Protein AF-0000000080069233 (afdb_homodimer)

Organism: NCBI:txid656916

Radius of gyration: 23.23 Å; Cα contacts (8 Å, |Δi|>4): 1061; chains: 2; bounding box: 55×71×50 Å

Secondary structure (DSSP, 8-state):
--S---EEEEES-SSHHHHHHHHHHHHTT-EEEEEES-HHHHHHHHHHH-TTTEEEEE--TT-GGGHHHHHHHHHHH-TT--EEEE---------TT-TTT--HHHHHHHHIIIIIHHHHHHHHHHHHHHT-SS-EEEEEE--GGGTS--TT-HHHHHHHHHHHHHHHHHHHHTTTTTEEEEEEE--SBSSGGGGGG-HHHHTTSSB-HHHHHHHHHHHHHTT-SEEE-S-SS-HHHHHHHHHHHHHHHHHHHHHH---/--S---EEEEES-SSHHHHHHHHHHHHTT-EEEEEES-HHHHHHHHHHH-TTTEEEEE--TT-GGGHHHHHHHHHHH-TT--EEEE---------TT-TTT--HHHHHHHHIIIIIHHHHHHHHHHHHHHT-SS-EEEEEE--GGGTS--TT-HHHHHHHHHHHHHHHHHHHHTTTSSEEEEEEE--SBSSGGGGGG-HHHHTTSSB-HHHHHHHHHHHHHTT-SEEE-S-SS-HHHHHHHHHHHHHHHHHHHHHH---

Sequence (518 aa):
MSFPYKHFLLIGATSGIGKAMADRLIESGAKVTAVGRRQDRLDEFVRQHGKDKASAVNFDISKTEQAPQFAKDVFTKYPDIDCVFLNAGVQRQHNLTSQETFKLDEFLHEVHVNFTSLVTLAHACLPYLRAKTEPVSFIFTGANLAIVPACPMPAYSAAKAALNAFILCFREQLKSMNVKVIELSPPAVQSELHDYMTPEVGRKIGIPLDQFIDEAFAGLQAGKDQVVVDSITDEKTFYEVLNKRRAMFETLSKVLGSVMSFPYKHFLLIGATSGIGKAMADRLIESGAKVTAVGRRQDRLDEFVRQHGKDKASAVNFDISKTEQAPQFAKDVFTKYPDIDCVFLNAGVQRQHNLTSQETFKLDEFLHEVHVNFTSLVTLAHACLPYLRAKTEPVSFIFTGANLAIVPACPMPAYSAAKAALNAFILCFREQLKSMNVKVIELSPPAVQSELHDYMTPEVGRKIGIPLDQFIDEAFAGLQAGKDQVVVDSITDEKTFYEVLNKRRAMFETLSKVLGSV

Foldseek 3Di:
DLQPFAEEAQEAQQWFLNVVLQVVSVVVRHAYEYEEADVVSLVVSCVVSDVVRYHYDYDDLLPLVCLLVVLVVVCVVPVSGQEYEAEDAAFDFADPPDPVGHDVVVLVSRLSGLAVSSVSNCVNNVVSNQPDDAAGEYEYEAALLLQPPDPRGNSNSVSSVNRVVVLLLVQVQCVPGSYHAAYEYEYQEQICNQCNVPNVPNNPPDDYSVVSSVQQVVCSVVNDRYRYDDHPDDRVVSVVSVVVVSVVSVVVCVVVDRD/DLQPFAEEAQEAQQWFLNVVLQVVSVVVHHAYEYEEADVVSLVVSCVVSDVVRYHYDYDDLLPLVCLLVVLVVVCVVPVSGQEYEAEDAAFDFADPVDPVGHDVVVLVSRLSGLAVSSVSNCVNNVVSNQPDDAAGEYEYEAALLLQPPDPRGVSNSVSSVNRVVVLLLVQVQCVPGSYHAAYEYEYQEQICNQCNVPNVPNNPPDDYSVVSSVQQVVCSVVNDRYRYDDHPDDRVVSVVSVVVVSVVSVVVCVVVDHD

InterPro domains:
  IPR002347 Short-chain dehydrogenase/reductase SDR [PF00106] (6-196)
  IPR002347 Short-chain dehydrogenase/reductase SDR [PR00081] (7-24)
  IPR002347 Short-chain dehydrogenase/reductase SDR [PR00081] (79-90)
  IPR002347 Short-chain dehydrogenase/reductase SDR [PR00081] (156-175)
  IPR002347 Short-chain dehydrogenase/reductase SDR [PR00081] (177-194)
  IPR020904 Short-chain dehydrogenase/reductase, conserved site [PS00061] (143-171)
  IPR036291 NAD(P)-binding domain superfamily [SSF51735] (1-235)

Solvent-accessible surface area (backbone atoms only — not comparable to full-atom values): 25898 Å² total; per-residue (Å²): 115,64,57,74,61,50,22,32,39,30,34,31,27,65,48,46,69,30,29,54,49,51,53,50,42,41,73,72,70,22,30,35,36,34,22,30,74,55,60,71,49,40,52,49,50,26,66,73,62,32,74,91,36,22,43,62,48,80,49,59,61,75,49,54,91,48,32,54,59,49,35,51,51,49,45,68,76,42,68,73,54,29,27,45,32,46,44,48,69,60,55,57,76,47,38,86,80,35,82,85,72,37,52,62,68,61,40,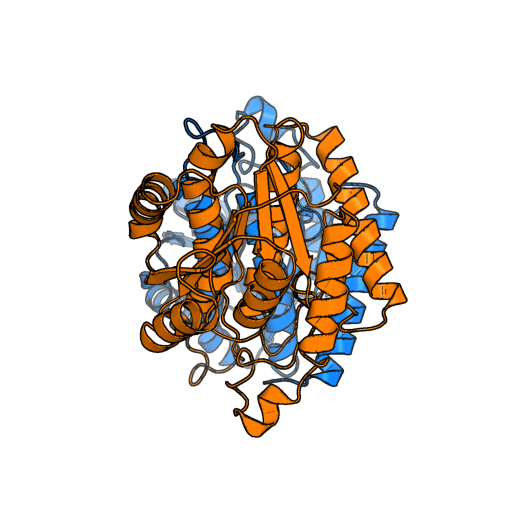51,47,36,25,35,40,40,21,54,24,51,54,49,43,50,61,42,41,43,67,66,48,65,71,47,88,60,75,24,34,39,37,36,54,56,30,44,36,31,73,40,42,45,42,30,25,28,39,40,16,12,16,26,16,17,38,52,32,34,48,54,21,50,31,61,70,30,61,89,50,65,47,45,53,28,39,37,21,45,46,60,50,30,24,66,62,36,31,82,70,37,60,82,54,15,47,64,38,56,46,56,47,68,58,50,47,53,53,50,50,51,30,42,52,70,44,47,51,66,33,71,44,84,58,85,59,61,52,69,60,50,51,50,39,54,51,52,41,51,50,51,26,55,54,46,32,68,73,72,36,81,102,116,64,54,73,61,51,21,32,39,29,34,31,30,67,47,46,70,29,27,54,48,50,52,51,41,41,74,72,71,22,32,36,38,33,24,30,75,55,60,70,48,40,52,48,51,24,65,72,62,31,75,90,35,22,43,63,46,81,49,60,62,76,49,55,91,47,31,55,59,51,34,51,52,50,45,67,74,43,68,70,52,28,28,42,32,46,45,49,69,61,56,57,76,48,38,86,83,34,84,86,71,35,51,63,68,59,40,52,46,36,24,36,41,39,22,54,23,52,55,48,43,50,62,43,41,44,65,66,48,66,71,47,89,59,74,22,33,40,36,36,54,56,32,44,36,32,74,41,43,44,43,30,26,27,37,40,16,11,15,27,15,16,39,51,30,34,47,55,20,50,32,61,71,30,62,90,51,65,48,45,52,29,38,37,21,44,44,60,51,29,23,66,61,37,30,83,70,37,59,82,53,14,47,64,38,59,45,57,47,68,59,51,49,52,54,48,50,51,30,41,52,70,44,48,49,66,34,70,44,84,58,88,58,62,52,70,62,50,51,51,38,54,52,51,43,50,50,50,26,55,53,44,30,66,73,72,36,80,101

Nearest PDB structures (foldseek):
  4k26-assembly1_A  TM=8.566E-01  e=9.568E-15  Mus musculus
  5h5x-assembly2_E  TM=8.492E-01  e=4.384E-14  Streptomyces coelicolor A3(2)
  4egf-assembly2_G  TM=8.411E-01  e=2.135E-13  Mycolicibacterium smegmatis MC2 155
  4egf-assembly1_C  TM=8.556E-01  e=4.172E-13  Mycolicibacterium smegmatis MC2 155
  5h5x-assembly3_L  TM=8.243E-01  e=6.012E-13  Streptomyces coelicolor A3(2)

Structure (mmCIF, N/CA/C/O backbone):
data_AF-0000000080069233-model_v1
#
loop_
_entity.id
_entity.type
_entity.pdbx_description
1 polymer Oxidoreductase
#
loop_
_atom_site.group_PDB
_atom_site.id
_atom_site.type_symbol
_atom_site.label_atom_id
_atom_site.label_alt_id
_atom_site.label_comp_id
_atom_site.label_asym_id
_atom_site.label_entity_id
_atom_site.label_seq_id
_atom_site.pdbx_PDB_ins_code
_atom_site.Cartn_x
_atom_site.Cartn_y
_atom_site.Cartn_z
_atom_site.occupancy
_atom_site.B_iso_or_equiv
_atom_site.auth_seq_id
_atom_site.auth_comp_id
_atom_site.auth_asym_id
_atom_site.auth_atom_id
_atom_si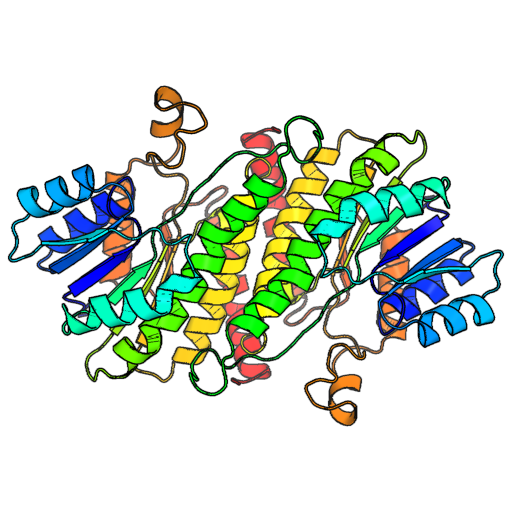te.pdbx_PDB_model_num
ATOM 1 N N . MET A 1 1 ? 6.246 -23.469 -24.359 1 59.41 1 MET A N 1
ATOM 2 C CA . MET A 1 1 ? 4.918 -22.875 -24.219 1 59.41 1 MET A CA 1
ATOM 3 C C . MET A 1 1 ? 4.949 -21.672 -23.281 1 59.41 1 MET A C 1
ATOM 5 O O . MET A 1 1 ? 5.777 -21.625 -22.375 1 59.41 1 MET A O 1
ATOM 9 N N . SER A 1 2 ? 4.125 -20.438 -23.594 1 75.12 2 SER A N 1
ATOM 10 C CA . SER A 1 2 ? 4.215 -19.172 -22.875 1 75.12 2 SER A CA 1
ATOM 11 C C . SER A 1 2 ? 3.742 -19.328 -21.422 1 75.12 2 SER A C 1
ATOM 13 O O . SER A 1 2 ? 4.07 -18.5 -20.562 1 75.12 2 SER A O 1
ATOM 15 N N . PHE A 1 3 ? 3.215 -20.375 -21.094 1 86.31 3 PHE A N 1
ATOM 16 C CA . PHE A 1 3 ? 2.697 -20.734 -19.766 1 86.31 3 PHE A CA 1
ATOM 17 C C . PHE A 1 3 ? 2.99 -22.188 -19.453 1 86.31 3 PHE A C 1
ATOM 19 O O . PHE A 1 3 ? 2.074 -23.016 -19.391 1 86.31 3 PHE A O 1
ATOM 26 N N . PRO A 1 4 ? 4.215 -22.547 -19.156 1 91.25 4 PRO A N 1
ATOM 27 C CA . PRO A 1 4 ? 4.738 -23.922 -19.156 1 91.25 4 PRO A CA 1
ATOM 28 C C . PRO A 1 4 ? 4.574 -24.625 -17.812 1 91.25 4 PRO A C 1
ATOM 30 O O . PRO A 1 4 ? 4.996 -25.781 -17.672 1 91.25 4 PRO A O 1
ATOM 33 N N . TYR A 1 5 ? 3.93 -24.078 -16.844 1 96.94 5 TYR A N 1
ATOM 34 C CA . TYR A 1 5 ? 3.947 -24.547 -15.469 1 96.94 5 TYR A CA 1
ATOM 35 C C . TYR A 1 5 ? 3.033 -25.75 -15.297 1 96.94 5 TYR A C 1
ATOM 37 O O . TYR A 1 5 ? 1.979 -25.844 -15.93 1 96.94 5 TYR A O 1
ATOM 45 N N . LYS A 1 6 ? 3.461 -26.641 -14.422 1 97.38 6 LYS A N 1
ATOM 46 C CA . LYS A 1 6 ? 2.801 -27.953 -14.383 1 97.38 6 LYS A CA 1
ATOM 47 C C . LYS A 1 6 ? 2.223 -28.234 -12.992 1 97.38 6 LYS A C 1
ATOM 49 O O . LYS A 1 6 ? 1.335 -29.078 -12.844 1 97.38 6 LYS A O 1
ATOM 54 N N . HIS A 1 7 ? 2.73 -27.656 -11.961 1 98.69 7 HIS A N 1
ATOM 55 C CA . HIS A 1 7 ? 2.227 -27.844 -10.602 1 98.69 7 HIS A CA 1
ATOM 56 C C . HIS A 1 7 ? 2.131 -26.531 -9.852 1 98.69 7 HIS A C 1
ATOM 58 O O . HIS A 1 7 ? 3.152 -25.922 -9.508 1 98.69 7 HIS A O 1
ATOM 64 N N . PHE A 1 8 ? 0.897 -26.156 -9.531 1 98.88 8 PHE A N 1
ATOM 65 C CA . PHE A 1 8 ? 0.604 -24.859 -8.914 1 98.88 8 PHE A CA 1
ATOM 66 C C . PHE A 1 8 ? 0.341 -25.031 -7.422 1 98.88 8 PHE A C 1
ATOM 68 O O . PHE A 1 8 ? -0.49 -25.844 -7.016 1 98.88 8 PHE A O 1
ATOM 75 N N . LEU A 1 9 ? 1.119 -24.297 -6.602 1 98.94 9 LEU A N 1
ATOM 76 C CA . LEU A 1 9 ? 0.68 -24 -5.246 1 98.94 9 LEU A CA 1
ATOM 77 C C . LEU A 1 9 ? -0.277 -22.812 -5.246 1 98.94 9 LEU A C 1
ATOM 79 O O . LEU A 1 9 ? 0.147 -21.656 -5.422 1 98.94 9 LEU A O 1
ATOM 83 N N . LEU A 1 10 ? -1.547 -23.062 -5.102 1 98.94 10 LEU A N 1
ATOM 84 C CA . LEU A 1 10 ? -2.547 -22.016 -5.238 1 98.94 10 LEU A CA 1
ATOM 85 C C . LEU A 1 10 ? -3.1 -21.609 -3.877 1 98.94 10 LEU A C 1
ATOM 87 O O . LEU A 1 10 ? -3.865 -22.359 -3.264 1 98.94 10 LEU A O 1
ATOM 91 N N . ILE A 1 11 ? -2.686 -20.422 -3.426 1 98.88 11 ILE A N 1
ATOM 92 C CA . ILE A 1 11 ? -3.107 -19.828 -2.156 1 98.88 11 ILE A CA 1
ATOM 93 C C . ILE A 1 11 ? -4.48 -19.188 -2.316 1 98.88 11 ILE A C 1
ATOM 95 O O . ILE A 1 11 ? -4.664 -18.297 -3.156 1 98.88 11 ILE A O 1
ATOM 99 N N . GLY A 1 12 ? -5.465 -19.531 -1.456 1 97.62 12 GLY A N 1
ATOM 100 C CA . GLY A 1 12 ? -6.828 -19.047 -1.596 1 97.62 12 GLY A CA 1
ATOM 101 C C . GLY A 1 12 ? -7.621 -19.781 -2.658 1 97.62 12 GLY A C 1
ATOM 102 O O . GLY A 1 12 ? -8.242 -19.156 -3.52 1 97.62 12 GLY A O 1
ATOM 103 N N . ALA A 1 13 ? -7.668 -21.094 -2.59 1 96.56 13 ALA A N 1
ATOM 104 C CA . ALA A 1 13 ? -8.172 -21.906 -3.686 1 96.56 13 ALA A CA 1
ATOM 105 C C . ALA A 1 13 ? -9.539 -22.516 -3.342 1 96.56 13 ALA A C 1
ATOM 107 O O . ALA A 1 13 ? -10.016 -23.422 -4.027 1 96.56 13 ALA A O 1
ATOM 108 N N . THR A 1 14 ? -10.203 -22.031 -2.314 1 93.5 14 THR A N 1
ATOM 109 C CA . THR A 1 14 ? -11.375 -22.75 -1.833 1 93.5 14 THR A CA 1
ATOM 110 C C . THR A 1 14 ? -12.656 -22.016 -2.221 1 93.5 14 THR A C 1
ATOM 112 O O . THR A 1 14 ? -13.758 -22.5 -1.94 1 93.5 14 THR A O 1
ATOM 115 N N . SER A 1 15 ? -12.555 -20.875 -2.783 1 91.94 15 SER A N 1
ATOM 116 C CA . SER A 1 15 ? -13.734 -20.156 -3.236 1 91.94 15 SER A CA 1
ATOM 117 C C . SER A 1 15 ? -13.391 -19.156 -4.336 1 91.94 15 SER A C 1
ATOM 119 O O . SER A 1 15 ? -12.211 -18.953 -4.641 1 91.94 15 SER A O 1
ATOM 121 N N . GLY A 1 16 ? -14.383 -18.734 -5.051 1 94.25 16 GLY A N 1
ATOM 122 C CA . GLY A 1 16 ? -14.25 -17.594 -5.953 1 94.25 16 GLY A CA 1
ATOM 123 C C . GLY A 1 16 ? -13.266 -17.844 -7.078 1 94.25 16 GLY A C 1
ATOM 124 O O . GLY A 1 16 ? -13.305 -18.906 -7.723 1 94.25 16 GLY A O 1
ATOM 125 N N . ILE A 1 17 ? -12.469 -16.859 -7.324 1 96.38 17 ILE A N 1
ATOM 126 C CA . ILE A 1 17 ? -11.492 -16.875 -8.414 1 96.38 17 ILE A CA 1
ATOM 127 C C . ILE A 1 17 ? -10.508 -18.016 -8.203 1 96.38 17 ILE A C 1
ATOM 129 O O . ILE A 1 17 ? -10.18 -18.734 -9.148 1 96.38 17 ILE A O 1
ATOM 133 N N . GLY A 1 18 ? -10.062 -18.234 -6.957 1 97.88 18 GLY A N 1
ATOM 134 C CA . GLY A 1 18 ? -9.094 -19.281 -6.66 1 97.88 18 GLY A CA 1
ATOM 135 C C . GLY A 1 18 ? -9.594 -20.672 -7.004 1 97.88 18 GLY A C 1
ATOM 136 O O . GLY A 1 18 ? -8.891 -21.438 -7.668 1 97.88 18 GLY A O 1
ATOM 137 N N . LYS A 1 19 ? -10.766 -20.938 -6.566 1 97.56 19 LYS A N 1
ATOM 138 C CA . LYS A 1 19 ? -11.344 -22.25 -6.844 1 97.56 19 LYS A CA 1
ATOM 139 C C . LYS A 1 19 ? -11.547 -22.453 -8.344 1 97.56 19 LYS A C 1
ATOM 141 O O . LYS A 1 19 ? -11.18 -23.5 -8.891 1 97.56 19 LYS A O 1
ATOM 146 N N . ALA A 1 20 ? -12.109 -21.484 -9.008 1 97.88 20 ALA A N 1
ATOM 147 C CA . ALA A 1 20 ? -12.383 -21.594 -10.438 1 97.88 20 ALA A CA 1
ATOM 148 C C . ALA A 1 20 ? -11.094 -21.719 -11.242 1 97.88 20 ALA A C 1
ATOM 150 O O . ALA A 1 20 ? -11.031 -22.469 -12.219 1 97.88 20 ALA A O 1
ATOM 151 N N . MET A 1 21 ? -10.102 -20.969 -10.859 1 98.31 21 MET A N 1
ATOM 152 C CA . MET A 1 21 ? -8.812 -21.062 -11.531 1 98.31 21 MET A CA 1
ATOM 153 C C . MET A 1 21 ? -8.172 -22.422 -11.305 1 98.31 21 MET A C 1
ATOM 155 O O . MET A 1 21 ? -7.574 -23 -12.227 1 98.31 21 MET A O 1
ATOM 159 N N . ALA A 1 22 ? -8.273 -22.922 -10.078 1 98.56 22 ALA A N 1
ATOM 160 C CA . ALA A 1 22 ? -7.762 -24.25 -9.781 1 98.56 22 ALA A CA 1
ATOM 161 C C . ALA A 1 22 ? -8.398 -25.297 -10.695 1 98.56 22 ALA A C 1
ATOM 163 O O . ALA A 1 22 ? -7.699 -26.141 -11.266 1 98.56 22 ALA A O 1
ATOM 164 N N . ASP A 1 23 ? -9.695 -25.234 -10.844 1 98.31 23 ASP A N 1
ATOM 165 C CA . ASP A 1 23 ? -10.406 -26.156 -11.727 1 98.31 23 ASP A CA 1
ATOM 166 C C . ASP A 1 23 ? -9.891 -26.047 -13.164 1 98.31 23 ASP A C 1
ATOM 168 O O . ASP A 1 23 ? -9.625 -27.062 -13.805 1 98.31 23 ASP A O 1
ATOM 172 N N . ARG A 1 24 ? -9.75 -24.844 -13.625 1 98.06 24 ARG A N 1
ATOM 173 C CA . ARG A 1 24 ? -9.312 -24.609 -14.992 1 98.06 24 ARG A CA 1
ATOM 174 C C . ARG A 1 24 ? -7.902 -25.125 -15.219 1 98.06 24 ARG A C 1
ATOM 176 O O . ARG A 1 24 ? -7.605 -25.703 -16.266 1 98.06 24 ARG A O 1
ATOM 183 N N . LEU A 1 25 ? -7.039 -24.922 -14.266 1 98.25 25 LEU A N 1
ATOM 184 C CA . LEU A 1 25 ? -5.66 -25.391 -14.359 1 98.25 25 LEU A CA 1
ATOM 185 C C . LEU A 1 25 ? -5.609 -26.906 -14.445 1 98.25 25 LEU A C 1
ATOM 187 O O . LEU A 1 25 ? -4.891 -27.469 -15.273 1 98.25 25 LEU A O 1
ATOM 191 N N . ILE A 1 26 ? -6.367 -27.578 -13.672 1 98.19 26 ILE A N 1
ATOM 192 C CA . ILE A 1 26 ? -6.402 -29.031 -13.688 1 98.19 26 ILE A CA 1
ATOM 193 C C . ILE A 1 26 ? -6.965 -29.516 -15.023 1 98.19 26 ILE A C 1
ATOM 195 O O . ILE A 1 26 ? -6.426 -30.453 -15.617 1 98.19 26 ILE A O 1
ATOM 199 N N . GLU A 1 27 ? -7.98 -28.844 -15.469 1 97 27 GLU A N 1
ATOM 200 C CA . GLU A 1 27 ? -8.57 -29.188 -16.766 1 97 27 GLU A CA 1
ATOM 201 C C . GLU A 1 27 ? -7.547 -29.047 -17.891 1 97 27 GLU A C 1
ATOM 203 O O . GLU A 1 27 ? -7.613 -29.766 -18.891 1 97 27 GLU A O 1
ATOM 208 N N . SER A 1 28 ? -6.648 -28.172 -17.703 1 96.06 28 SER A N 1
ATOM 209 C CA . SER A 1 28 ? -5.645 -27.906 -18.719 1 96.06 28 SER A CA 1
ATOM 210 C C . SER A 1 28 ? -4.453 -28.859 -18.578 1 96.06 28 SER A C 1
ATOM 212 O O . SER A 1 28 ? -3.496 -28.766 -19.359 1 96.06 28 SER A O 1
ATOM 214 N N . GLY A 1 29 ? -4.449 -29.734 -17.547 1 96.75 29 GLY A N 1
ATOM 215 C CA . GLY A 1 29 ? -3.439 -30.781 -17.438 1 96.75 29 GLY A CA 1
ATOM 216 C C . GLY A 1 29 ? -2.453 -30.547 -16.312 1 96.75 29 GLY A C 1
ATOM 217 O O . GLY A 1 29 ? -1.558 -31.359 -16.078 1 96.75 29 GLY A O 1
ATOM 218 N N . ALA A 1 30 ? -2.646 -29.469 -15.586 1 97.94 30 ALA A N 1
ATOM 219 C CA . ALA A 1 30 ? -1.725 -29.156 -14.492 1 97.94 30 ALA A CA 1
ATOM 220 C C . ALA A 1 30 ? -2.158 -29.844 -13.203 1 97.94 30 ALA A C 1
ATOM 222 O O . ALA A 1 30 ? -3.293 -30.312 -13.086 1 97.94 30 ALA A O 1
ATOM 223 N N . LYS A 1 31 ? -1.241 -29.938 -12.281 1 98.56 31 LYS A N 1
ATOM 224 C CA . LYS A 1 31 ? -1.528 -30.281 -10.891 1 98.56 31 LYS A CA 1
ATOM 225 C C . LYS A 1 31 ? -1.724 -29.047 -10.031 1 98.56 31 LYS A C 1
ATOM 227 O O . LYS A 1 31 ? -1.124 -28 -10.305 1 98.56 31 LYS A O 1
ATOM 232 N N . VAL A 1 32 ? -2.592 -29.188 -9.039 1 98.88 32 VAL A N 1
ATOM 233 C CA . VAL A 1 32 ? -2.818 -28.062 -8.148 1 98.88 32 VAL A CA 1
ATOM 234 C C . VAL A 1 32 ? -2.752 -28.531 -6.695 1 98.88 32 VAL A C 1
ATOM 236 O O . VAL A 1 32 ? -3.395 -29.516 -6.32 1 98.88 32 VAL A O 1
ATOM 239 N N . THR A 1 33 ? -1.893 -27.953 -5.918 1 98.94 33 THR A N 1
ATOM 240 C CA . THR A 1 33 ? -1.972 -28 -4.461 1 98.94 33 THR A CA 1
ATOM 241 C C . THR A 1 33 ? -2.729 -26.797 -3.92 1 98.94 33 THR A C 1
ATOM 243 O O . THR A 1 33 ? -2.197 -25.672 -3.904 1 98.94 33 THR A O 1
ATOM 246 N N . ALA A 1 34 ? -3.953 -27.062 -3.469 1 98.81 34 ALA A N 1
ATOM 247 C CA . ALA A 1 34 ? -4.855 -26.016 -3.01 1 98.81 34 ALA A CA 1
ATOM 248 C C . ALA A 1 34 ? -4.598 -25.672 -1.545 1 98.81 34 ALA A C 1
ATOM 250 O O . ALA A 1 34 ? -4.469 -26.562 -0.705 1 98.81 34 ALA A O 1
ATOM 251 N N . VAL A 1 35 ? -4.496 -24.406 -1.27 1 98.81 35 VAL A N 1
ATOM 252 C CA . VAL A 1 35 ? -4.289 -23.938 0.098 1 98.81 35 VAL A CA 1
ATOM 253 C C . VAL A 1 35 ? -5.469 -23.078 0.532 1 98.81 35 VAL A C 1
ATOM 255 O O . VAL A 1 35 ? -5.961 -22.25 -0.244 1 98.81 35 VAL A O 1
ATOM 258 N N . GLY A 1 36 ? -5.969 -23.172 1.698 1 97.88 36 GLY A N 1
ATOM 259 C CA . GLY A 1 36 ? -7.035 -22.391 2.295 1 97.88 36 GLY A CA 1
ATOM 260 C C . GLY A 1 36 ? -7.277 -22.719 3.756 1 97.88 36 GLY A C 1
ATOM 261 O O . GLY A 1 36 ? -6.57 -23.547 4.336 1 97.88 36 GLY A O 1
ATOM 262 N N . ARG A 1 37 ? -8.25 -22.094 4.348 1 94.75 37 ARG A N 1
ATOM 263 C CA . ARG A 1 37 ? -8.523 -22.25 5.773 1 94.75 37 ARG A CA 1
ATOM 264 C C . ARG A 1 37 ? -9.648 -23.25 6.004 1 94.75 37 ARG A C 1
ATOM 266 O O . ARG A 1 37 ? -9.789 -23.797 7.102 1 94.75 37 ARG A O 1
ATOM 273 N N . ARG A 1 38 ? -10.508 -23.531 5.012 1 93.81 38 ARG A N 1
ATOM 274 C CA . ARG A 1 38 ? -11.695 -24.359 5.16 1 93.81 38 ARG A CA 1
ATOM 275 C C . ARG A 1 38 ? -11.406 -25.797 4.734 1 93.81 38 ARG A C 1
ATOM 277 O O . ARG A 1 38 ? -11.469 -26.125 3.547 1 93.81 38 ARG A O 1
ATOM 284 N N . GLN A 1 39 ? -11.219 -26.609 5.734 1 97.25 39 GLN A N 1
ATOM 285 C CA . GLN A 1 39 ? -10.789 -27.984 5.477 1 97.25 39 GLN A CA 1
ATOM 286 C C . GLN A 1 39 ? -11.82 -28.75 4.656 1 97.25 39 GLN A C 1
ATOM 288 O O . GLN A 1 39 ? -11.469 -29.547 3.787 1 97.25 39 GLN A O 1
ATOM 293 N N . ASP A 1 40 ? -13.023 -28.531 4.957 1 97.94 40 ASP A N 1
ATOM 294 C CA . ASP A 1 40 ? -14.094 -29.234 4.246 1 97.94 40 ASP A CA 1
ATOM 295 C C . ASP A 1 40 ? -14.039 -28.938 2.748 1 97.94 40 ASP A C 1
ATOM 297 O O . ASP A 1 40 ? -14.195 -29.844 1.924 1 97.94 40 ASP A O 1
ATOM 301 N N . ARG A 1 41 ? -13.773 -27.719 2.373 1 97.25 41 ARG A N 1
ATOM 302 C CA . ARG A 1 41 ? -13.68 -27.328 0.971 1 97.25 41 ARG A CA 1
ATOM 303 C C . ARG A 1 41 ? -12.414 -27.875 0.331 1 97.25 41 ARG A C 1
ATOM 305 O O . ARG A 1 41 ? -12.406 -28.219 -0.855 1 97.25 41 ARG A O 1
ATOM 312 N N . LEU A 1 42 ? -11.383 -27.938 1.092 1 98.19 42 LEU A N 1
ATOM 313 C CA . LEU A 1 42 ? -10.141 -28.531 0.621 1 98.19 42 LEU A CA 1
ATOM 314 C C . LEU A 1 42 ? -10.32 -30.016 0.325 1 98.19 42 LEU A C 1
ATOM 316 O O . LEU A 1 42 ? -9.883 -30.5 -0.721 1 98.19 42 LEU A O 1
ATOM 320 N N . ASP A 1 43 ? -11.008 -30.703 1.236 1 98.12 43 ASP A N 1
ATOM 321 C CA . ASP A 1 43 ? -11.281 -32.125 1.04 1 98.12 43 ASP A CA 1
ATOM 322 C C . ASP A 1 43 ? -12.141 -32.344 -0.2 1 98.12 43 ASP A C 1
ATOM 324 O O . ASP A 1 43 ? -11.891 -33.281 -0.975 1 98.12 43 ASP A O 1
ATOM 328 N N . GLU A 1 44 ? -13.094 -31.531 -0.346 1 98.06 44 GLU A N 1
ATOM 329 C CA . GLU A 1 44 ? -13.969 -31.625 -1.51 1 98.06 44 GLU A CA 1
ATOM 330 C C . GLU A 1 44 ? -13.195 -31.406 -2.805 1 98.06 44 GLU A C 1
ATOM 332 O O . GLU A 1 44 ? -13.43 -32.094 -3.801 1 98.06 44 GLU A O 1
ATOM 337 N N . PHE A 1 45 ? -12.328 -30.5 -2.828 1 98.12 45 PHE A N 1
ATOM 338 C CA . PHE A 1 45 ? -11.5 -30.203 -3.988 1 98.12 45 PHE A CA 1
ATOM 339 C C . PHE A 1 45 ? -10.688 -31.422 -4.395 1 98.12 45 PHE A C 1
ATOM 341 O O . PHE A 1 45 ? -10.664 -31.797 -5.574 1 98.12 45 PHE A O 1
ATOM 348 N N . VAL A 1 46 ? -10.055 -32.062 -3.42 1 98.44 46 VAL A N 1
ATOM 349 C CA . VAL A 1 46 ? -9.234 -33.25 -3.689 1 98.44 46 VAL A CA 1
ATOM 350 C C . VAL A 1 46 ? -10.117 -34.406 -4.172 1 98.44 46 VAL A C 1
ATOM 352 O O . VAL A 1 46 ? -9.75 -35.125 -5.102 1 98.44 46 VAL A O 1
ATOM 355 N N . ARG A 1 47 ? -11.266 -34.562 -3.58 1 98.25 47 ARG A N 1
ATOM 356 C CA . ARG A 1 47 ? -12.195 -35.625 -3.977 1 98.25 47 ARG A CA 1
ATOM 357 C C . ARG A 1 47 ? -12.664 -35.406 -5.414 1 98.25 47 ARG A C 1
ATOM 359 O O . ARG A 1 47 ? -12.727 -36.375 -6.191 1 98.25 47 ARG A O 1
ATOM 366 N N . GLN A 1 48 ? -12.93 -34.25 -5.738 1 97.81 48 GLN A N 1
ATOM 367 C CA . GLN A 1 48 ? -13.484 -33.906 -7.043 1 97.81 48 GLN A CA 1
ATOM 368 C C . GLN A 1 48 ? -12.461 -34.156 -8.156 1 97.81 48 GLN A C 1
ATOM 370 O O . GLN A 1 48 ? -12.82 -34.594 -9.242 1 97.81 48 GLN A O 1
ATOM 375 N N . HIS A 1 49 ? -11.234 -33.844 -7.965 1 98.25 49 HIS A N 1
ATOM 376 C CA . HIS A 1 49 ? -10.266 -33.812 -9.055 1 98.25 49 HIS A CA 1
ATOM 377 C C . HIS A 1 49 ? -9.352 -35.031 -9.016 1 98.25 49 HIS A C 1
ATOM 379 O O . HIS A 1 49 ? -8.672 -35.344 -10 1 98.25 49 HIS A O 1
ATOM 385 N N . GLY A 1 50 ? -9.344 -35.719 -7.824 1 97.94 50 GLY A N 1
ATOM 386 C CA . GLY A 1 50 ? -8.5 -36.906 -7.676 1 97.94 50 GLY A CA 1
ATOM 387 C C . GLY A 1 50 ? -7.121 -36.594 -7.129 1 97.94 50 GLY A C 1
ATOM 388 O O . GLY A 1 50 ? -6.535 -35.562 -7.473 1 97.94 50 GLY A O 1
ATOM 389 N N . LYS A 1 51 ? -6.516 -37.5 -6.391 1 97.06 51 LYS A N 1
ATOM 390 C CA . LYS A 1 51 ? -5.27 -37.281 -5.652 1 97.06 51 LYS A CA 1
ATOM 391 C C . LYS A 1 51 ? -4.078 -37.219 -6.605 1 97.06 51 LYS A C 1
ATOM 393 O O . LYS A 1 51 ? -2.996 -36.781 -6.215 1 97.06 51 LYS A O 1
ATOM 398 N N . ASP A 1 52 ? -4.254 -37.656 -7.812 1 96.94 52 ASP A N 1
ATOM 399 C CA . ASP A 1 52 ? -3.176 -37.625 -8.797 1 96.94 52 ASP A CA 1
ATOM 400 C C . ASP A 1 52 ? -2.973 -36.188 -9.32 1 96.94 52 ASP A C 1
ATOM 402 O O . ASP A 1 52 ? -1.883 -35.844 -9.781 1 96.94 52 ASP A O 1
ATOM 406 N N . LYS A 1 53 ? -4.016 -35.375 -9.266 1 98.25 53 LYS A N 1
ATOM 407 C CA . LYS A 1 53 ? -3.963 -34.031 -9.844 1 98.25 53 LYS A CA 1
ATOM 408 C C . LYS A 1 53 ? -4.148 -32.969 -8.773 1 98.25 53 LYS A C 1
ATOM 410 O O . LYS A 1 53 ? -3.799 -31.797 -8.977 1 98.25 53 LYS A O 1
ATOM 415 N N . ALA A 1 54 ? -4.742 -33.344 -7.684 1 98.62 54 ALA A N 1
ATOM 416 C CA . ALA A 1 54 ? -5.121 -32.344 -6.676 1 98.62 54 ALA A CA 1
ATOM 417 C C . ALA A 1 54 ? -4.605 -32.75 -5.297 1 98.62 54 ALA A C 1
ATOM 419 O O . ALA A 1 54 ? -4.66 -33.906 -4.918 1 98.62 54 ALA A O 1
ATOM 420 N N . SER A 1 55 ? -4.023 -31.812 -4.602 1 98.62 55 SER A N 1
ATOM 421 C CA . SER A 1 55 ? -3.664 -31.891 -3.189 1 98.62 55 SER A CA 1
ATOM 422 C C . SER A 1 55 ? -4.137 -30.656 -2.432 1 98.62 55 SER A C 1
ATOM 424 O O . SER A 1 55 ? -4.574 -29.672 -3.041 1 98.62 55 SER A O 1
ATOM 426 N N . ALA A 1 56 ? -4.102 -30.766 -1.115 1 98.5 56 ALA A N 1
ATOM 427 C CA . ALA A 1 56 ? -4.59 -29.656 -0.309 1 98.5 56 ALA A CA 1
ATOM 428 C C . ALA A 1 56 ? -3.742 -29.469 0.946 1 98.5 56 ALA A C 1
ATOM 430 O O . ALA A 1 56 ? -3.25 -30.453 1.517 1 98.5 56 ALA A O 1
ATOM 431 N N . VAL A 1 57 ? -3.521 -28.281 1.352 1 98.56 57 VAL A N 1
ATOM 432 C CA . VAL A 1 57 ? -2.852 -27.922 2.596 1 98.56 57 VAL A CA 1
ATOM 433 C C . VAL A 1 57 ? -3.668 -26.859 3.328 1 98.56 57 VAL A C 1
ATOM 435 O O . VAL A 1 57 ? -4.043 -25.828 2.742 1 98.56 57 VAL A O 1
ATOM 438 N N . ASN A 1 58 ? -3.996 -27.125 4.547 1 98.56 58 ASN A N 1
ATOM 439 C CA . ASN A 1 58 ? -4.676 -26.156 5.398 1 98.56 58 ASN A CA 1
ATOM 440 C C . ASN A 1 58 ? -3.697 -25.141 5.988 1 98.56 58 ASN A C 1
ATOM 442 O O . ASN A 1 58 ? -2.76 -25.516 6.695 1 98.56 58 ASN A O 1
ATOM 446 N N . PHE A 1 59 ? -3.895 -23.859 5.656 1 98.56 59 PHE A N 1
ATOM 447 C CA . PHE A 1 59 ? -2.99 -22.828 6.152 1 98.56 59 PHE A CA 1
ATOM 448 C C . PHE A 1 59 ? -3.678 -21.469 6.16 1 98.56 59 PHE A C 1
ATOM 450 O O . PHE A 1 59 ? -4.332 -21.078 5.188 1 98.56 59 PHE A O 1
ATOM 457 N N . ASP A 1 60 ? -3.627 -20.812 7.254 1 98.44 60 ASP A N 1
ATOM 458 C CA . ASP A 1 60 ? -4.07 -19.422 7.391 1 98.44 60 ASP A CA 1
ATOM 459 C C . ASP A 1 60 ? -2.932 -18.453 7.09 1 98.44 60 ASP A C 1
ATOM 461 O O . ASP A 1 60 ? -2.025 -18.281 7.906 1 98.44 60 ASP A O 1
ATOM 465 N N . ILE A 1 61 ? -3.104 -17.766 5.973 1 98.31 61 ILE A N 1
ATOM 466 C CA . ILE A 1 61 ? -1.98 -16.969 5.488 1 98.31 61 ILE A CA 1
ATOM 467 C C . ILE A 1 61 ? -1.774 -15.758 6.402 1 98.31 61 ILE A C 1
ATOM 469 O O . ILE A 1 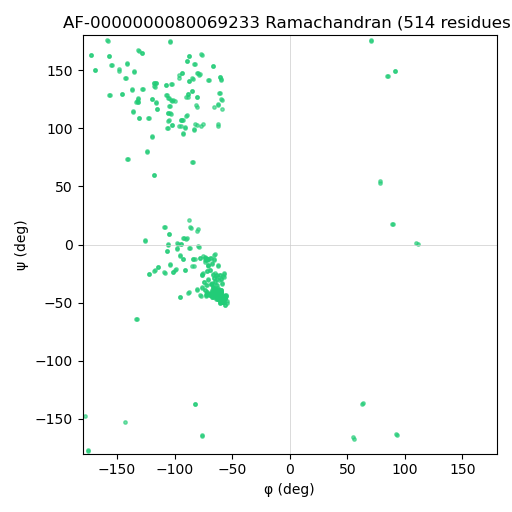61 ? -0.744 -15.086 6.328 1 98.31 61 ILE A O 1
ATOM 473 N N . SER A 1 62 ? -2.799 -15.375 7.219 1 98 62 SER A N 1
ATOM 474 C CA . SER A 1 62 ? -2.627 -14.25 8.133 1 98 62 SER A CA 1
ATOM 475 C C . SER A 1 62 ? -1.624 -14.578 9.234 1 98 62 SER A C 1
ATOM 477 O O . SER A 1 62 ? -1.143 -13.688 9.93 1 98 62 SER A O 1
ATOM 479 N N . LYS A 1 63 ? -1.312 -15.891 9.414 1 98.38 63 LYS A N 1
ATOM 480 C CA . LYS A 1 63 ? -0.282 -16.312 10.359 1 98.38 63 LYS A CA 1
ATOM 481 C C . LYS A 1 63 ? 1.104 -16.25 9.727 1 98.38 63 LYS A C 1
ATOM 483 O O . LYS A 1 63 ? 1.774 -17.281 9.586 1 98.38 63 LYS A O 1
ATOM 488 N N . THR A 1 64 ? 1.546 -15.047 9.531 1 98.31 64 THR A N 1
ATOM 489 C CA . THR A 1 64 ? 2.734 -14.805 8.719 1 98.31 64 THR A CA 1
ATOM 490 C C . THR A 1 64 ? 3.973 -15.391 9.383 1 98.31 64 THR A C 1
ATOM 492 O O . THR A 1 64 ? 4.934 -15.766 8.703 1 98.31 64 THR A O 1
ATOM 495 N N . GLU A 1 65 ? 4 -15.484 10.711 1 97.81 65 GLU A N 1
ATOM 496 C CA . GLU A 1 65 ? 5.133 -16.062 11.43 1 97.81 65 GLU A CA 1
ATOM 497 C C . GLU A 1 65 ? 5.332 -17.531 11.055 1 97.81 65 GLU A C 1
ATOM 499 O O . GLU A 1 65 ? 6.422 -18.078 11.227 1 97.81 65 GLU A O 1
ATOM 504 N N . GLN A 1 66 ? 4.355 -18.203 10.477 1 98.62 66 GLN A N 1
ATOM 505 C CA . GLN A 1 66 ? 4.402 -19.625 10.133 1 98.62 66 GLN A CA 1
ATOM 506 C C . GLN A 1 66 ? 4.758 -19.812 8.664 1 98.62 66 GLN A C 1
ATOM 508 O O . GLN A 1 66 ? 4.938 -20.953 8.211 1 98.62 66 GLN A O 1
ATOM 513 N N . ALA A 1 67 ? 4.902 -18.781 7.898 1 98.56 67 ALA A N 1
ATOM 514 C CA . ALA A 1 67 ? 5.09 -18.844 6.453 1 98.56 67 ALA A CA 1
ATOM 515 C C . ALA A 1 67 ? 6.367 -19.609 6.098 1 98.56 67 ALA A C 1
ATOM 517 O O . ALA A 1 67 ? 6.371 -20.438 5.188 1 98.56 67 ALA A O 1
ATOM 518 N N . PRO A 1 68 ? 7.492 -19.359 6.836 1 97.88 68 PRO A N 1
ATOM 519 C CA . PRO A 1 68 ? 8.703 -20.109 6.48 1 97.88 68 PRO A CA 1
ATOM 520 C C . PRO A 1 68 ? 8.539 -21.625 6.645 1 97.88 68 PRO A C 1
ATOM 522 O O . PRO A 1 68 ? 8.938 -22.391 5.77 1 97.88 68 PRO A O 1
ATOM 525 N N . GLN A 1 69 ? 7.941 -22.016 7.727 1 98.69 69 GLN A N 1
ATOM 526 C CA . GLN A 1 69 ? 7.715 -23.453 7.941 1 98.69 69 GLN A CA 1
ATOM 527 C C . GLN A 1 69 ? 6.719 -24.016 6.934 1 98.69 69 GLN A C 1
ATOM 529 O O . GLN A 1 69 ? 6.883 -25.125 6.441 1 98.69 69 GLN A O 1
ATOM 534 N N . PHE A 1 70 ? 5.691 -23.266 6.66 1 98.81 70 PHE A N 1
ATOM 535 C CA . PHE A 1 70 ? 4.719 -23.656 5.645 1 98.81 70 PHE A CA 1
ATOM 536 C C . PHE A 1 70 ? 5.406 -23.938 4.312 1 98.81 70 PHE A C 1
ATOM 538 O O . PHE A 1 70 ? 5.176 -24.969 3.689 1 98.81 70 PHE A O 1
ATOM 545 N N . ALA A 1 71 ? 6.266 -23 3.85 1 98.81 71 ALA A N 1
ATOM 546 C CA . ALA A 1 71 ? 6.98 -23.156 2.584 1 98.81 71 ALA A CA 1
ATOM 547 C C . ALA A 1 71 ? 7.871 -24.391 2.602 1 98.81 71 ALA A C 1
ATOM 549 O O . ALA A 1 71 ? 7.852 -25.188 1.665 1 98.81 71 ALA A O 1
ATOM 550 N N . LYS A 1 72 ? 8.578 -24.516 3.697 1 98.69 72 LYS A N 1
ATOM 551 C CA . LYS A 1 72 ? 9.453 -25.672 3.83 1 98.69 72 LYS A CA 1
ATOM 552 C C . LYS A 1 72 ? 8.664 -26.969 3.707 1 98.69 72 LYS A C 1
ATOM 554 O O . LYS A 1 72 ? 9.039 -27.859 2.938 1 98.69 72 LYS A O 1
ATOM 559 N N . ASP A 1 73 ? 7.598 -27.047 4.434 1 98.81 73 ASP A N 1
ATOM 560 C CA . ASP A 1 73 ? 6.789 -28.266 4.461 1 98.81 73 ASP A CA 1
ATOM 561 C C . ASP A 1 73 ? 6.199 -28.562 3.082 1 98.81 73 ASP A C 1
ATOM 563 O O . ASP A 1 73 ? 6.246 -29.703 2.611 1 98.81 73 ASP A O 1
ATOM 567 N N . VAL A 1 74 ? 5.68 -27.594 2.451 1 98.81 74 VAL A N 1
ATOM 568 C CA . VAL A 1 74 ? 4.965 -27.781 1.192 1 98.81 74 VAL A CA 1
ATOM 569 C C . VAL A 1 74 ? 5.953 -28.172 0.095 1 98.81 74 VAL A C 1
ATOM 571 O O . VAL A 1 74 ? 5.688 -29.078 -0.691 1 98.81 74 VAL A O 1
ATOM 574 N N . PHE A 1 75 ? 7.086 -27.562 0.003 1 98.69 75 PHE A N 1
ATOM 575 C CA . PHE A 1 75 ? 8.039 -27.844 -1.064 1 98.69 75 PHE A CA 1
ATOM 576 C C . PHE A 1 75 ? 8.773 -29.156 -0.807 1 98.69 75 PHE A C 1
ATOM 578 O O . PHE A 1 75 ? 9.297 -29.766 -1.736 1 98.69 75 PHE A O 1
ATOM 585 N N . THR A 1 76 ? 8.875 -29.516 0.508 1 98.62 76 THR A N 1
ATOM 586 C CA . THR A 1 76 ? 9.391 -30.844 0.814 1 98.62 76 THR A CA 1
ATOM 587 C C . THR A 1 76 ? 8.414 -31.922 0.348 1 98.62 76 THR A C 1
ATOM 589 O O . THR A 1 76 ? 8.812 -32.906 -0.269 1 98.62 76 THR A O 1
ATOM 592 N N . LYS A 1 77 ? 7.207 -31.719 0.592 1 98.56 77 LYS A N 1
ATOM 593 C CA . LYS A 1 77 ? 6.172 -32.688 0.259 1 98.56 77 LYS A CA 1
ATOM 594 C C . LYS A 1 77 ? 5.91 -32.719 -1.243 1 98.56 77 LYS A C 1
ATOM 596 O O . LYS A 1 77 ? 5.637 -33.781 -1.809 1 98.56 77 LYS A O 1
ATOM 601 N N . TYR A 1 78 ? 5.922 -31.594 -1.853 1 98.31 78 TYR A N 1
ATOM 602 C CA . TYR A 1 78 ? 5.66 -31.453 -3.281 1 98.31 78 TYR A CA 1
ATOM 603 C C . TYR A 1 78 ? 6.812 -30.75 -3.984 1 98.31 78 TYR A C 1
ATOM 605 O O . TYR A 1 78 ? 6.688 -29.594 -4.391 1 98.31 78 TYR A O 1
ATOM 613 N N . PRO A 1 79 ? 7.844 -31.438 -4.27 1 97.88 79 PRO A N 1
ATOM 614 C CA . PRO A 1 79 ? 9.055 -30.812 -4.805 1 97.88 79 PRO A CA 1
ATOM 615 C C . PRO A 1 79 ? 8.891 -30.359 -6.258 1 97.88 79 PRO A C 1
ATOM 617 O O . PRO A 1 79 ? 9.734 -29.625 -6.773 1 97.88 79 PRO A O 1
ATOM 620 N N . ASP A 1 80 ? 7.852 -30.797 -6.945 1 97.62 80 ASP A N 1
ATOM 621 C CA . ASP A 1 80 ? 7.691 -30.484 -8.359 1 97.62 80 ASP A CA 1
ATOM 622 C C . ASP A 1 80 ? 6.871 -29.203 -8.555 1 97.62 80 ASP A C 1
ATOM 624 O O . ASP A 1 80 ? 6.562 -28.828 -9.68 1 97.62 80 ASP A O 1
ATOM 628 N N . ILE A 1 81 ? 6.508 -28.484 -7.48 1 98.69 81 ILE A N 1
ATOM 629 C CA . ILE A 1 81 ? 5.836 -27.203 -7.605 1 98.69 81 ILE A CA 1
ATOM 630 C C . ILE A 1 81 ? 6.723 -26.234 -8.383 1 98.69 81 ILE A C 1
ATOM 632 O O . ILE A 1 81 ? 7.879 -26.016 -8.023 1 98.69 81 ILE A O 1
ATOM 636 N N . ASP A 1 82 ? 6.125 -25.703 -9.438 1 98.62 82 ASP A N 1
ATOM 637 C CA . ASP A 1 82 ? 6.918 -24.797 -10.258 1 98.62 82 ASP A CA 1
ATOM 638 C C . ASP A 1 82 ? 6.211 -23.453 -10.422 1 98.62 82 ASP A C 1
ATOM 640 O O . ASP A 1 82 ? 6.723 -22.547 -11.102 1 98.62 82 ASP A O 1
ATOM 644 N N . CYS A 1 83 ? 5.078 -23.25 -9.781 1 98.75 83 CYS A N 1
ATOM 645 C CA . CYS A 1 83 ? 4.391 -21.953 -9.758 1 98.75 83 CYS A CA 1
ATOM 646 C C . CYS A 1 83 ? 3.695 -21.734 -8.422 1 98.75 83 CYS A C 1
ATOM 648 O O . CYS A 1 83 ? 2.994 -22.625 -7.926 1 98.75 83 CYS A O 1
ATOM 650 N N . VAL A 1 84 ? 3.932 -20.594 -7.801 1 98.94 84 VAL A N 1
ATOM 651 C CA . VAL A 1 84 ? 3.205 -20.156 -6.617 1 98.94 84 VAL A CA 1
ATOM 652 C C . VAL A 1 84 ? 2.193 -19.078 -7.004 1 98.94 84 VAL A C 1
ATOM 654 O O . VAL A 1 84 ? 2.572 -18 -7.445 1 98.94 84 VAL A O 1
ATOM 657 N N . PHE A 1 85 ? 0.915 -19.422 -6.887 1 98.88 85 PHE A N 1
ATOM 658 C CA . PHE A 1 85 ? -0.203 -18.562 -7.23 1 98.88 85 PHE A CA 1
ATOM 659 C C . PHE A 1 85 ? -0.823 -17.953 -5.977 1 98.88 85 PHE A C 1
ATOM 661 O O . PHE A 1 85 ? -1.568 -18.625 -5.262 1 98.88 85 PHE A O 1
ATOM 668 N N . LEU A 1 86 ? -0.518 -16.719 -5.73 1 98.88 86 LEU A N 1
ATOM 669 C CA . LEU A 1 86 ? -0.975 -15.992 -4.551 1 98.88 86 LEU A CA 1
ATOM 670 C C . LEU A 1 86 ? -2.273 -15.242 -4.84 1 98.88 86 LEU A C 1
ATOM 672 O O . LEU A 1 86 ? -2.25 -14.086 -5.258 1 98.88 86 LEU A O 1
ATOM 676 N N . ASN A 1 87 ? -3.375 -15.883 -4.492 1 98.44 87 ASN A N 1
ATOM 677 C CA . ASN A 1 87 ? -4.691 -15.406 -4.895 1 98.44 87 ASN A CA 1
ATOM 678 C C . ASN A 1 87 ? -5.523 -14.969 -3.693 1 98.44 87 ASN A C 1
ATOM 680 O O . ASN A 1 87 ? -6.465 -14.18 -3.836 1 98.44 87 ASN A O 1
ATOM 684 N N . ALA A 1 88 ? -5.184 -15.398 -2.488 1 95.06 88 ALA A N 1
ATOM 685 C CA . ALA A 1 88 ? -6.016 -15.148 -1.314 1 95.06 88 ALA A CA 1
ATOM 686 C C . ALA A 1 88 ? -6.188 -13.648 -1.068 1 95.06 88 ALA A C 1
ATOM 688 O O . ALA A 1 88 ? -5.27 -12.867 -1.312 1 95.06 88 ALA A O 1
ATOM 689 N N . GLY A 1 89 ? -7.383 -13.25 -0.597 1 95.5 89 GLY A N 1
ATOM 690 C CA . GLY A 1 89 ? -7.676 -11.867 -0.253 1 95.5 89 GLY A CA 1
ATOM 691 C C . GLY A 1 89 ? -9.023 -11.695 0.424 1 95.5 89 GLY A C 1
ATOM 692 O O . GLY A 1 89 ? -9.852 -12.609 0.41 1 95.5 89 GLY A O 1
ATOM 693 N N . VAL A 1 90 ? -9.219 -10.602 1.053 1 95.94 90 VAL A N 1
ATOM 694 C CA . VAL A 1 90 ? -10.484 -10.211 1.672 1 95.94 90 VAL A CA 1
ATOM 695 C C . VAL A 1 90 ? -10.805 -8.758 1.341 1 95.94 90 VAL A C 1
ATOM 697 O O . VAL A 1 90 ? -9.898 -7.961 1.095 1 95.94 90 VAL A O 1
ATOM 700 N N . GLN A 1 91 ? -12.031 -8.43 1.247 1 95.5 91 GLN A N 1
ATOM 701 C CA . GLN A 1 91 ? -12.492 -7.074 0.939 1 95.5 91 GLN A CA 1
ATOM 702 C C . GLN A 1 91 ? -13.664 -6.676 1.824 1 95.5 91 GLN A C 1
ATOM 704 O O . GLN A 1 91 ? -14.602 -7.461 2.016 1 95.5 91 GLN A O 1
ATOM 709 N N . ARG A 1 92 ? -13.609 -5.52 2.379 1 93.62 92 ARG A N 1
ATOM 710 C CA . ARG A 1 92 ? -14.68 -4.945 3.184 1 93.62 92 ARG A CA 1
ATOM 711 C C . ARG A 1 92 ? -14.828 -3.451 2.918 1 93.62 92 ARG A C 1
ATOM 713 O O . ARG A 1 92 ? -13.898 -2.809 2.43 1 93.62 92 ARG A O 1
ATOM 720 N N . GLN A 1 93 ? -16 -2.98 3.17 1 93.62 93 GLN A N 1
ATOM 721 C CA . GLN A 1 93 ? -16.219 -1.536 3.197 1 93.62 93 GLN A CA 1
ATOM 722 C C . GLN A 1 93 ? -15.844 -0.952 4.559 1 93.62 93 GLN A C 1
ATOM 724 O O . GLN A 1 93 ? -16.047 -1.595 5.59 1 93.62 93 GLN A O 1
ATOM 729 N N . HIS A 1 94 ? -15.25 0.25 4.551 1 95.06 94 HIS A N 1
ATOM 730 C CA . HIS A 1 94 ? -14.914 0.961 5.781 1 95.06 94 HIS A CA 1
ATOM 731 C C . HIS A 1 94 ? -15.359 2.416 5.715 1 95.06 94 HIS A C 1
ATOM 733 O O . HIS A 1 94 ? -15.031 3.133 4.77 1 95.06 94 HIS A O 1
ATOM 739 N N . ASN A 1 95 ? -16.188 2.881 6.66 1 95.38 95 ASN A N 1
ATOM 740 C CA . ASN A 1 95 ? -16.469 4.297 6.875 1 95.38 95 ASN A CA 1
ATOM 741 C C . ASN A 1 95 ? -15.391 4.953 7.742 1 95.38 95 ASN A C 1
ATOM 743 O O . ASN A 1 95 ? -15.461 4.895 8.969 1 95.38 95 ASN A O 1
ATOM 747 N N . LEU A 1 96 ? -14.453 5.625 7.16 1 95.69 96 LEU A N 1
ATOM 748 C CA . LEU A 1 96 ? -13.273 6.164 7.832 1 95.69 96 LEU A CA 1
ATOM 749 C C . LEU A 1 96 ? -13.648 7.332 8.734 1 95.69 96 LEU A C 1
ATOM 751 O O . LEU A 1 96 ? -12.844 7.758 9.57 1 95.69 96 LEU A O 1
ATOM 755 N N . THR A 1 97 ? -14.836 7.844 8.586 1 93.19 97 THR A N 1
ATOM 756 C CA . THR A 1 97 ? -15.234 9.062 9.273 1 93.19 97 THR A CA 1
ATOM 757 C C . THR A 1 97 ? -15.977 8.742 10.562 1 93.19 97 THR A C 1
ATOM 759 O O . THR A 1 97 ? -16.234 9.625 11.383 1 93.19 97 THR A O 1
ATOM 762 N N . SER A 1 98 ? -16.297 7.441 10.695 1 89.75 98 SER A N 1
ATOM 763 C CA . SER A 1 98 ? -17.109 7.059 11.844 1 89.75 98 SER A CA 1
ATOM 764 C C . SER A 1 98 ? -16.281 6.375 12.922 1 89.75 98 SER A C 1
ATOM 766 O O . SER A 1 98 ? -15.742 5.289 12.703 1 89.75 98 SER A O 1
ATOM 768 N N . GLN A 1 99 ? -16.266 7.016 14.102 1 84.38 99 GLN A N 1
ATOM 769 C CA . GLN A 1 99 ? -15.547 6.391 15.211 1 84.38 99 GLN A CA 1
ATOM 770 C C . GLN A 1 99 ? -16.266 5.137 15.688 1 84.38 99 GLN A C 1
ATOM 772 O O . GLN A 1 99 ? -15.648 4.242 16.266 1 84.38 99 GLN A O 1
ATOM 777 N N . GLU A 1 100 ? -17.484 5.066 15.406 1 86 100 GLU A N 1
ATOM 778 C CA . GLU A 1 100 ? -18.312 3.947 15.859 1 86 100 GLU A CA 1
ATOM 779 C C . GLU A 1 100 ? -18.125 2.729 14.961 1 86 100 GLU A C 1
ATOM 781 O O . GLU A 1 100 ? -18.016 1.602 15.453 1 86 100 GLU A O 1
ATOM 786 N N . THR A 1 101 ? -18.016 2.994 13.719 1 85.94 101 THR A N 1
ATOM 787 C CA . THR A 1 101 ? -18.062 1.863 12.805 1 85.94 101 THR A CA 1
ATOM 788 C C . THR A 1 101 ? -16.688 1.585 12.203 1 85.94 101 THR A C 1
ATOM 790 O O . THR A 1 101 ? -16.422 0.478 11.734 1 85.94 101 THR A O 1
ATOM 793 N N . PHE A 1 102 ? -15.898 2.604 12.172 1 91.31 102 PHE A N 1
ATOM 794 C CA . PHE A 1 102 ? -14.555 2.361 11.664 1 91.31 102 PHE A CA 1
ATOM 795 C C . PHE A 1 102 ? -13.703 1.637 12.703 1 91.31 102 PHE A C 1
ATOM 797 O O . PHE A 1 102 ? -13.25 2.244 13.672 1 91.31 102 PHE A O 1
ATOM 804 N N . LYS A 1 103 ? -13.531 0.369 12.469 1 94.25 103 LYS A N 1
ATOM 805 C CA . LYS A 1 103 ? -12.648 -0.447 13.297 1 94.25 103 LYS A CA 1
ATOM 806 C C . LYS A 1 103 ? -11.25 -0.542 12.68 1 94.25 103 LYS A C 1
ATOM 808 O O . LYS A 1 103 ? -11.039 -1.302 11.734 1 94.25 103 LYS A O 1
ATOM 813 N N . LEU A 1 104 ? -10.344 0.132 13.289 1 96.88 104 LEU A N 1
ATOM 814 C CA . LEU A 1 104 ? -8.992 0.224 12.758 1 96.88 104 LEU A CA 1
ATOM 815 C C . LEU A 1 104 ? -8.352 -1.157 12.648 1 96.88 104 LEU A C 1
ATOM 817 O O . LEU A 1 104 ? -7.648 -1.443 11.68 1 96.88 104 LEU A O 1
ATOM 821 N N . ASP A 1 105 ? -8.57 -1.985 13.633 1 96.75 105 ASP A N 1
ATOM 822 C CA . ASP A 1 105 ? -7.984 -3.324 13.633 1 96.75 105 ASP A CA 1
ATOM 823 C C . ASP A 1 105 ? -8.453 -4.121 12.414 1 96.75 105 ASP A C 1
ATOM 825 O O . ASP A 1 105 ? -7.676 -4.871 11.82 1 96.75 105 ASP A O 1
ATOM 829 N N . GLU A 1 106 ? -9.727 -3.992 12.016 1 96.75 106 GLU A N 1
ATOM 830 C CA . GLU A 1 106 ? -10.242 -4.668 10.828 1 96.75 106 GLU A CA 1
ATOM 831 C C . GLU A 1 106 ? -9.617 -4.113 9.555 1 96.75 106 GLU A C 1
ATOM 833 O O . GLU A 1 106 ? -9.289 -4.871 8.641 1 96.75 106 GLU A O 1
ATOM 838 N N . PHE A 1 107 ? -9.5 -2.846 9.531 1 98.12 107 PHE A N 1
ATOM 839 C CA . PHE A 1 107 ? -8.836 -2.178 8.422 1 98.12 107 PHE A CA 1
ATOM 840 C C . PHE A 1 107 ? -7.422 -2.713 8.227 1 98.12 107 PHE A C 1
ATOM 842 O O . PHE A 1 107 ? -7.055 -3.139 7.133 1 98.12 107 PHE A O 1
ATOM 849 N N . LEU A 1 108 ? -6.68 -2.709 9.289 1 98.5 108 LEU A N 1
ATOM 850 C CA . LEU A 1 108 ? -5.281 -3.119 9.227 1 98.5 108 LEU A CA 1
ATOM 851 C C . LEU A 1 108 ? -5.164 -4.617 8.953 1 98.5 108 LEU A C 1
ATOM 853 O O . LEU A 1 108 ? -4.227 -5.059 8.289 1 98.5 108 LEU A O 1
ATOM 857 N N . HIS A 1 109 ? -6.09 -5.391 9.461 1 98.19 109 HIS A N 1
ATOM 858 C CA . HIS A 1 109 ? -6.102 -6.816 9.172 1 98.19 109 HIS A CA 1
ATOM 859 C C . HIS A 1 109 ? -6.309 -7.074 7.68 1 98.19 109 HIS A C 1
ATOM 861 O O . HIS A 1 109 ? -5.691 -7.977 7.109 1 98.19 109 HIS A O 1
ATOM 867 N N . GLU A 1 110 ? -7.195 -6.332 7.102 1 98.31 110 GLU A N 1
ATOM 868 C CA . GLU A 1 110 ? -7.43 -6.449 5.664 1 98.31 110 GLU A CA 1
ATOM 869 C C . GLU A 1 110 ? -6.164 -6.141 4.871 1 98.31 110 GLU A C 1
ATOM 871 O O . GLU A 1 110 ? -5.848 -6.832 3.902 1 98.31 110 GLU A O 1
ATOM 876 N N . VAL A 1 111 ? -5.41 -5.129 5.262 1 98.88 111 VAL A N 1
ATOM 877 C CA . VAL A 1 111 ? -4.133 -4.809 4.629 1 98.88 111 VAL A CA 1
ATOM 878 C C . VAL A 1 111 ? -3.143 -5.945 4.855 1 98.88 111 VAL A C 1
ATOM 880 O O . VAL A 1 111 ? -2.408 -6.328 3.941 1 98.88 111 VAL A O 1
ATOM 883 N N . HIS A 1 112 ? -3.162 -6.477 6.062 1 98.75 112 HIS A N 1
ATOM 884 C CA . HIS A 1 112 ? -2.293 -7.594 6.418 1 98.75 112 HIS A CA 1
ATOM 885 C C . HIS A 1 112 ? -2.527 -8.789 5.504 1 98.75 112 HIS A C 1
ATOM 887 O O . HIS A 1 112 ? -1.575 -9.359 4.969 1 98.75 1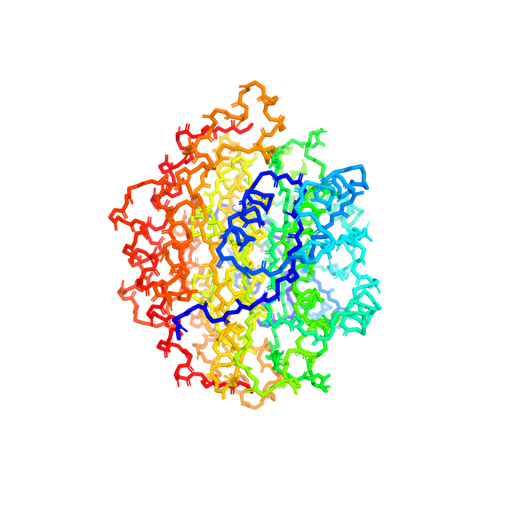12 HIS A O 1
ATOM 893 N N . VAL A 1 113 ? -3.717 -9.148 5.246 1 98.62 113 VAL A N 1
ATOM 894 C CA . VAL A 1 113 ? -4.059 -10.328 4.457 1 98.62 113 VAL A CA 1
ATOM 895 C C . VAL A 1 113 ? -3.742 -10.07 2.984 1 98.62 113 VAL A C 1
ATOM 897 O O . VAL A 1 113 ? -3.125 -10.906 2.32 1 98.62 113 VAL A O 1
ATOM 900 N N . ASN A 1 114 ? -4.098 -8.906 2.5 1 98.81 114 ASN A N 1
ATOM 901 C CA . ASN A 1 114 ? -4.035 -8.625 1.069 1 98.81 114 ASN A CA 1
ATOM 902 C C . ASN A 1 114 ? -2.639 -8.188 0.644 1 98.81 114 ASN A C 1
ATOM 904 O O . ASN A 1 114 ? -2.334 -8.133 -0.549 1 98.81 114 ASN A O 1
ATOM 908 N N . PHE A 1 115 ? -1.797 -7.879 1.567 1 98.94 115 PHE A N 1
ATOM 909 C CA . PHE A 1 115 ? -0.482 -7.379 1.183 1 98.94 115 PHE A CA 1
ATOM 910 C C . PHE A 1 115 ? 0.616 -8.078 1.975 1 98.94 115 PHE A C 1
ATOM 912 O O . PHE A 1 115 ? 1.386 -8.867 1.417 1 98.94 115 PHE A O 1
ATOM 919 N N . THR A 1 116 ? 0.653 -7.891 3.334 1 98.88 116 THR A N 1
ATOM 920 C CA . THR A 1 116 ? 1.733 -8.398 4.176 1 98.88 116 THR A CA 1
ATOM 921 C C . THR A 1 116 ? 1.885 -9.906 4.008 1 98.88 116 THR A C 1
ATOM 923 O O . THR A 1 116 ? 2.998 -10.414 3.844 1 98.88 116 THR A O 1
ATOM 926 N N . SER A 1 117 ? 0.781 -10.594 4.039 1 98.88 117 SER A N 1
ATOM 927 C CA . SER A 1 117 ? 0.79 -12.047 3.938 1 98.88 117 SER A CA 1
ATOM 928 C C . SER A 1 117 ? 1.352 -12.508 2.596 1 98.88 117 SER A C 1
ATOM 930 O O . SER A 1 117 ? 2.125 -13.461 2.535 1 98.88 117 SER A O 1
ATOM 932 N N . LEU A 1 118 ? 0.992 -11.82 1.546 1 98.88 118 LEU A N 1
ATOM 933 C CA . LEU A 1 118 ? 1.412 -12.211 0.205 1 98.88 118 LEU A CA 1
ATOM 934 C C . LEU A 1 118 ? 2.898 -11.938 0.001 1 98.88 118 LEU A C 1
ATOM 936 O O . LEU A 1 118 ? 3.609 -12.758 -0.584 1 98.88 118 LEU A O 1
ATOM 940 N N . VAL A 1 119 ? 3.396 -10.789 0.501 1 98.75 119 VAL A N 1
ATOM 941 C CA . VAL A 1 119 ? 4.82 -10.477 0.448 1 98.75 119 VAL A CA 1
ATOM 942 C C . VAL A 1 119 ? 5.609 -11.523 1.237 1 98.75 119 VAL A C 1
ATOM 944 O O . VAL A 1 119 ? 6.637 -12.016 0.771 1 98.75 119 VAL A O 1
ATOM 947 N N . THR A 1 120 ? 5.117 -11.875 2.43 1 98.56 120 THR A N 1
ATOM 948 C CA . THR A 1 120 ? 5.773 -12.836 3.311 1 98.56 120 THR A CA 1
ATOM 949 C C . THR A 1 120 ? 5.852 -14.211 2.652 1 98.56 120 THR A C 1
ATOM 951 O O . THR A 1 120 ? 6.891 -14.867 2.709 1 98.56 120 THR A O 1
ATOM 954 N N . LEU A 1 121 ? 4.793 -14.609 1.997 1 98.81 121 LEU A N 1
ATOM 955 C CA . LEU A 1 121 ? 4.766 -15.906 1.328 1 98.81 121 LEU A CA 1
ATOM 956 C C . LEU A 1 121 ? 5.699 -15.914 0.122 1 98.81 121 LEU A C 1
ATOM 958 O O . LEU A 1 121 ? 6.371 -16.922 -0.141 1 98.81 121 LEU A O 1
ATOM 962 N N . ALA A 1 122 ? 5.695 -14.82 -0.663 1 98.44 122 ALA A N 1
ATOM 963 C CA . ALA A 1 122 ? 6.633 -14.727 -1.78 1 98.44 122 ALA A CA 1
ATOM 964 C C . ALA A 1 122 ? 8.07 -14.867 -1.303 1 98.44 122 ALA A C 1
ATOM 966 O O . ALA A 1 122 ? 8.867 -15.594 -1.908 1 98.44 122 ALA A O 1
ATOM 967 N N . HIS A 1 123 ? 8.375 -14.18 -0.208 1 97.88 123 HIS A N 1
ATOM 968 C CA . HIS A 1 123 ? 9.703 -14.258 0.389 1 97.88 123 HIS A CA 1
ATOM 969 C C . HIS A 1 123 ? 10.039 -15.688 0.803 1 97.88 123 HIS A C 1
ATOM 971 O O . HIS A 1 123 ? 11.133 -16.188 0.522 1 97.88 123 HIS A O 1
ATOM 977 N N . ALA A 1 124 ? 9.133 -16.359 1.449 1 97.94 124 ALA A N 1
ATOM 978 C CA . ALA A 1 124 ? 9.344 -17.688 1.995 1 97.94 124 ALA A CA 1
ATOM 979 C C . ALA A 1 124 ? 9.516 -18.719 0.879 1 97.94 124 ALA A C 1
ATOM 981 O O . ALA A 1 124 ? 10.281 -19.672 1.02 1 97.94 124 ALA A O 1
ATOM 982 N N . CYS A 1 125 ? 8.836 -18.562 -0.262 1 98.44 125 CYS A N 1
ATOM 983 C CA . CYS A 1 125 ? 8.797 -19.578 -1.312 1 98.44 125 CYS A CA 1
ATOM 984 C C . CYS A 1 125 ? 9.914 -19.359 -2.324 1 98.44 125 CYS A C 1
ATOM 986 O O . CYS A 1 125 ? 10.289 -20.281 -3.051 1 98.44 125 CYS A O 1
ATOM 988 N N . LEU A 1 126 ? 10.453 -18.141 -2.422 1 98 126 LEU A N 1
ATOM 989 C CA . LEU A 1 126 ? 11.375 -17.734 -3.482 1 98 126 LEU A CA 1
ATOM 990 C C . LEU A 1 126 ? 12.586 -18.672 -3.521 1 98 126 LEU A C 1
ATOM 992 O O . LEU A 1 126 ? 12.977 -19.141 -4.594 1 98 126 LEU A O 1
ATOM 996 N N . PRO A 1 127 ? 13.195 -19.016 -2.324 1 96.69 127 PRO A N 1
ATOM 997 C CA . PRO A 1 127 ? 14.391 -19.859 -2.406 1 96.69 127 PRO A CA 1
ATOM 998 C C . PRO A 1 127 ? 14.117 -21.219 -3.029 1 96.69 127 PRO A C 1
ATOM 1000 O O . PRO A 1 127 ? 14.977 -21.781 -3.715 1 96.69 127 PRO A O 1
ATOM 1003 N N . TYR A 1 128 ? 12.961 -21.75 -2.875 1 97.75 128 TYR A N 1
ATOM 1004 C CA . TYR A 1 128 ? 12.625 -23.078 -3.404 1 97.75 128 TYR A CA 1
ATOM 1005 C C . TYR A 1 128 ? 12.391 -23.016 -4.91 1 97.75 128 TYR A C 1
ATOM 1007 O O . TYR A 1 128 ? 12.742 -23.938 -5.637 1 97.75 128 TYR A O 1
ATOM 1015 N N . LEU A 1 129 ? 11.781 -21.922 -5.383 1 97.75 129 LEU A N 1
ATOM 1016 C CA . LEU A 1 129 ? 11.602 -21.734 -6.816 1 97.75 129 LEU A CA 1
ATOM 1017 C C . LEU A 1 129 ? 12.938 -21.469 -7.496 1 97.75 129 LEU A C 1
ATOM 1019 O O . LEU A 1 129 ? 13.242 -22.047 -8.539 1 97.75 129 LEU A O 1
ATOM 1023 N N . ARG A 1 130 ? 13.719 -20.656 -6.898 1 95.31 130 ARG A N 1
ATOM 1024 C CA . ARG A 1 130 ? 15 -20.25 -7.48 1 95.31 130 ARG A CA 1
ATOM 1025 C C . ARG A 1 130 ? 15.945 -21.438 -7.602 1 95.31 130 ARG A C 1
ATOM 1027 O O . ARG A 1 130 ? 16.828 -21.438 -8.453 1 95.31 130 ARG A O 1
ATOM 1034 N N . ALA A 1 131 ? 15.766 -22.391 -6.797 1 95.5 131 ALA A N 1
ATOM 1035 C CA . ALA A 1 131 ? 16.641 -23.562 -6.785 1 95.5 131 ALA A CA 1
ATOM 1036 C C . ALA A 1 131 ? 16.391 -24.453 -8 1 95.5 131 ALA A C 1
ATOM 1038 O O . ALA A 1 131 ? 17.188 -25.328 -8.312 1 95.5 131 ALA A O 1
ATOM 1039 N N . LYS A 1 132 ? 15.359 -24.172 -8.672 1 95.75 132 LYS A N 1
ATOM 1040 C CA . LYS A 1 132 ? 15 -25 -9.82 1 95.75 132 LYS A CA 1
ATOM 1041 C C . LYS A 1 132 ? 15.656 -24.484 -11.102 1 95.75 132 LYS A C 1
ATOM 1043 O O . LYS A 1 132 ? 15.953 -23.281 -11.211 1 95.75 132 LYS A O 1
ATOM 1048 N N . THR A 1 133 ? 15.758 -25.422 -12.07 1 92.88 133 THR A N 1
ATOM 1049 C CA . THR A 1 133 ? 16.375 -25.062 -13.336 1 92.88 133 THR A CA 1
ATOM 1050 C C . THR A 1 133 ? 15.312 -24.812 -14.406 1 92.88 133 THR A C 1
ATOM 1052 O O . THR A 1 133 ? 15.578 -24.141 -15.406 1 92.88 133 THR A O 1
ATOM 1055 N N . GLU A 1 134 ? 14.156 -25.406 -14.188 1 93.31 134 GLU A N 1
ATOM 1056 C CA . GLU A 1 134 ? 13.039 -25.172 -15.109 1 93.31 134 GLU A CA 1
ATOM 1057 C C . GLU A 1 134 ? 12.406 -23.812 -14.883 1 93.31 134 GLU A C 1
ATOM 1059 O O . GLU A 1 134 ? 12.641 -23.172 -13.852 1 93.31 134 GLU A O 1
ATOM 1064 N N . PRO A 1 135 ? 11.656 -23.375 -15.836 1 94.69 135 PRO A N 1
ATOM 1065 C CA . PRO A 1 135 ? 10.93 -22.109 -15.617 1 94.69 135 PRO A CA 1
ATOM 1066 C C . PRO A 1 135 ? 9.961 -22.188 -14.438 1 94.69 135 PRO A C 1
ATOM 1068 O O . PRO A 1 135 ? 9.258 -23.203 -14.273 1 94.69 135 PRO A O 1
ATOM 1071 N N . VAL A 1 136 ? 10.062 -21.219 -13.594 1 98.06 136 VAL A N 1
ATOM 1072 C CA . VAL A 1 136 ? 9.172 -21.125 -12.438 1 98.06 136 VAL A CA 1
ATOM 1073 C C . VAL A 1 136 ? 8.539 -19.734 -12.383 1 98.06 136 VAL A C 1
ATOM 1075 O O . VAL A 1 136 ? 8.93 -18.844 -13.125 1 98.06 136 VAL A O 1
ATOM 1078 N N . SER A 1 137 ? 7.438 -19.609 -11.547 1 98.38 137 SER A N 1
ATOM 1079 C CA . SER A 1 137 ? 6.777 -18.312 -11.555 1 98.38 137 SER A CA 1
ATOM 1080 C C . SER A 1 137 ? 6.027 -18.062 -10.25 1 98.38 137 SER A C 1
ATOM 1082 O O . SER A 1 137 ? 5.75 -19 -9.5 1 98.38 137 SER A O 1
ATOM 1084 N N . PHE A 1 138 ? 5.906 -16.812 -10.008 1 98.75 138 PHE A N 1
ATOM 1085 C CA . PHE A 1 138 ? 4.863 -16.312 -9.117 1 98.75 138 PHE A CA 1
ATOM 1086 C C . PHE A 1 138 ? 3.711 -15.719 -9.914 1 98.75 138 PHE A C 1
ATOM 1088 O O . PHE A 1 138 ? 3.932 -15.023 -10.906 1 98.75 138 PHE A O 1
ATOM 1095 N N . ILE A 1 139 ? 2.486 -15.992 -9.492 1 98.88 139 ILE A N 1
ATOM 1096 C CA . ILE A 1 139 ? 1.309 -15.258 -9.953 1 98.88 139 ILE A CA 1
ATOM 1097 C C . ILE A 1 139 ? 0.617 -14.594 -8.766 1 98.88 139 ILE A C 1
ATOM 1099 O O . ILE A 1 139 ? 0.353 -15.242 -7.75 1 98.88 139 ILE A O 1
ATOM 1103 N N . PHE A 1 140 ? 0.419 -13.336 -8.836 1 98.88 140 PHE A N 1
ATOM 1104 C CA . PHE A 1 140 ? -0.324 -12.586 -7.836 1 98.88 140 PHE A CA 1
ATOM 1105 C C . PHE A 1 140 ? -1.687 -12.164 -8.375 1 98.88 140 PHE A C 1
ATOM 1107 O O . PHE A 1 140 ? -1.805 -11.758 -9.531 1 98.88 140 PHE A O 1
ATOM 1114 N N . THR A 1 141 ? -2.682 -12.312 -7.543 1 98.69 141 THR A N 1
ATOM 1115 C CA . THR A 1 141 ? -3.967 -11.703 -7.871 1 98.69 141 THR A CA 1
ATOM 1116 C C . THR A 1 141 ? -4.059 -10.289 -7.297 1 98.69 141 THR A C 1
ATOM 1118 O O . THR A 1 141 ? -4.281 -10.117 -6.098 1 98.69 141 THR A O 1
ATOM 1121 N N . GLY A 1 142 ? -3.826 -9.328 -8.172 1 98.25 142 GLY A N 1
ATOM 1122 C CA . GLY A 1 142 ? -4.031 -7.93 -7.828 1 98.25 142 GLY A CA 1
ATOM 1123 C C . GLY A 1 142 ? -5.48 -7.492 -7.949 1 98.25 142 GLY A C 1
ATOM 1124 O O . GLY A 1 142 ? -6.383 -8.172 -7.465 1 98.25 142 GLY A O 1
ATOM 1125 N N . ALA A 1 143 ? -5.699 -6.344 -8.5 1 97.81 143 ALA A N 1
ATOM 1126 C CA . ALA A 1 143 ? -7.016 -5.762 -8.742 1 97.81 143 ALA A CA 1
ATOM 1127 C C . ALA A 1 143 ? -6.918 -4.527 -9.633 1 97.81 143 ALA A C 1
ATOM 1129 O O . ALA A 1 143 ? -5.918 -3.807 -9.594 1 97.81 143 ALA A O 1
ATOM 1130 N N . ASN A 1 144 ? -8 -4.301 -10.406 1 97.19 144 ASN A N 1
ATOM 1131 C CA . ASN A 1 144 ? -8.094 -3.008 -11.07 1 97.19 144 ASN A CA 1
ATOM 1132 C C . ASN A 1 144 ? -8.039 -1.857 -10.07 1 97.19 144 ASN A C 1
ATOM 1134 O O . ASN A 1 144 ? -7.516 -0.784 -10.375 1 97.19 144 ASN A O 1
ATOM 1138 N N . LEU A 1 145 ? -8.477 -2.127 -8.875 1 97.31 145 LEU A N 1
ATOM 1139 C CA . LEU A 1 145 ? -8.539 -1.123 -7.82 1 97.31 145 LEU A CA 1
ATOM 1140 C C . LEU A 1 145 ? -7.145 -0.76 -7.328 1 97.31 145 LEU A C 1
ATOM 1142 O O . LEU A 1 145 ? -6.969 0.233 -6.621 1 97.31 145 LEU A O 1
ATOM 1146 N N . ALA A 1 146 ? -6.137 -1.548 -7.715 1 98.25 146 ALA A N 1
ATOM 1147 C CA . ALA A 1 146 ? -4.754 -1.193 -7.398 1 98.25 146 ALA A CA 1
ATOM 1148 C C . ALA A 1 146 ? -4.328 0.074 -8.133 1 98.25 146 ALA A C 1
ATOM 1150 O O . ALA A 1 146 ? -3.443 0.798 -7.676 1 98.25 146 ALA A O 1
ATOM 1151 N N . ILE A 1 147 ? -4.98 0.318 -9.258 1 97.75 147 ILE A N 1
ATOM 1152 C CA . ILE A 1 147 ? -4.648 1.457 -10.102 1 97.75 147 ILE A CA 1
ATOM 1153 C C . ILE A 1 147 ? -5.555 2.637 -9.766 1 97.75 147 ILE A C 1
ATOM 1155 O O . ILE A 1 147 ? -5.082 3.762 -9.586 1 97.75 147 ILE A O 1
ATOM 1159 N N . VAL A 1 148 ? -6.816 2.375 -9.633 1 97.75 148 VAL A N 1
ATOM 1160 C CA . VAL A 1 148 ? -7.797 3.381 -9.242 1 97.75 148 VAL A CA 1
ATOM 1161 C C . VAL A 1 148 ? -8.531 2.928 -7.98 1 97.75 148 VAL A C 1
ATOM 1163 O O . VAL A 1 148 ? -9.398 2.057 -8.039 1 97.75 148 VAL A O 1
ATOM 1166 N N . PRO A 1 149 ? -8.266 3.57 -6.828 1 97.75 149 PRO A N 1
ATOM 1167 C CA . PRO A 1 149 ? -8.883 3.139 -5.574 1 97.75 149 PRO A CA 1
ATOM 1168 C C . PRO A 1 149 ? -10.398 3.365 -5.559 1 97.75 149 PRO A C 1
ATOM 1170 O O . PRO A 1 149 ? -10.906 4.203 -6.305 1 97.75 149 PRO A O 1
ATOM 1173 N N . ALA A 1 150 ? -11.07 2.562 -4.773 1 96.62 150 ALA A N 1
ATOM 1174 C CA . ALA A 1 150 ? -12.5 2.719 -4.531 1 96.62 150 ALA A CA 1
ATOM 1175 C C . ALA A 1 150 ? -12.758 3.299 -3.143 1 96.62 150 ALA A C 1
ATOM 1177 O O . ALA A 1 150 ? -12.406 2.689 -2.133 1 96.62 150 ALA A O 1
ATOM 1178 N N . CYS A 1 151 ? -13.477 4.344 -3.105 1 96.25 151 CYS A N 1
ATOM 1179 C CA . CYS A 1 151 ? -13.703 5.148 -1.909 1 96.25 151 CYS A CA 1
ATOM 1180 C C . CYS A 1 151 ? -14.258 4.293 -0.776 1 96.25 151 CYS A C 1
ATOM 1182 O O . CYS A 1 151 ? -13.766 4.355 0.352 1 96.25 151 CYS A O 1
ATOM 1184 N N . PRO A 1 152 ? -15.242 3.387 -0.992 1 95.25 152 PRO A N 1
ATOM 1185 C CA . PRO A 1 152 ? -15.82 2.625 0.118 1 95.25 152 PRO A CA 1
ATOM 1186 C C . PRO A 1 152 ? -14.93 1.472 0.572 1 95.25 152 PRO A C 1
ATOM 1188 O O . PRO A 1 152 ? -15.188 0.854 1.607 1 95.25 152 PRO A O 1
ATOM 1191 N N . MET A 1 153 ? -13.891 1.13 -0.204 1 96.62 153 MET A N 1
ATOM 1192 C CA . MET A 1 153 ? -12.984 0.031 0.113 1 96.62 153 MET A CA 1
ATOM 1193 C C . MET A 1 153 ? -11.562 0.54 0.312 1 96.62 153 MET A C 1
ATOM 1195 O O . MET A 1 153 ? -10.641 0.101 -0.377 1 96.62 153 MET A O 1
ATOM 1199 N N . PRO A 1 154 ? -11.398 1.427 1.283 1 98.06 154 PRO A N 1
ATOM 1200 C CA . PRO A 1 154 ? -10.094 2.074 1.415 1 98.06 154 PRO A CA 1
ATOM 1201 C C . PRO A 1 154 ? -8.984 1.094 1.788 1 98.06 154 PRO A C 1
ATOM 1203 O O . PRO A 1 154 ? -7.855 1.216 1.301 1 98.06 154 PRO A O 1
ATOM 1206 N N . ALA A 1 155 ? -9.242 0.098 2.67 1 98.56 155 ALA A N 1
ATOM 1207 C CA . ALA A 1 155 ? -8.219 -0.854 3.088 1 98.56 155 ALA A CA 1
ATOM 1208 C C . ALA A 1 155 ? -7.809 -1.76 1.929 1 98.56 155 ALA A C 1
ATOM 1210 O O . ALA A 1 155 ? -6.617 -1.986 1.703 1 98.56 155 ALA A O 1
ATOM 1211 N N . TYR A 1 156 ? -8.789 -2.273 1.198 1 98.31 156 TYR A N 1
ATOM 1212 C CA . TYR A 1 156 ? -8.531 -3.131 0.044 1 98.31 156 TYR A CA 1
ATOM 1213 C C . TYR A 1 156 ? -7.766 -2.377 -1.035 1 98.31 156 TYR A C 1
ATOM 1215 O O . TYR A 1 156 ? -6.781 -2.887 -1.576 1 98.31 156 TYR A O 1
ATOM 1223 N N . SER A 1 157 ? -8.219 -1.152 -1.311 1 98.62 157 SER A N 1
ATOM 1224 C CA . SER A 1 157 ? -7.562 -0.32 -2.312 1 98.62 157 SER A CA 1
ATOM 1225 C C . SER A 1 157 ? -6.109 -0.047 -1.937 1 98.62 157 SER A C 1
ATOM 1227 O O . SER A 1 157 ? -5.215 -0.158 -2.777 1 98.62 157 SER A O 1
ATOM 1229 N N . ALA A 1 158 ? -5.914 0.296 -0.678 1 98.94 158 ALA A N 1
ATOM 1230 C CA . ALA A 1 158 ? -4.559 0.571 -0.205 1 98.94 158 ALA A CA 1
ATOM 1231 C C . ALA A 1 158 ? -3.678 -0.67 -0.31 1 98.94 158 ALA A C 1
ATOM 1233 O O . ALA A 1 158 ? -2.555 -0.602 -0.814 1 98.94 158 ALA A O 1
ATOM 1234 N N . ALA A 1 159 ? -4.164 -1.781 0.132 1 98.94 159 ALA A N 1
ATOM 1235 C CA . ALA A 1 159 ? -3.404 -3.029 0.122 1 98.94 159 ALA A CA 1
ATOM 1236 C C . ALA A 1 159 ? -3.035 -3.434 -1.303 1 98.94 159 ALA A C 1
ATOM 1238 O O . ALA A 1 159 ? -1.896 -3.83 -1.566 1 98.94 159 ALA A O 1
ATOM 1239 N N . LYS A 1 160 ? -3.984 -3.334 -2.186 1 98.88 160 LYS A N 1
ATOM 1240 C CA . LYS A 1 160 ? -3.75 -3.775 -3.557 1 98.88 160 LYS A CA 1
ATOM 1241 C C . LYS A 1 160 ? -2.859 -2.787 -4.309 1 98.88 160 LYS A C 1
ATOM 1243 O O . LYS A 1 160 ? -2.074 -3.186 -5.172 1 98.88 160 LYS A O 1
ATOM 1248 N N . ALA A 1 161 ? -2.971 -1.488 -3.977 1 98.88 161 ALA A N 1
ATOM 1249 C CA . ALA A 1 161 ? -2.006 -0.534 -4.512 1 98.88 161 ALA A CA 1
ATOM 1250 C C . ALA A 1 161 ? -0.587 -0.881 -4.07 1 98.88 161 ALA A C 1
ATOM 1252 O O . ALA A 1 161 ? 0.345 -0.861 -4.875 1 98.88 161 ALA A O 1
ATOM 1253 N N . ALA A 1 162 ? -0.439 -1.17 -2.797 1 98.94 162 ALA A N 1
ATOM 1254 C CA . ALA A 1 162 ? 0.862 -1.573 -2.27 1 98.94 162 ALA A CA 1
ATOM 1255 C C . ALA A 1 162 ? 1.362 -2.842 -2.955 1 98.94 162 ALA A C 1
ATOM 1257 O O . ALA A 1 162 ? 2.535 -2.93 -3.328 1 98.94 162 ALA A O 1
ATOM 1258 N N . LEU A 1 163 ? 0.473 -3.779 -3.113 1 98.94 163 LEU A N 1
ATOM 1259 C CA . LEU A 1 163 ? 0.836 -5.047 -3.736 1 98.94 163 LEU A CA 1
ATOM 1260 C C . LEU A 1 163 ? 1.31 -4.836 -5.168 1 98.94 163 LEU A C 1
ATOM 1262 O O . LEU A 1 163 ? 2.305 -5.426 -5.594 1 98.94 163 LEU A O 1
ATOM 1266 N N . ASN A 1 164 ? 0.595 -4.008 -5.922 1 98.88 164 ASN A N 1
ATOM 1267 C CA . ASN A 1 164 ? 0.992 -3.707 -7.293 1 98.88 164 ASN A CA 1
ATOM 1268 C C . ASN A 1 164 ? 2.396 -3.113 -7.352 1 98.88 164 ASN A C 1
ATOM 1270 O O . ASN A 1 164 ? 3.203 -3.5 -8.195 1 98.88 164 ASN A O 1
ATOM 1274 N N . ALA A 1 165 ? 2.676 -2.158 -6.461 1 98.88 165 ALA A N 1
ATOM 1275 C CA . ALA A 1 165 ? 4.008 -1.562 -6.406 1 98.88 165 ALA A CA 1
ATOM 1276 C C . ALA A 1 165 ? 5.066 -2.613 -6.09 1 98.88 165 ALA A C 1
ATOM 1278 O O . ALA A 1 165 ? 6.133 -2.637 -6.715 1 98.88 165 ALA A O 1
ATOM 1279 N N . PHE A 1 166 ? 4.805 -3.477 -5.129 1 98.88 166 PHE A N 1
ATOM 1280 C CA . PHE A 1 166 ? 5.707 -4.566 -4.777 1 98.88 166 PHE A CA 1
ATOM 1281 C C . PHE A 1 166 ? 5.969 -5.461 -5.98 1 98.88 166 PHE A C 1
ATOM 1283 O O . PHE A 1 166 ? 7.121 -5.797 -6.273 1 98.88 166 PHE A O 1
ATOM 1290 N N . ILE A 1 167 ? 4.91 -5.836 -6.699 1 98.88 167 ILE A N 1
ATOM 1291 C CA . ILE A 1 167 ? 5 -6.77 -7.816 1 98.88 167 ILE A CA 1
ATOM 1292 C C . ILE A 1 167 ? 5.883 -6.176 -8.914 1 98.88 167 ILE A C 1
ATOM 1294 O O . ILE A 1 167 ? 6.719 -6.875 -9.492 1 98.88 167 ILE A O 1
ATOM 1298 N N . LEU A 1 168 ? 5.676 -4.902 -9.203 1 98.56 168 LEU A N 1
ATOM 1299 C CA . LEU A 1 168 ? 6.496 -4.25 -10.227 1 98.56 168 LEU A CA 1
ATOM 1300 C C . LEU A 1 168 ? 7.973 -4.324 -9.859 1 98.56 168 LEU A C 1
ATOM 1302 O O . LEU A 1 168 ? 8.805 -4.684 -10.695 1 98.56 168 LEU A O 1
ATOM 1306 N N . CYS A 1 169 ? 8.289 -4.008 -8.617 1 98.31 169 CYS A N 1
ATOM 1307 C CA . CYS A 1 169 ? 9.672 -4.027 -8.156 1 98.31 169 CYS A CA 1
ATOM 1308 C C . CYS A 1 169 ? 10.219 -5.449 -8.125 1 98.31 169 CYS A C 1
ATOM 1310 O O . CYS A 1 169 ? 11.352 -5.691 -8.555 1 98.31 169 CYS A O 1
ATOM 1312 N N . PHE A 1 170 ? 9.414 -6.355 -7.629 1 98.12 170 PHE A N 1
ATOM 1313 C CA . PHE A 1 170 ? 9.789 -7.758 -7.516 1 98.12 170 PHE A CA 1
ATOM 1314 C C . PHE A 1 170 ? 10.078 -8.359 -8.883 1 98.12 170 PHE A C 1
ATOM 1316 O O . PHE A 1 170 ? 11.109 -9.008 -9.086 1 98.12 170 PHE A O 1
ATOM 1323 N N . ARG A 1 171 ? 9.195 -8.102 -9.852 1 97.81 171 ARG A N 1
ATOM 1324 C CA . ARG A 1 171 ? 9.352 -8.555 -11.227 1 97.81 171 ARG A CA 1
ATOM 1325 C C . ARG A 1 171 ? 10.648 -8.016 -11.828 1 97.81 171 ARG A C 1
ATOM 1327 O O . ARG A 1 171 ? 11.414 -8.773 -12.438 1 97.81 171 ARG A O 1
ATOM 1334 N N . GLU A 1 172 ? 10.844 -6.742 -11.625 1 97.56 172 GLU A N 1
ATOM 1335 C CA . GLU A 1 172 ? 12.039 -6.113 -12.188 1 97.56 172 GLU A CA 1
ATOM 1336 C C . GLU A 1 172 ? 13.312 -6.707 -11.594 1 97.56 172 GLU A C 1
ATOM 1338 O O . GLU A 1 172 ? 14.273 -6.973 -12.32 1 97.56 172 GLU A O 1
ATOM 1343 N N . GLN A 1 173 ? 13.344 -6.934 -10.312 1 96.69 173 GLN A N 1
ATOM 1344 C CA . GLN A 1 173 ? 14.547 -7.43 -9.656 1 96.69 173 GLN A CA 1
ATOM 1345 C C . GLN A 1 173 ? 14.805 -8.891 -10.008 1 96.69 173 GLN A C 1
ATOM 1347 O O . GLN A 1 173 ? 15.945 -9.352 -9.961 1 96.69 173 GLN A O 1
ATOM 1352 N N . LEU A 1 174 ? 13.797 -9.594 -10.406 1 96.19 174 LEU A N 1
ATOM 1353 C CA . LEU A 1 174 ? 13.93 -11.008 -10.75 1 96.19 174 LEU A CA 1
ATOM 1354 C C . LEU A 1 174 ? 14.102 -11.195 -12.25 1 96.19 174 LEU A C 1
ATOM 1356 O O . LEU A 1 174 ? 14.195 -12.328 -12.734 1 96.19 174 LEU A O 1
ATOM 1360 N N . LYS A 1 175 ? 14.117 -10.148 -13 1 93.5 175 LYS A N 1
ATOM 1361 C CA . LYS A 1 175 ? 13.992 -10.195 -14.453 1 93.5 175 LYS A CA 1
ATOM 1362 C C . LYS A 1 175 ? 15.133 -10.992 -15.078 1 93.5 175 LYS A C 1
ATOM 1364 O O . LYS A 1 175 ? 14.977 -11.57 -16.156 1 93.5 175 LYS A O 1
ATOM 1369 N N . SER A 1 176 ? 16.281 -11.078 -14.43 1 91 176 SER A N 1
ATOM 1370 C CA . SER A 1 176 ? 17.438 -11.781 -14.992 1 91 176 SER A CA 1
ATOM 1371 C C . SER A 1 176 ? 17.484 -13.227 -14.5 1 91 176 SER A C 1
ATOM 1373 O O . SER A 1 176 ? 18.391 -13.977 -14.867 1 91 176 SER A O 1
ATOM 1375 N N . MET A 1 177 ? 16.547 -13.562 -13.719 1 91.31 177 MET A N 1
ATOM 1376 C CA . MET A 1 177 ? 16.5 -14.922 -13.172 1 91.31 177 MET A CA 1
ATOM 1377 C C . MET A 1 177 ? 15.43 -15.75 -13.875 1 91.31 177 MET A C 1
ATOM 1379 O O . MET A 1 177 ? 14.734 -15.25 -14.766 1 91.31 177 MET A O 1
ATOM 1383 N N . ASN A 1 178 ? 15.359 -17 -13.562 1 92.69 178 ASN A N 1
ATOM 1384 C CA . ASN A 1 178 ? 14.422 -17.922 -14.203 1 92.69 178 ASN A CA 1
ATOM 1385 C C . ASN A 1 178 ? 13.055 -17.891 -13.523 1 92.69 178 ASN A C 1
ATOM 138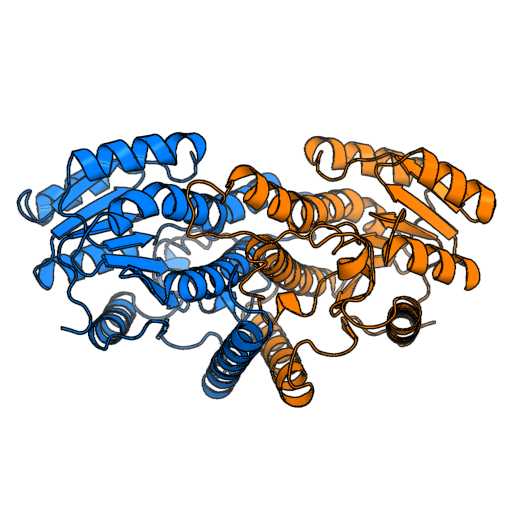7 O O . ASN A 1 178 ? 12.258 -18.812 -13.688 1 92.69 178 ASN A O 1
ATOM 1391 N N . VAL A 1 179 ? 12.828 -16.891 -12.711 1 96.94 179 VAL A N 1
ATOM 1392 C CA . VAL A 1 179 ? 11.57 -16.75 -12 1 96.94 179 VAL A CA 1
ATOM 1393 C C . VAL A 1 179 ? 10.734 -15.641 -12.633 1 96.94 179 VAL A C 1
ATOM 1395 O O . VAL A 1 179 ? 11.109 -14.469 -12.578 1 96.94 179 VAL A O 1
ATOM 1398 N N . LYS A 1 180 ? 9.625 -15.992 -13.227 1 97.56 180 LYS A N 1
ATOM 1399 C CA . LYS A 1 180 ? 8.703 -15 -13.773 1 97.56 180 LYS A CA 1
ATOM 1400 C C . LYS A 1 180 ? 7.715 -14.523 -12.719 1 97.56 180 LYS A C 1
ATOM 1402 O O . LYS A 1 180 ? 7.262 -15.305 -11.883 1 97.56 180 LYS A O 1
ATOM 1407 N N . VAL A 1 181 ? 7.406 -13.234 -12.727 1 98.5 181 VAL A N 1
ATOM 1408 C CA . VAL A 1 181 ? 6.406 -12.648 -11.844 1 98.5 181 VAL A CA 1
ATOM 1409 C C . VAL A 1 181 ? 5.238 -12.109 -12.664 1 98.5 181 VAL A C 1
ATOM 1411 O O . VAL A 1 181 ? 5.414 -11.195 -13.477 1 98.5 181 VAL A O 1
ATOM 1414 N N . ILE A 1 182 ? 4.09 -12.688 -12.453 1 98.5 182 ILE A N 1
ATOM 1415 C CA . ILE A 1 182 ? 2.891 -12.367 -13.219 1 98.5 182 ILE A CA 1
ATOM 1416 C C . ILE A 1 182 ? 1.83 -11.773 -12.297 1 98.5 182 ILE A C 1
ATOM 1418 O O . ILE A 1 182 ? 1.665 -12.227 -11.156 1 98.5 182 ILE A O 1
ATOM 1422 N N . GLU A 1 183 ? 1.144 -10.75 -12.75 1 98.69 183 GLU A N 1
ATOM 1423 C CA . GLU A 1 183 ? 0.026 -10.164 -12.016 1 98.69 183 GLU A CA 1
ATOM 1424 C C . GLU A 1 183 ? -1.282 -10.312 -12.781 1 98.69 183 GLU A C 1
ATOM 1426 O O . GLU A 1 183 ? -1.366 -9.938 -13.953 1 98.69 183 GLU A O 1
ATOM 1431 N N . LEU A 1 184 ? -2.234 -10.945 -12.164 1 98.25 184 LEU A N 1
ATOM 1432 C CA . LEU A 1 184 ? -3.623 -10.906 -12.609 1 98.25 184 LEU A CA 1
ATOM 1433 C C . LEU A 1 184 ? -4.359 -9.719 -11.984 1 98.25 184 LEU A C 1
ATOM 1435 O O . LEU A 1 184 ? -4.266 -9.5 -10.781 1 98.25 184 LEU A O 1
ATOM 1439 N N . SER A 1 185 ? -5.027 -8.93 -12.758 1 97.38 185 SER A N 1
ATOM 1440 C CA . SER A 1 185 ? -5.766 -7.766 -12.273 1 97.38 185 SER A CA 1
ATOM 1441 C C . SER A 1 185 ? -7.25 -7.875 -12.602 1 97.38 185 SER A C 1
ATOM 1443 O O . SER A 1 185 ? -7.691 -7.43 -13.664 1 97.38 185 SER A O 1
ATOM 1445 N N . PRO A 1 186 ? -8.008 -8.406 -11.672 1 96.88 186 PRO A N 1
ATOM 1446 C CA . PRO A 1 186 ? -9.445 -8.547 -11.898 1 96.88 186 PRO A CA 1
ATOM 1447 C C . PRO A 1 186 ? -10.211 -7.254 -11.656 1 96.88 186 PRO A C 1
ATOM 1449 O O . PRO A 1 186 ? -9.812 -6.445 -10.812 1 96.88 186 PRO A O 1
ATOM 1452 N N . PRO A 1 187 ? -11.273 -7.094 -12.414 1 93.81 187 PRO A N 1
ATOM 1453 C CA . PRO A 1 187 ? -12.32 -6.148 -12 1 93.81 187 PRO A CA 1
ATOM 1454 C C . PRO A 1 187 ? -13.195 -6.695 -10.875 1 93.81 187 PRO A C 1
ATOM 1456 O O . PRO A 1 187 ? -12.766 -7.57 -10.125 1 93.81 187 PRO A O 1
ATOM 1459 N N . ALA A 1 188 ? -14.328 -6.086 -10.648 1 89.06 188 ALA A N 1
ATOM 1460 C CA . ALA A 1 188 ? -15.312 -6.777 -9.82 1 89.06 188 ALA A CA 1
ATOM 1461 C C . ALA A 1 188 ? -15.766 -8.078 -10.477 1 89.06 188 ALA A C 1
ATOM 1463 O O . ALA A 1 188 ? -16.141 -8.094 -11.648 1 89.06 188 ALA A O 1
ATOM 1464 N N . VAL A 1 189 ? -15.531 -9.148 -9.773 1 91.19 189 VAL A N 1
ATOM 1465 C CA . VAL A 1 189 ? -15.906 -10.469 -10.266 1 91.19 189 VAL A CA 1
ATOM 1466 C C . VAL A 1 189 ? -16.938 -11.094 -9.336 1 91.19 189 VAL A C 1
ATOM 1468 O O . VAL A 1 189 ? -16.812 -11.008 -8.109 1 91.19 189 VAL A O 1
ATOM 1471 N N . GLN A 1 190 ? -17.922 -11.664 -9.891 1 84 190 GLN A N 1
ATOM 1472 C CA . GLN A 1 190 ? -18.938 -12.32 -9.094 1 84 190 GLN A CA 1
ATOM 1473 C C . GLN A 1 190 ? -18.344 -13.477 -8.281 1 84 190 GLN A C 1
ATOM 1475 O O . GLN A 1 190 ? -18.031 -14.531 -8.836 1 84 190 GLN A O 1
ATOM 1480 N N . SER A 1 191 ? -18.156 -13.227 -6.992 1 83.25 191 SER A N 1
ATOM 1481 C CA . SER A 1 191 ? -17.516 -14.172 -6.078 1 83.25 191 SER A CA 1
ATOM 1482 C C . SER A 1 191 ? -17.891 -13.875 -4.629 1 83.25 191 SER A C 1
ATOM 1484 O O . SER A 1 191 ? -18.562 -12.891 -4.348 1 83.25 191 SER A O 1
ATOM 1486 N N . GLU A 1 192 ? -17.422 -14.734 -3.771 1 80.25 192 GLU A N 1
ATOM 1487 C CA . GLU A 1 192 ? -17.703 -14.586 -2.346 1 80.25 192 GLU A CA 1
ATOM 1488 C C . GLU A 1 192 ? -16.984 -13.375 -1.765 1 80.25 192 GLU A C 1
ATOM 1490 O O . GLU A 1 192 ? -17.297 -12.938 -0.656 1 80.25 192 GLU A O 1
ATOM 1495 N N . LEU A 1 193 ? -16.094 -12.812 -2.471 1 82.56 193 LEU A N 1
ATOM 1496 C CA . LEU A 1 193 ? -15.32 -11.656 -2.014 1 82.56 193 LEU A CA 1
ATOM 1497 C C . LEU A 1 193 ? -16.234 -10.5 -1.638 1 82.56 193 LEU A C 1
ATOM 1499 O O . LEU A 1 193 ? -15.922 -9.711 -0.747 1 82.56 193 LEU A O 1
ATOM 1503 N N . HIS A 1 194 ? -17.422 -10.469 -2.211 1 79.81 194 HIS A N 1
ATOM 1504 C CA . HIS A 1 194 ? -18.328 -9.336 -2.035 1 79.81 194 HIS A CA 1
ATOM 1505 C C . HIS A 1 194 ? -19.469 -9.688 -1.085 1 79.81 194 HIS A C 1
ATOM 1507 O O . HIS A 1 194 ? -20.422 -8.93 -0.953 1 79.81 194 HIS A O 1
ATOM 1513 N N . ASP A 1 195 ? -19.391 -10.805 -0.445 1 77.62 195 ASP A N 1
ATOM 1514 C CA . ASP A 1 195 ? -20.5 -11.297 0.373 1 77.62 195 ASP A CA 1
ATOM 1515 C C . ASP A 1 195 ? -20.734 -10.383 1.57 1 77.62 195 ASP A C 1
ATOM 1517 O O . ASP A 1 195 ? -21.781 -10.469 2.223 1 77.62 195 ASP A O 1
ATOM 1521 N N . TYR A 1 196 ? -19.859 -9.531 1.839 1 70.12 196 TYR A N 1
ATOM 1522 C CA . TYR A 1 196 ? -20.078 -8.578 2.92 1 70.12 196 TYR A CA 1
ATOM 1523 C C . TYR A 1 196 ? -21.266 -7.672 2.617 1 70.12 196 TYR A C 1
ATOM 1525 O O . TYR A 1 196 ? -21.859 -7.098 3.529 1 70.12 196 TYR A O 1
ATOM 1533 N N . MET A 1 197 ? -21.625 -7.387 1.309 1 67.94 197 MET A N 1
ATOM 1534 C CA . MET A 1 197 ? -22.828 -6.668 0.909 1 67.94 197 MET A CA 1
ATOM 1535 C C . MET A 1 197 ? -24.047 -7.59 0.925 1 67.94 197 MET A C 1
ATOM 1537 O O . MET A 1 197 ? -25.047 -7.32 0.254 1 67.94 197 MET A O 1
ATOM 1541 N N . THR A 1 198 ? -24 -8.766 1.504 1 67.19 198 THR A N 1
ATOM 1542 C CA . THR A 1 198 ? -24.875 -9.93 1.516 1 67.19 198 THR A CA 1
ATOM 1543 C C . THR A 1 198 ? -24.609 -10.82 0.307 1 67.19 198 THR A C 1
ATOM 1545 O O . THR A 1 198 ? -24.234 -10.328 -0.76 1 67.19 198 THR A O 1
ATOM 1548 N N . PRO A 1 199 ? -24.734 -12.07 0.536 1 72.31 199 PRO A N 1
ATOM 1549 C CA . PRO A 1 199 ? -24.469 -12.984 -0.579 1 72.31 199 PRO A CA 1
ATOM 1550 C C . PRO A 1 199 ? -25.375 -12.727 -1.781 1 72.31 199 PRO A C 1
ATOM 1552 O O . PRO A 1 199 ? -24.922 -12.836 -2.928 1 72.31 199 PRO A O 1
ATOM 1555 N N . GLU A 1 200 ? -26.578 -12.312 -1.598 1 70.69 200 GLU A N 1
ATOM 1556 C CA . GLU A 1 200 ? -27.547 -12.07 -2.67 1 70.69 200 GLU A CA 1
ATOM 1557 C C . GLU A 1 200 ? -27.109 -10.883 -3.535 1 70.69 200 GLU A C 1
ATOM 1559 O O . GLU A 1 200 ? -27.234 -10.93 -4.762 1 70.69 200 GLU A O 1
ATOM 1564 N N . VAL A 1 201 ? -26.594 -9.898 -2.969 1 64.62 201 VAL A N 1
ATOM 1565 C CA . VAL A 1 201 ? -26.188 -8.688 -3.664 1 64.62 201 VAL A CA 1
ATOM 1566 C C . VAL A 1 201 ? -24.75 -8.844 -4.168 1 64.62 201 VAL A C 1
ATOM 1568 O O . VAL A 1 201 ? -24.453 -8.539 -5.328 1 64.62 201 VAL A O 1
ATOM 1571 N N . GLY A 1 202 ? -23.984 -9.398 -3.361 1 71.5 202 GLY A N 1
ATOM 1572 C CA . GLY A 1 202 ? -22.547 -9.469 -3.635 1 71.5 202 GLY A CA 1
ATOM 1573 C C . GLY A 1 202 ? -22.219 -10.352 -4.824 1 71.5 202 GLY A C 1
ATOM 1574 O O . GLY A 1 202 ? -21.344 -10.016 -5.621 1 71.5 202 GLY A O 1
ATOM 1575 N N . ARG A 1 203 ? -22.891 -11.359 -4.984 1 74.62 203 ARG A N 1
ATOM 1576 C CA . ARG A 1 203 ? -22.578 -12.344 -6.012 1 74.62 203 ARG A CA 1
ATOM 1577 C C . ARG A 1 203 ? -23.047 -11.883 -7.387 1 74.62 203 ARG A C 1
ATOM 1579 O O . ARG A 1 203 ? -22.781 -12.539 -8.398 1 74.62 203 ARG A O 1
ATOM 1586 N N . LYS A 1 204 ? -23.672 -10.75 -7.449 1 77.25 204 LYS A N 1
ATOM 1587 C CA . LYS A 1 204 ? -24.156 -10.211 -8.719 1 77.25 204 LYS A CA 1
ATOM 1588 C C . LYS A 1 204 ? -23.281 -9.047 -9.188 1 77.25 204 LYS A C 1
ATOM 1590 O O . LYS A 1 204 ? -23.469 -8.531 -10.289 1 77.25 204 LYS A O 1
ATOM 1595 N N . ILE A 1 205 ? -22.312 -8.734 -8.438 1 77.62 205 ILE A N 1
ATOM 1596 C CA . ILE A 1 205 ? -21.484 -7.562 -8.727 1 77.62 205 ILE A CA 1
ATOM 1597 C C . ILE A 1 205 ? -20.328 -7.953 -9.648 1 77.62 205 ILE A C 1
ATOM 1599 O O . ILE A 1 205 ? -19.609 -8.914 -9.375 1 77.62 205 ILE A O 1
ATOM 1603 N N . GLY A 1 206 ? -20.25 -7.164 -10.773 1 86.69 206 GLY A N 1
ATOM 1604 C CA . GLY A 1 206 ? -19.109 -7.355 -11.656 1 86.69 206 GLY A CA 1
ATOM 1605 C C . GLY A 1 206 ? -19.391 -8.336 -12.781 1 86.69 206 GLY A C 1
ATOM 1606 O O . GLY A 1 206 ? -20.547 -8.695 -13.031 1 86.69 206 GLY A O 1
ATOM 1607 N N . ILE A 1 207 ? -18.328 -8.805 -13.422 1 90.94 207 ILE A N 1
ATOM 1608 C CA . ILE A 1 207 ? -18.469 -9.727 -14.547 1 90.94 207 ILE A CA 1
ATOM 1609 C C . ILE A 1 207 ? -18.641 -11.148 -14.031 1 90.94 207 ILE A C 1
ATOM 1611 O O . ILE A 1 207 ? -18.203 -11.477 -12.922 1 90.94 207 ILE A O 1
ATOM 1615 N N . PRO A 1 208 ? -19.281 -12.008 -14.867 1 94.12 208 PRO A N 1
ATOM 1616 C CA . PRO A 1 208 ? -19.406 -13.414 -14.461 1 94.12 208 PRO A CA 1
ATOM 1617 C C . PRO A 1 208 ? -18.047 -14.086 -14.234 1 94.12 208 PRO A C 1
ATOM 1619 O O . PRO A 1 208 ? -17.094 -13.828 -14.977 1 94.12 208 PRO A O 1
ATOM 1622 N N . LEU A 1 209 ? -18 -14.938 -13.227 1 95.5 209 LEU A N 1
ATOM 1623 C CA . LEU A 1 209 ? -16.766 -15.625 -12.828 1 95.5 209 LEU A CA 1
ATOM 1624 C C . LEU A 1 209 ? -16.172 -16.406 -14.008 1 95.5 209 LEU A C 1
ATOM 1626 O O . LEU A 1 209 ? -14.977 -16.328 -14.258 1 95.5 209 LEU A O 1
ATOM 1630 N N . ASP A 1 210 ? -17 -17.125 -14.781 1 95.81 210 ASP A N 1
ATOM 1631 C CA . ASP A 1 210 ? -16.516 -17.938 -15.898 1 95.81 210 ASP A CA 1
ATOM 1632 C C . ASP A 1 210 ? -15.891 -17.062 -16.984 1 95.81 210 ASP A C 1
ATOM 1634 O O . ASP A 1 210 ? -14.883 -17.453 -17.594 1 95.81 210 ASP A O 1
ATOM 1638 N N . GLN A 1 211 ? -16.516 -15.93 -17.203 1 96.31 211 GLN A N 1
ATOM 1639 C CA . GLN A 1 211 ? -15.953 -14.992 -18.172 1 96.31 211 GLN A CA 1
ATOM 1640 C C . GLN A 1 211 ? -14.57 -14.516 -17.719 1 96.31 211 GLN A C 1
ATOM 1642 O O . GLN A 1 211 ? -13.641 -14.453 -18.531 1 96.31 211 GLN A O 1
ATOM 1647 N N . PHE A 1 212 ? -14.461 -14.148 -16.484 1 97 212 PHE A N 1
ATOM 1648 C CA . PHE A 1 212 ? -13.18 -13.703 -15.961 1 97 212 PHE A CA 1
ATOM 1649 C C . PHE A 1 212 ? -12.125 -14.789 -16.109 1 97 212 PHE A C 1
ATOM 1651 O O . PHE A 1 212 ? -11 -14.523 -16.547 1 97 212 PHE A O 1
ATOM 1658 N N . ILE A 1 213 ? -12.484 -16 -15.758 1 97.88 213 ILE A N 1
ATOM 1659 C CA . ILE A 1 213 ? -11.531 -17.109 -15.781 1 97.88 213 ILE A CA 1
ATOM 1660 C C . ILE A 1 213 ? -11.062 -17.359 -17.219 1 97.88 213 ILE A C 1
ATOM 1662 O O . ILE A 1 213 ? -9.867 -17.547 -17.453 1 97.88 213 ILE A O 1
ATOM 1666 N N . ASP A 1 214 ? -11.969 -17.312 -18.156 1 97.69 214 ASP A N 1
ATOM 1667 C CA . ASP A 1 214 ? -11.617 -17.516 -19.562 1 97.69 214 ASP A CA 1
ATOM 1668 C C . ASP A 1 214 ? -10.617 -16.469 -20.047 1 97.69 214 ASP A C 1
ATOM 1670 O O . ASP A 1 214 ? -9.594 -16.797 -20.641 1 97.69 214 ASP A O 1
ATOM 1674 N N . GLU A 1 215 ? -10.891 -15.25 -19.734 1 97.75 215 GLU A N 1
ATOM 1675 C CA . GLU A 1 215 ? -10.047 -14.156 -20.203 1 97.75 215 GLU A CA 1
ATOM 1676 C C . GLU A 1 215 ? -8.703 -14.156 -19.484 1 97.75 215 GLU A C 1
ATOM 1678 O O . GLU A 1 215 ? -7.656 -13.93 -20.109 1 97.75 215 GLU A O 1
ATOM 1683 N N . ALA A 1 216 ? -8.75 -14.367 -18.172 1 97.75 216 ALA A N 1
ATOM 1684 C CA . ALA A 1 216 ? -7.527 -14.43 -17.391 1 97.75 216 ALA A CA 1
ATOM 1685 C C . ALA A 1 216 ? -6.621 -15.555 -17.859 1 97.75 216 ALA A C 1
ATOM 1687 O O . ALA A 1 216 ? -5.422 -15.359 -18.062 1 97.75 216 ALA A O 1
ATOM 1688 N N . PHE A 1 217 ? -7.203 -16.734 -18.062 1 97.44 217 PHE A N 1
ATOM 1689 C CA . PHE A 1 217 ? -6.441 -17.906 -18.484 1 97.44 217 PHE A CA 1
ATOM 1690 C C . PHE A 1 217 ? -5.855 -17.703 -19.875 1 97.44 217 PHE A C 1
ATOM 1692 O O . PHE A 1 217 ? -4.715 -18.078 -20.141 1 97.44 217 PHE A O 1
ATOM 1699 N N . ALA A 1 218 ? -6.605 -17.078 -20.75 1 97.44 218 ALA A N 1
ATOM 1700 C CA . ALA A 1 218 ? -6.102 -16.766 -22.094 1 97.44 218 ALA A CA 1
ATOM 1701 C C . ALA A 1 218 ? -4.895 -15.836 -22.016 1 97.44 218 ALA A C 1
ATOM 1703 O O . ALA A 1 218 ? -3.934 -15.992 -22.766 1 97.44 218 ALA A O 1
ATOM 1704 N N . GLY A 1 219 ? -4.973 -14.836 -21.141 1 97.5 219 GLY A N 1
ATOM 1705 C CA . GLY A 1 219 ? -3.84 -13.945 -20.938 1 97.5 219 GLY A CA 1
ATOM 1706 C C . GLY A 1 219 ? -2.604 -14.656 -20.422 1 97.5 219 GLY A C 1
ATOM 1707 O O . GLY A 1 219 ? -1.489 -14.375 -20.859 1 97.5 219 GLY A O 1
ATOM 1708 N N . LEU A 1 220 ? -2.824 -15.547 -19.469 1 96.94 220 LEU A N 1
ATOM 1709 C CA . LEU A 1 220 ? -1.723 -16.344 -18.938 1 96.94 220 LEU A CA 1
ATOM 1710 C C . LEU A 1 220 ? -1.1 -17.203 -20.031 1 96.94 220 LEU A C 1
ATOM 1712 O O . LEU A 1 220 ? 0.125 -17.25 -20.172 1 96.94 220 LEU A O 1
ATOM 1716 N N . GLN A 1 221 ? -1.896 -17.828 -20.844 1 95.69 221 GLN A N 1
ATOM 1717 C CA . GLN A 1 221 ? -1.425 -18.688 -21.922 1 95.69 221 GLN A CA 1
ATOM 1718 C C . GLN A 1 221 ? -0.662 -17.875 -22.969 1 95.69 221 GLN A C 1
ATOM 1720 O O . GLN A 1 221 ? 0.276 -18.391 -23.594 1 95.69 221 GLN A O 1
ATOM 1725 N N . ALA A 1 222 ? -1.069 -16.609 -23.141 1 96.56 222 ALA A N 1
ATOM 1726 C CA . ALA A 1 222 ? -0.416 -15.742 -24.125 1 96.56 222 ALA A CA 1
ATOM 1727 C C . ALA A 1 222 ? 0.948 -15.281 -23.609 1 96.56 222 ALA A C 1
ATOM 1729 O O . ALA A 1 222 ? 1.706 -14.641 -24.344 1 96.56 222 ALA A O 1
ATOM 1730 N N . GLY A 1 223 ? 1.254 -15.508 -22.391 1 95.75 223 GLY A N 1
ATOM 1731 C CA . GLY A 1 223 ? 2.566 -15.203 -21.844 1 95.75 223 GLY A CA 1
ATOM 1732 C C . GLY A 1 223 ? 2.678 -13.797 -21.297 1 95.75 223 GLY A C 1
ATOM 1733 O O . GLY A 1 223 ? 3.781 -13.297 -21.062 1 95.75 223 GLY A O 1
ATOM 1734 N N . LYS A 1 224 ? 1.527 -13.148 -21.031 1 96.62 224 LYS A N 1
ATOM 1735 C CA . LYS A 1 224 ? 1.545 -11.797 -20.484 1 96.62 224 LYS A CA 1
ATOM 1736 C C . LYS A 1 224 ? 2.012 -11.812 -19.031 1 96.62 224 LYS A C 1
ATOM 1738 O O . LYS A 1 224 ? 1.646 -12.703 -18.266 1 96.62 224 LYS A O 1
ATOM 1743 N N . ASP A 1 225 ? 2.811 -10.789 -18.641 1 97.19 225 ASP A N 1
ATOM 1744 C CA . ASP A 1 225 ? 3.225 -10.695 -17.234 1 97.19 225 ASP A CA 1
ATOM 1745 C C . ASP A 1 225 ? 2.26 -9.812 -16.438 1 97.19 225 ASP A C 1
ATOM 1747 O O . ASP A 1 225 ? 2.34 -9.75 -15.211 1 97.19 225 ASP A O 1
ATOM 1751 N N . GLN A 1 226 ? 1.44 -9.133 -17.156 1 97.31 226 GLN A N 1
ATOM 1752 C CA . GLN A 1 226 ? 0.317 -8.383 -16.594 1 97.31 226 GLN A CA 1
ATOM 1753 C C . GLN A 1 226 ? -0.974 -8.695 -17.344 1 97.31 226 GLN A C 1
ATOM 1755 O O . GLN A 1 226 ? -1.126 -8.32 -18.516 1 97.31 226 GLN A O 1
ATOM 1760 N N . VAL A 1 227 ? -1.869 -9.414 -16.703 1 97.94 227 VAL A N 1
ATOM 1761 C CA . VAL A 1 227 ? -3.148 -9.789 -17.297 1 97.94 227 VAL A CA 1
ATOM 1762 C C . VAL A 1 227 ? -4.27 -8.961 -16.672 1 97.94 227 VAL A C 1
ATOM 1764 O O . VAL A 1 227 ? -4.703 -9.234 -15.547 1 97.94 227 VAL A O 1
ATOM 1767 N N . VAL A 1 228 ? -4.691 -7.973 -17.344 1 97.19 228 VAL A N 1
ATOM 1768 C CA . VAL A 1 228 ? -5.777 -7.105 -16.891 1 97.19 228 VAL A CA 1
ATOM 1769 C C . VAL A 1 228 ? -7.07 -7.492 -17.609 1 97.19 228 VAL A C 1
ATOM 1771 O O . VAL A 1 228 ? -7.094 -7.645 -18.828 1 97.19 228 VAL A O 1
ATOM 1774 N N . VAL A 1 229 ? -8.039 -7.781 -16.844 1 95.19 229 VAL A N 1
ATOM 1775 C CA . VAL A 1 229 ? -9.352 -8.094 -17.406 1 95.19 229 VAL A CA 1
ATOM 1776 C C . VAL A 1 229 ? -10.312 -6.941 -17.156 1 95.19 229 VAL A C 1
ATOM 1778 O O . VAL A 1 229 ? -10.398 -6.422 -16.047 1 95.19 229 VAL A O 1
ATOM 1781 N N . ASP A 1 230 ? -10.938 -6.504 -18.203 1 91.12 230 ASP A N 1
ATOM 1782 C CA . ASP A 1 230 ? -11.906 -5.414 -18.141 1 91.12 230 ASP A CA 1
ATOM 1783 C C 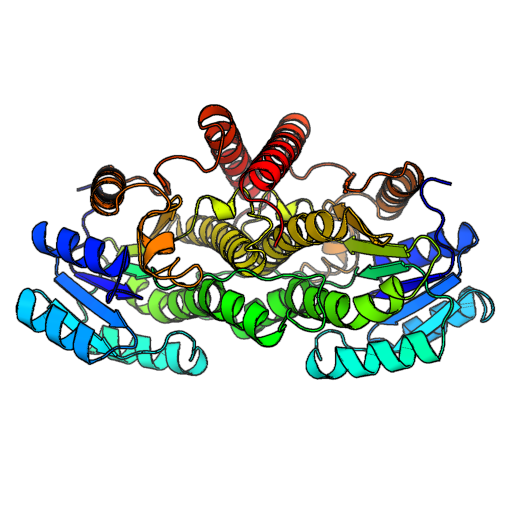. ASP A 1 230 ? -11.289 -4.172 -17.5 1 91.12 230 ASP A C 1
ATOM 1785 O O . ASP A 1 230 ? -10.07 -3.969 -17.578 1 91.12 230 ASP A O 1
ATOM 1789 N N . SER A 1 231 ? -12.219 -3.201 -17.125 1 83.5 231 SER A N 1
ATOM 1790 C CA . SER A 1 231 ? -11.75 -1.974 -16.484 1 83.5 231 SER A CA 1
ATOM 1791 C C . SER A 1 231 ? -12.773 -1.44 -15.492 1 83.5 231 SER A C 1
ATOM 1793 O O . SER A 1 231 ? -13.938 -1.838 -15.523 1 83.5 231 SER A O 1
ATOM 1795 N N . ILE A 1 232 ? -12.391 -0.681 -14.344 1 79.5 232 ILE A N 1
ATOM 1796 C CA . ILE A 1 232 ? -13.258 -0.101 -13.328 1 79.5 232 ILE A CA 1
ATOM 1797 C C . ILE A 1 232 ? -13.719 1.288 -13.766 1 79.5 232 ILE A C 1
ATOM 1799 O O . ILE A 1 232 ? -14.711 1.814 -13.258 1 79.5 232 ILE A O 1
ATOM 1803 N N . THR A 1 233 ? -13.727 1.674 -14.844 1 85.38 233 THR A N 1
ATOM 1804 C CA . THR A 1 233 ? -14.133 2.936 -15.453 1 85.38 233 THR A CA 1
ATOM 1805 C C . THR A 1 233 ? -13.969 2.877 -16.969 1 85.38 233 THR A C 1
ATOM 1807 O O . THR A 1 233 ? -14.164 1.823 -17.578 1 85.38 233 THR A O 1
ATOM 1810 N N . ASP A 1 234 ? -13.633 4.125 -17.438 1 90.75 234 ASP A N 1
ATOM 1811 C CA . ASP A 1 234 ? -13.43 4.203 -18.891 1 90.75 234 ASP A CA 1
ATOM 1812 C C . ASP A 1 234 ? -12.219 3.377 -19.312 1 90.75 234 ASP A C 1
ATOM 1814 O O . ASP A 1 234 ? -11.102 3.611 -18.844 1 90.75 234 ASP A O 1
ATOM 1818 N N . GLU A 1 235 ? -12.508 2.395 -20.125 1 92.56 235 GLU A N 1
ATOM 1819 C CA . GLU A 1 235 ? -11.492 1.422 -20.516 1 92.56 235 GLU A CA 1
ATOM 1820 C C . GLU A 1 235 ? -10.289 2.109 -21.156 1 92.56 235 GLU A C 1
ATOM 1822 O O . GLU A 1 235 ? -9.141 1.803 -20.812 1 92.56 235 GLU A O 1
ATOM 1827 N N . LYS A 1 236 ? -10.547 3.006 -22.062 1 95.69 236 LYS A N 1
ATOM 1828 C CA . LYS A 1 236 ? -9.461 3.678 -22.781 1 95.69 236 LYS A CA 1
ATOM 1829 C C . LYS A 1 236 ? -8.555 4.434 -21.812 1 95.69 236 LYS A C 1
ATOM 1831 O O . LYS A 1 236 ? -7.328 4.293 -21.859 1 95.69 236 LYS A O 1
ATOM 1836 N N . THR A 1 237 ? -9.141 5.227 -20.938 1 96.62 237 THR A N 1
ATOM 1837 C CA . THR A 1 237 ? -8.375 6.012 -19.984 1 96.62 237 THR A CA 1
ATOM 1838 C C . THR A 1 237 ? -7.652 5.102 -18.984 1 96.62 237 THR A C 1
ATOM 1840 O O . THR A 1 237 ? -6.504 5.363 -18.625 1 96.62 237 THR A O 1
ATOM 1843 N N . PHE A 1 238 ? -8.32 4.043 -18.594 1 97.12 238 PHE A N 1
ATOM 1844 C CA . PHE A 1 238 ? -7.734 3.102 -17.656 1 97.12 238 PHE A CA 1
ATOM 1845 C C . PHE A 1 238 ? -6.453 2.496 -18.219 1 97.12 238 PHE A C 1
ATOM 1847 O O . PHE A 1 238 ? -5.41 2.506 -17.547 1 97.12 238 PHE A O 1
ATOM 1854 N N . TYR A 1 239 ? -6.492 1.999 -19.422 1 97 239 TYR A N 1
ATOM 1855 C CA . TYR A 1 239 ? -5.336 1.348 -20.031 1 97 239 TYR A CA 1
ATOM 1856 C C . TYR A 1 239 ? -4.254 2.365 -20.375 1 97 239 TYR A C 1
ATOM 1858 O O . TYR A 1 239 ? -3.062 2.047 -20.344 1 97 239 TYR A O 1
ATOM 1866 N N . GLU A 1 240 ? -4.684 3.611 -20.688 1 97.31 240 GLU A N 1
ATOM 1867 C CA . GLU A 1 240 ? -3.695 4.668 -20.891 1 97.31 240 GLU A CA 1
ATOM 1868 C C . GLU A 1 240 ? -2.879 4.914 -19.625 1 97.31 240 GLU A C 1
ATOM 1870 O O . GLU A 1 240 ? -1.649 4.988 -19.672 1 97.31 240 GLU A O 1
ATOM 1875 N N . VAL A 1 241 ? -3.566 4.996 -18.484 1 97.5 241 VAL A N 1
ATOM 1876 C CA . VAL A 1 241 ? -2.906 5.223 -17.203 1 97.5 241 VAL A CA 1
ATOM 1877 C C . VAL A 1 241 ? -2.033 4.02 -16.844 1 97.5 241 VAL A C 1
ATOM 1879 O O . VAL A 1 241 ? -0.874 4.18 -16.469 1 97.5 241 VAL A O 1
ATOM 1882 N N . LEU A 1 242 ? -2.596 2.859 -17.031 1 97.31 242 LEU A N 1
ATOM 1883 C CA . LEU A 1 242 ? -1.891 1.62 -16.719 1 97.31 242 LEU A CA 1
ATOM 1884 C C . LEU A 1 242 ? -0.6 1.518 -17.531 1 97.31 242 LEU A C 1
ATOM 1886 O O . LEU A 1 242 ? 0.466 1.249 -16.969 1 97.31 242 LEU A O 1
ATOM 1890 N N . ASN A 1 243 ? -0.661 1.746 -18.812 1 97.56 243 ASN A N 1
ATOM 1891 C CA . ASN A 1 243 ? 0.473 1.567 -19.703 1 97.56 243 ASN A CA 1
ATOM 1892 C C . ASN A 1 243 ? 1.517 2.666 -19.516 1 97.56 243 ASN A C 1
ATOM 1894 O O . ASN A 1 243 ? 2.719 2.395 -19.531 1 97.56 243 ASN A O 1
ATOM 1898 N N . LYS A 1 244 ? 1.052 3.904 -19.375 1 97.75 244 LYS A N 1
ATOM 1899 C CA . LYS A 1 244 ? 1.993 5.004 -19.188 1 97.75 244 LYS A CA 1
ATOM 1900 C C . LYS A 1 244 ? 2.719 4.867 -17.844 1 97.75 244 LYS A C 1
ATOM 1902 O O . LYS A 1 244 ? 3.914 5.16 -17.75 1 97.75 244 LYS A O 1
ATOM 1907 N N . ARG A 1 245 ? 1.987 4.48 -16.812 1 97.94 245 ARG A N 1
ATOM 1908 C CA . ARG A 1 245 ? 2.604 4.262 -15.516 1 97.94 245 ARG A CA 1
ATOM 1909 C C . ARG A 1 245 ? 3.67 3.174 -15.586 1 97.94 245 ARG A C 1
ATOM 1911 O O . ARG A 1 245 ? 4.762 3.326 -15.039 1 97.94 245 ARG A O 1
ATOM 1918 N N . ARG A 1 246 ? 3.371 2.064 -16.234 1 97.44 246 ARG A N 1
ATOM 1919 C CA . ARG A 1 246 ? 4.324 0.975 -16.422 1 97.44 246 ARG A CA 1
ATOM 1920 C C . ARG A 1 246 ? 5.566 1.45 -17.172 1 97.44 246 ARG A C 1
ATOM 1922 O O . ARG A 1 246 ? 6.691 1.128 -16.781 1 97.44 246 ARG A O 1
ATOM 1929 N N . ALA A 1 247 ? 5.312 2.195 -18.219 1 97.44 247 ALA A N 1
ATOM 1930 C CA . ALA A 1 247 ? 6.43 2.713 -19 1 97.44 247 ALA A CA 1
ATOM 1931 C C . ALA A 1 247 ? 7.312 3.631 -18.156 1 97.44 247 ALA A C 1
ATOM 1933 O O . ALA A 1 247 ? 8.539 3.582 -18.266 1 97.44 247 ALA A O 1
ATOM 1934 N N . MET A 1 248 ? 6.723 4.488 -17.375 1 97.25 248 MET A N 1
ATOM 1935 C CA . MET A 1 248 ? 7.48 5.375 -16.5 1 97.25 248 MET A CA 1
ATOM 1936 C C . MET A 1 248 ? 8.281 4.574 -15.477 1 97.25 248 MET A C 1
ATOM 1938 O O . MET A 1 248 ? 9.43 4.898 -15.188 1 97.25 248 MET A O 1
ATOM 1942 N N . PHE A 1 249 ? 7.691 3.539 -14.922 1 97.62 249 PHE A N 1
ATOM 1943 C CA . PHE A 1 249 ? 8.391 2.67 -13.977 1 97.62 249 PHE A CA 1
ATOM 1944 C C . PHE A 1 249 ? 9.625 2.055 -14.625 1 97.62 249 PHE A C 1
ATOM 1946 O O . PHE A 1 249 ? 10.703 2.037 -14.023 1 97.62 249 PHE A O 1
ATOM 1953 N N . GLU A 1 250 ? 9.43 1.49 -15.836 1 96.56 250 GLU A N 1
ATOM 1954 C CA . GLU A 1 250 ? 10.531 0.844 -16.531 1 96.56 250 GLU A CA 1
ATOM 1955 C C . GLU A 1 250 ? 11.648 1.837 -16.844 1 96.56 250 GLU A C 1
ATOM 1957 O O . GLU A 1 250 ? 12.836 1.507 -16.719 1 96.56 250 GLU A O 1
ATOM 1962 N N . THR A 1 251 ? 11.258 3.072 -17.234 1 95.38 251 THR A N 1
ATOM 1963 C CA . THR A 1 251 ? 12.25 4.117 -17.484 1 95.38 251 THR A CA 1
ATOM 1964 C C . THR A 1 251 ? 13 4.465 -16.203 1 95.38 251 THR A C 1
ATOM 1966 O O . THR A 1 251 ? 14.227 4.578 -16.219 1 95.38 251 THR A O 1
ATOM 1969 N N . LEU A 1 252 ? 12.258 4.609 -15.117 1 94.75 252 LEU A N 1
ATOM 1970 C CA . LEU A 1 252 ? 12.859 4.938 -13.828 1 94.75 252 LEU A CA 1
ATOM 1971 C C . LEU A 1 252 ? 13.797 3.822 -13.367 1 94.75 252 LEU A C 1
ATOM 1973 O O . LEU A 1 252 ? 14.852 4.094 -12.789 1 94.75 252 LEU A O 1
ATOM 1977 N N . SER A 1 253 ? 13.367 2.605 -13.602 1 94.94 253 SER A N 1
ATOM 1978 C CA . SER A 1 253 ? 14.18 1.46 -13.219 1 94.94 253 SER A CA 1
ATOM 1979 C C . SER A 1 253 ? 15.516 1.451 -13.961 1 94.94 253 SER A C 1
ATOM 1981 O O . SER A 1 253 ? 16.531 1.05 -13.414 1 94.94 253 SER A O 1
ATOM 1983 N N . LYS A 1 254 ? 15.523 1.843 -15.211 1 92.62 254 LYS A N 1
ATOM 1984 C CA . LYS A 1 254 ? 16.75 1.934 -15.992 1 92.62 254 LYS A CA 1
ATOM 1985 C C . LYS A 1 254 ? 17.688 2.992 -15.414 1 92.62 254 LYS A C 1
ATOM 1987 O O . LYS A 1 254 ? 18.906 2.809 -15.398 1 92.62 254 LYS A O 1
ATOM 1992 N N . VAL A 1 255 ? 17.141 4.078 -14.875 1 87.62 255 VAL A N 1
ATOM 1993 C CA . VAL A 1 255 ? 17.922 5.203 -14.359 1 87.62 255 VAL A CA 1
ATOM 1994 C C . VAL A 1 255 ? 18.484 4.848 -12.984 1 87.62 255 VAL A C 1
ATOM 1996 O O . VAL A 1 255 ? 19.656 5.121 -12.703 1 87.62 255 VAL A O 1
ATOM 1999 N N . LEU A 1 256 ? 17.703 4.246 -12.125 1 87.94 256 LEU A N 1
ATOM 2000 C CA . LEU A 1 256 ? 18.078 4.004 -10.742 1 87.94 256 LEU A CA 1
ATOM 2001 C C . LEU A 1 256 ? 18.891 2.721 -10.617 1 87.94 256 LEU A C 1
ATOM 2003 O O . LEU A 1 256 ? 19.672 2.557 -9.672 1 87.94 256 LEU A O 1
ATOM 2007 N N . GLY A 1 257 ? 18.781 1.921 -11.625 1 78.12 257 GLY A N 1
ATOM 2008 C CA . GLY A 1 257 ? 19.422 0.616 -11.555 1 78.12 257 GLY A CA 1
ATOM 2009 C C . GLY A 1 257 ? 18.75 -0.324 -10.57 1 78.12 257 GLY A C 1
ATOM 2010 O O . GLY A 1 257 ? 17.641 -0.048 -10.094 1 78.12 257 GLY A O 1
ATOM 2011 N N . SER A 1 258 ? 19.344 -1.553 -10.641 1 65.75 258 SER A N 1
ATOM 2012 C CA . SER A 1 258 ? 18.844 -2.57 -9.719 1 65.75 258 SER A CA 1
ATOM 2013 C C . SER A 1 258 ? 19.703 -2.654 -8.461 1 65.75 258 SER A C 1
ATOM 2015 O O . SER A 1 258 ? 20.797 -2.07 -8.406 1 65.75 258 SER A O 1
ATOM 2017 N N . VAL A 1 259 ? 19.078 -2.963 -7.25 1 67.25 259 VAL A N 1
ATOM 2018 C CA . VAL A 1 259 ? 19.844 -3.162 -6.027 1 67.25 259 VAL A CA 1
ATOM 2019 C C . VAL A 1 259 ? 20.594 -4.488 -6.098 1 67.25 259 VAL A C 1
ATOM 2021 O O . VAL A 1 259 ? 20.172 -5.414 -6.797 1 67.25 259 VAL A O 1
ATOM 2024 N N . MET B 1 1 ? -8.547 32.906 4.129 1 59.03 1 MET B N 1
ATOM 2025 C CA . MET B 1 1 ? -7.305 32.5 3.477 1 59.03 1 MET B CA 1
ATOM 2026 C C . MET B 1 1 ? -7.297 31.016 3.164 1 59.03 1 MET B C 1
ATOM 2028 O O . MET B 1 1 ? -7.934 30.234 3.865 1 59.03 1 MET B O 1
ATOM 2032 N N . SER B 1 2 ? -6.727 30.516 1.861 1 75.31 2 SER B N 1
ATOM 2033 C CA . SER B 1 2 ? -6.824 29.156 1.372 1 75.31 2 SER B CA 1
ATOM 2034 C C . SER B 1 2 ? -6.062 28.188 2.273 1 75.31 2 SER B C 1
ATOM 2036 O O . SER B 1 2 ? -6.309 26.984 2.248 1 75.31 2 SER B O 1
ATOM 2038 N N . PHE B 1 3 ? -5.363 28.641 3.15 1 86.31 3 PHE B N 1
ATOM 2039 C CA . PHE B 1 3 ? -4.559 27.906 4.117 1 86.31 3 PHE B CA 1
ATOM 2040 C C . PHE B 1 3 ? -4.625 28.562 5.488 1 86.31 3 PHE B C 1
ATOM 2042 O O . PHE B 1 3 ? -3.637 29.125 5.961 1 86.31 3 PHE B O 1
ATOM 2049 N N . PRO B 1 4 ? -5.703 28.453 6.207 1 91 4 PRO B N 1
ATOM 2050 C CA . PRO B 1 4 ? -6.078 29.281 7.352 1 91 4 PRO B CA 1
ATOM 2051 C C . PRO B 1 4 ? -5.562 28.734 8.68 1 91 4 PRO B C 1
ATOM 2053 O O . PRO B 1 4 ? -5.824 29.312 9.734 1 91 4 PRO B O 1
ATOM 2056 N N . TYR B 1 5 ? -4.793 27.703 8.711 1 96.88 5 TYR B N 1
ATOM 2057 C CA . TYR B 1 5 ? -4.469 26.953 9.93 1 96.88 5 TYR B CA 1
ATOM 2058 C C . TYR B 1 5 ? -3.42 27.703 10.75 1 96.88 5 TYR B C 1
ATOM 2060 O O . TYR B 1 5 ? -2.525 28.344 10.195 1 96.88 5 TYR B O 1
ATOM 2068 N N . LYS B 1 6 ? -3.557 27.547 12.062 1 97.31 6 LYS B N 1
ATOM 2069 C CA . LYS B 1 6 ? -2.777 28.422 12.938 1 97.31 6 LYS B CA 1
ATOM 2070 C C . LYS B 1 6 ? -1.89 27.609 13.875 1 97.31 6 LYS B C 1
ATOM 2072 O O . LYS B 1 6 ? -0.906 28.125 14.414 1 97.31 6 LYS B O 1
ATOM 2077 N N . HIS B 1 7 ? -2.225 26.406 14.172 1 98.69 7 HIS B N 1
ATOM 2078 C CA . HIS B 1 7 ? -1.423 25.547 15.047 1 98.69 7 HIS B CA 1
ATOM 2079 C C . HIS B 1 7 ? -1.301 24.141 14.484 1 98.69 7 HIS B C 1
ATOM 2081 O O . HIS B 1 7 ? -2.279 23.391 14.461 1 98.69 7 HIS B O 1
ATOM 2087 N N . PHE B 1 8 ? -0.077 23.781 14.125 1 98.88 8 PHE B N 1
ATOM 2088 C CA . PHE B 1 8 ? 0.209 22.516 13.461 1 98.88 8 PHE B CA 1
ATOM 2089 C C . PHE B 1 8 ? 0.799 21.516 14.445 1 98.88 8 PHE B C 1
ATOM 2091 O O . PHE B 1 8 ? 1.775 21.812 15.133 1 98.88 8 PHE B O 1
ATOM 2098 N N . LEU B 1 9 ? 0.145 20.359 14.57 1 98.94 9 LEU B N 1
ATOM 2099 C CA . LEU B 1 9 ? 0.83 19.172 15.07 1 98.94 9 LEU B CA 1
ATOM 2100 C C . LEU B 1 9 ? 1.641 18.5 13.969 1 98.94 9 LEU B C 1
ATOM 2102 O O . LEU B 1 9 ? 1.075 17.859 13.078 1 98.94 9 LEU B O 1
ATOM 2106 N N . LEU B 1 10 ? 2.934 18.688 13.977 1 98.94 10 LEU B N 1
ATOM 2107 C CA . LEU B 1 10 ? 3.771 18.219 12.883 1 98.94 10 LEU B CA 1
ATOM 2108 C C . LEU B 1 10 ? 4.555 16.969 13.289 1 98.94 10 LEU B C 1
ATOM 2110 O O . LEU B 1 10 ? 5.504 17.062 14.07 1 98.94 10 LEU B O 1
ATOM 2114 N N . ILE B 1 11 ? 4.133 15.828 12.75 1 98.88 11 ILE B N 1
ATOM 2115 C CA . ILE B 1 11 ? 4.75 14.531 12.992 1 98.88 11 ILE B CA 1
ATOM 2116 C C . ILE B 1 11 ? 5.988 14.375 12.109 1 98.88 11 ILE B C 1
ATOM 2118 O O . ILE B 1 11 ? 5.895 14.445 10.883 1 98.88 11 ILE B O 1
ATOM 2122 N N . GLY B 1 12 ? 7.156 14.039 12.688 1 97.62 12 GLY B N 1
ATOM 2123 C CA . GLY B 1 12 ? 8.406 13.961 11.945 1 97.62 12 GLY B CA 1
ATOM 2124 C C . GLY B 1 12 ? 9.016 15.32 11.672 1 97.62 12 GLY B C 1
ATOM 2125 O O . GLY B 1 12 ? 9.367 15.641 10.539 1 97.62 12 GLY B O 1
ATOM 2126 N N . ALA B 1 13 ? 9.227 16.109 12.711 1 96.44 13 ALA B N 1
ATOM 2127 C CA . ALA B 1 13 ? 9.57 17.531 12.547 1 96.44 13 ALA B CA 1
ATOM 2128 C C . ALA B 1 13 ? 11.023 17.781 12.922 1 96.44 13 ALA B C 1
ATOM 2130 O O . ALA B 1 13 ? 11.438 18.938 13.094 1 96.44 13 ALA B O 1
ATOM 2131 N N . THR B 1 14 ? 11.836 16.766 13.039 1 93.44 14 THR B N 1
ATOM 2132 C CA . THR B 1 14 ? 13.148 16.984 13.633 1 93.44 14 THR B CA 1
ATOM 2133 C C . THR B 1 14 ? 14.242 16.938 12.57 1 93.44 14 THR B C 1
ATOM 2135 O O . THR B 1 14 ? 15.422 17.156 12.867 1 93.44 14 THR B O 1
ATOM 2138 N N . SER B 1 15 ? 13.906 16.625 11.375 1 91.94 15 SER B N 1
ATOM 2139 C CA . SER B 1 15 ? 14.891 16.625 10.297 1 91.94 15 SER B CA 1
ATOM 2140 C C . SER B 1 15 ? 14.211 16.781 8.938 1 91.94 15 SER B C 1
ATOM 2142 O O . SER B 1 15 ? 12.984 16.75 8.844 1 91.94 15 SER B O 1
ATOM 2144 N N . GLY B 1 16 ? 14.984 17.141 7.969 1 94.31 16 GLY B N 1
ATOM 2145 C CA . GLY B 1 16 ? 14.539 17.094 6.586 1 94.31 16 GLY B CA 1
ATOM 2146 C C . GLY B 1 16 ? 13.367 18.016 6.297 1 94.31 16 GLY B C 1
ATOM 2147 O O . GLY B 1 16 ? 13.383 19.188 6.695 1 94.31 16 GLY B O 1
ATOM 2148 N N . ILE B 1 17 ? 12.445 17.484 5.559 1 96.31 17 ILE B N 1
ATOM 2149 C CA . ILE B 1 17 ? 11.273 18.219 5.113 1 96.31 17 ILE B CA 1
ATOM 2150 C C . ILE B 1 17 ? 10.477 18.703 6.324 1 96.31 17 ILE B C 1
ATOM 2152 O O . ILE B 1 17 ? 10.023 19.859 6.363 1 96.31 17 ILE B O 1
ATOM 2156 N N . GLY B 1 18 ? 10.328 17.844 7.348 1 97.81 18 GLY B N 1
ATOM 2157 C CA . GLY B 1 18 ? 9.562 18.203 8.531 1 97.81 18 GLY B CA 1
ATOM 2158 C C . GLY B 1 18 ? 10.109 19.406 9.266 1 97.81 18 GLY B C 1
ATOM 2159 O O . GLY B 1 18 ? 9.367 20.328 9.602 1 97.81 18 GLY B O 1
ATOM 2160 N N . LYS B 1 19 ? 11.367 19.359 9.5 1 97.56 19 LYS B N 1
ATOM 2161 C CA . LYS B 1 19 ? 12.008 20.469 10.195 1 97.56 19 LYS B CA 1
ATOM 2162 C C . LYS B 1 19 ? 11.906 21.766 9.391 1 97.56 19 LYS B C 1
ATOM 2164 O O . LYS B 1 19 ? 11.539 22.812 9.93 1 97.56 19 LYS B O 1
ATOM 2169 N N . ALA B 1 20 ? 12.203 21.703 8.125 1 97.88 20 ALA B N 1
ATOM 2170 C CA . ALA B 1 20 ? 12.18 22.875 7.266 1 97.88 20 ALA B CA 1
ATOM 2171 C C . ALA B 1 20 ? 10.766 23.438 7.152 1 97.88 20 ALA B C 1
ATOM 2173 O O . ALA B 1 20 ? 10.578 24.656 7.148 1 97.88 20 ALA B O 1
ATOM 2174 N N . MET B 1 21 ? 9.805 22.578 7.027 1 98.31 21 MET B N 1
ATOM 2175 C CA . MET B 1 21 ? 8.414 23.016 6.957 1 98.31 21 MET B CA 1
ATOM 2176 C C . MET B 1 21 ? 7.98 23.656 8.273 1 98.31 21 MET B C 1
ATOM 2178 O O . MET B 1 21 ? 7.266 24.656 8.273 1 98.31 21 MET B O 1
ATOM 2182 N N . ALA B 1 22 ? 8.398 23.047 9.375 1 98.56 22 ALA B N 1
ATOM 2183 C CA . ALA B 1 22 ? 8.094 23.625 10.68 1 98.56 22 ALA B CA 1
ATOM 2184 C C . ALA B 1 22 ? 8.625 25.047 10.781 1 98.56 22 ALA B C 1
ATOM 2186 O O . ALA B 1 22 ? 7.906 25.953 11.219 1 98.56 22 ALA B O 1
ATOM 2187 N N . ASP B 1 23 ? 9.852 25.25 10.367 1 98.31 23 ASP B N 1
ATOM 2188 C CA . ASP B 1 23 ? 10.453 26.578 10.367 1 98.31 23 ASP B CA 1
ATOM 2189 C C . ASP B 1 23 ? 9.633 27.562 9.523 1 98.31 23 ASP B C 1
ATOM 2191 O O . ASP B 1 23 ? 9.336 28.672 9.961 1 98.31 23 ASP B O 1
ATOM 2195 N N . ARG B 1 24 ? 9.273 27.125 8.352 1 98.06 24 ARG B N 1
ATOM 2196 C CA . ARG B 1 24 ? 8.531 27.969 7.426 1 98.06 24 ARG B CA 1
ATOM 2197 C C . ARG B 1 24 ? 7.164 28.328 7.988 1 98.06 24 ARG B C 1
ATOM 2199 O O . ARG B 1 24 ? 6.707 29.469 7.84 1 98.06 24 ARG B O 1
ATOM 2206 N N . LEU B 1 25 ? 6.504 27.375 8.602 1 98.19 25 LEU B N 1
ATOM 2207 C CA . LEU B 1 25 ? 5.191 27.625 9.195 1 98.19 25 LEU B CA 1
ATOM 2208 C C . LEU B 1 25 ? 5.277 28.656 10.312 1 98.19 25 LEU B C 1
ATOM 2210 O O . LEU B 1 25 ? 4.457 29.562 10.383 1 98.19 25 LEU B O 1
ATOM 2214 N N . ILE B 1 26 ? 6.25 28.562 11.125 1 98.19 26 ILE B N 1
ATOM 2215 C CA . ILE B 1 26 ? 6.43 29.516 12.219 1 98.19 26 ILE B CA 1
ATOM 2216 C C . ILE B 1 26 ? 6.738 30.891 11.656 1 98.19 26 ILE B C 1
ATOM 2218 O O . ILE B 1 26 ? 6.184 31.906 12.117 1 98.19 26 ILE B O 1
ATOM 2222 N N . GLU B 1 27 ? 7.559 30.906 10.656 1 96.94 27 GLU B N 1
ATOM 2223 C CA . GLU B 1 27 ? 7.891 32.156 9.992 1 96.94 27 GLU B CA 1
ATOM 2224 C C . GLU B 1 27 ? 6.641 32.844 9.414 1 96.94 27 GLU B C 1
ATOM 2226 O O . GLU B 1 27 ? 6.566 34.062 9.336 1 96.94 27 GLU B O 1
ATOM 2231 N N . SER B 1 28 ? 5.727 32.031 9.07 1 96 28 SER B N 1
ATOM 2232 C CA . SER B 1 28 ? 4.508 32.562 8.453 1 96 28 SER B CA 1
ATOM 2233 C C . SER B 1 28 ? 3.473 32.938 9.508 1 96 28 SER B C 1
ATOM 2235 O O . SER B 1 28 ? 2.369 33.375 9.172 1 96 28 SER B O 1
ATOM 2237 N N . GLY B 1 29 ? 3.779 32.688 10.812 1 96.69 29 GLY B N 1
ATOM 2238 C CA . GLY B 1 29 ? 2.926 33.188 11.883 1 96.69 29 GLY B CA 1
ATOM 2239 C C . GLY B 1 29 ? 2.186 32.062 12.609 1 96.69 29 GLY B C 1
ATOM 2240 O O . GLY B 1 29 ? 1.446 32.344 13.562 1 96.69 29 GLY B O 1
ATOM 2241 N N . ALA B 1 30 ? 2.414 30.859 12.195 1 97.88 30 ALA B N 1
ATOM 2242 C CA . ALA B 1 30 ? 1.721 29.734 12.828 1 97.88 30 ALA B CA 1
ATOM 2243 C C . ALA B 1 30 ? 2.484 29.234 14.047 1 97.88 30 ALA B C 1
ATOM 2245 O O . ALA B 1 30 ? 3.662 29.562 14.227 1 97.88 30 ALA B O 1
ATOM 2246 N N . LYS B 1 31 ? 1.801 28.5 14.883 1 98.56 31 LYS B N 1
ATOM 2247 C CA . LYS B 1 31 ? 2.41 27.703 15.938 1 98.56 31 LYS B CA 1
ATOM 2248 C C . LYS B 1 31 ? 2.656 26.281 15.469 1 98.56 31 LYS B C 1
ATOM 2250 O O . LYS B 1 31 ? 1.91 25.75 14.633 1 98.56 31 LYS B O 1
ATOM 2255 N N . VAL B 1 32 ? 3.723 25.703 16 1 98.88 32 VAL B N 1
ATOM 2256 C CA . VAL B 1 32 ? 4.02 24.312 15.641 1 98.88 32 VAL B CA 1
ATOM 2257 C C . VAL B 1 32 ? 4.312 23.5 16.906 1 98.88 32 VAL B C 1
ATOM 2259 O O . VAL B 1 32 ? 5.121 23.906 17.734 1 98.88 32 VAL B O 1
ATOM 2262 N N . THR B 1 33 ? 3.592 22.469 17.125 1 98.94 33 THR B N 1
ATOM 2263 C CA . THR B 1 33 ? 3.986 21.406 18.031 1 98.94 33 THR B CA 1
ATOM 2264 C C . THR B 1 33 ? 4.715 20.281 17.281 1 98.94 33 THR B C 1
ATOM 2266 O O . THR B 1 33 ? 4.09 19.516 16.562 1 98.94 33 THR B O 1
ATOM 2269 N N . ALA B 1 34 ? 6.023 20.234 17.5 1 98.81 34 ALA B N 1
ATOM 2270 C CA . ALA B 1 34 ? 6.891 19.297 16.797 1 98.81 34 ALA B CA 1
ATOM 2271 C C . ALA B 1 34 ? 6.914 17.938 17.484 1 98.81 34 ALA B C 1
ATOM 2273 O O . ALA B 1 34 ? 7.055 17.859 18.703 1 98.81 34 ALA B O 1
ATOM 2274 N N . VAL B 1 35 ? 6.754 16.922 16.719 1 98.81 35 VAL B N 1
ATOM 2275 C CA . VAL B 1 35 ? 6.801 15.555 17.25 1 98.81 35 VAL B CA 1
ATOM 2276 C C . VAL B 1 35 ? 7.953 14.789 16.609 1 98.81 35 VAL B C 1
ATOM 2278 O O . VAL B 1 35 ? 8.188 14.906 15.398 1 98.81 35 VAL B O 1
ATOM 2281 N N . GLY B 1 36 ? 8.688 14.016 17.297 1 97.88 36 GLY B N 1
ATOM 2282 C CA . GLY B 1 36 ? 9.773 13.164 16.844 1 97.88 36 GLY B CA 1
ATOM 2283 C C . GLY B 1 36 ? 10.352 12.289 17.938 1 97.88 36 GLY B C 1
ATOM 2284 O O . GLY B 1 36 ? 9.867 12.305 19.062 1 97.88 36 GLY B O 1
ATOM 2285 N N . ARG B 1 37 ? 11.375 11.547 17.609 1 94.56 37 ARG B N 1
ATOM 2286 C CA . ARG B 1 37 ? 11.953 10.594 18.547 1 94.56 37 ARG B CA 1
ATOM 2287 C C . ARG B 1 37 ? 13.203 11.18 19.203 1 94.56 37 ARG B C 1
ATOM 2289 O O . ARG B 1 37 ? 13.617 10.719 20.281 1 94.56 37 ARG B O 1
ATOM 2296 N N . ARG B 1 38 ? 13.859 12.172 18.609 1 93.75 38 ARG B N 1
ATOM 2297 C CA . ARG B 1 38 ? 15.125 12.719 19.094 1 93.75 38 ARG B CA 1
ATOM 2298 C C . ARG B 1 38 ? 14.898 13.938 19.984 1 93.75 38 ARG B C 1
ATOM 2300 O O . ARG B 1 38 ? 14.734 15.055 19.5 1 93.75 38 ARG B O 1
ATOM 2307 N N . GLN B 1 39 ? 15 13.68 21.266 1 97.25 39 GLN B N 1
ATOM 2308 C CA . GLN B 1 39 ? 14.656 14.703 22.234 1 97.25 39 GLN B CA 1
ATOM 2309 C C . GLN B 1 39 ? 15.57 15.922 22.094 1 97.25 39 GLN B C 1
ATOM 2311 O O . GLN B 1 39 ? 15.117 17.062 22.25 1 97.25 39 GLN B O 1
ATOM 2316 N N . ASP B 1 40 ? 16.781 15.695 21.859 1 97.94 40 ASP B N 1
ATOM 2317 C CA . ASP B 1 40 ? 17.734 16.797 21.734 1 97.94 40 ASP B CA 1
ATOM 2318 C C . ASP B 1 40 ? 17.344 17.734 20.594 1 97.94 40 ASP B C 1
ATOM 2320 O O . ASP B 1 40 ? 17.406 18.953 20.75 1 97.94 40 ASP B O 1
ATOM 2324 N N . ARG B 1 41 ? 16.875 17.203 19.5 1 97.25 41 ARG B N 1
ATOM 2325 C CA . ARG B 1 41 ? 16.438 18.016 18.359 1 97.25 41 ARG B CA 1
ATOM 2326 C C . ARG B 1 41 ? 15.133 18.719 18.656 1 97.25 41 ARG B C 1
ATOM 2328 O O . ARG B 1 41 ? 14.906 19.844 18.188 1 97.25 41 ARG B O 1
ATOM 2335 N N . LEU B 1 42 ? 14.305 18.078 19.391 1 98.19 42 LEU B N 1
ATOM 2336 C CA . LEU B 1 42 ? 13.055 18.703 19.812 1 98.19 42 LEU B CA 1
ATOM 2337 C C . LEU B 1 42 ? 13.312 19.891 20.734 1 98.19 42 LEU B C 1
ATOM 2339 O O . LEU B 1 42 ? 12.719 20.953 20.547 1 98.19 42 LEU B O 1
ATOM 2343 N N . ASP B 1 43 ? 14.242 19.703 21.656 1 98.12 43 ASP B N 1
ATOM 2344 C CA . ASP B 1 43 ? 14.609 20.781 22.562 1 98.12 43 ASP B CA 1
ATOM 2345 C C . ASP B 1 43 ? 15.203 21.969 21.797 1 98.12 43 ASP B C 1
ATOM 2347 O O . ASP B 1 43 ? 14.891 23.125 22.078 1 98.12 43 ASP B O 1
ATOM 2351 N N . GLU B 1 44 ? 16.016 21.656 20.875 1 98.06 44 GLU B N 1
ATOM 2352 C CA . GLU B 1 44 ? 16.625 22.688 20.047 1 98.06 44 GLU B CA 1
ATOM 2353 C C . GLU B 1 44 ? 15.57 23.453 19.25 1 98.06 44 GLU B C 1
ATOM 2355 O O . GLU B 1 44 ? 15.664 24.672 19.109 1 98.06 44 GLU B O 1
ATOM 2360 N N . PHE B 1 45 ? 14.641 22.797 18.719 1 98.12 45 PHE B N 1
ATOM 2361 C CA . PHE B 1 45 ? 13.555 23.406 17.969 1 98.12 45 PHE B CA 1
ATOM 2362 C C . PHE B 1 45 ? 12.805 24.422 18.812 1 98.12 45 PHE B C 1
ATOM 2364 O O . PHE B 1 45 ? 12.555 25.547 18.391 1 98.12 45 PHE B O 1
ATOM 2371 N N . VAL B 1 46 ? 12.461 24.031 20.047 1 98.38 46 VAL B N 1
ATOM 2372 C CA . VAL B 1 46 ? 11.727 24.906 20.953 1 98.38 46 VAL B CA 1
ATOM 2373 C C . VAL B 1 46 ? 12.602 26.109 21.344 1 98.38 46 VAL B C 1
ATOM 2375 O O . VAL B 1 46 ? 12.117 27.234 21.391 1 98.38 46 VAL B O 1
ATOM 2378 N N . ARG B 1 47 ? 13.852 25.859 21.594 1 98.19 47 ARG B N 1
ATOM 2379 C CA . ARG B 1 47 ? 14.773 26.922 21.953 1 98.19 47 ARG B CA 1
ATOM 2380 C C . ARG B 1 47 ? 14.906 27.938 20.812 1 98.19 47 ARG B C 1
ATOM 2382 O O . ARG B 1 47 ? 14.898 29.141 21.062 1 98.19 47 ARG B O 1
ATOM 2389 N N . GLN B 1 48 ? 14.984 27.469 19.672 1 97.81 48 GLN B N 1
ATOM 2390 C CA . GLN B 1 48 ? 15.211 28.297 18.5 1 97.81 48 GLN B CA 1
ATOM 2391 C C . GLN B 1 48 ? 14.008 29.203 18.219 1 97.81 48 GLN B C 1
ATOM 2393 O O . GLN B 1 48 ? 14.18 30.359 17.828 1 97.81 48 GLN B O 1
ATOM 2398 N N . HIS B 1 49 ? 12.82 28.734 18.375 1 98.25 49 HIS B N 1
ATOM 2399 C CA . HIS B 1 49 ? 11.648 29.453 17.891 1 98.25 49 HIS B CA 1
ATOM 2400 C C . HIS B 1 49 ? 10.891 30.125 19.047 1 98.25 49 HIS B C 1
ATOM 2402 O O . HIS B 1 49 ? 10.055 31 18.812 1 98.25 49 HIS B O 1
ATOM 2408 N N . GLY B 1 50 ? 11.188 29.656 20.281 1 98 50 GLY B N 1
ATOM 2409 C CA . GLY B 1 50 ? 10.523 30.203 21.453 1 98 50 GLY B CA 1
ATOM 2410 C C . GLY B 1 50 ? 9.266 29.453 21.844 1 98 50 GLY B C 1
ATOM 2411 O O . GLY B 1 50 ? 8.523 28.984 20.969 1 98 50 GLY B O 1
ATOM 2412 N N . LYS B 1 51 ? 8.938 29.406 23.094 1 97.06 51 LYS B N 1
ATOM 2413 C CA . LYS B 1 51 ? 7.867 28.594 23.672 1 97.06 51 LYS B CA 1
ATOM 2414 C C . LYS B 1 51 ? 6.5 29.141 23.281 1 97.06 51 LYS B C 1
ATOM 2416 O O . LYS B 1 51 ? 5.484 28.453 23.422 1 97.06 51 LYS B O 1
ATOM 2421 N N . ASP B 1 52 ? 6.457 30.359 22.844 1 96.94 52 ASP B N 1
ATOM 2422 C CA . ASP B 1 52 ? 5.191 30.953 22.438 1 96.94 52 ASP B CA 1
ATOM 2423 C C . ASP B 1 52 ? 4.738 30.422 21.078 1 96.94 52 ASP B C 1
ATOM 2425 O O . ASP B 1 52 ? 3.547 30.438 20.766 1 96.94 52 ASP B O 1
ATOM 2429 N N . LYS B 1 53 ? 5.68 29.953 20.25 1 98.25 53 LYS B N 1
ATOM 2430 C CA . LYS B 1 53 ? 5.367 29.531 18.891 1 98.25 53 LYS B CA 1
ATOM 2431 C C . LYS B 1 53 ? 5.676 28.047 18.703 1 98.25 53 LYS B C 1
ATOM 2433 O O . LYS B 1 53 ? 5.168 27.422 17.766 1 98.25 53 LYS B O 1
ATOM 2438 N N . ALA B 1 54 ? 6.523 27.531 19.516 1 98.62 54 ALA B N 1
ATOM 2439 C CA . ALA B 1 54 ? 7.008 26.172 19.312 1 98.62 54 ALA B CA 1
ATOM 2440 C C . ALA B 1 54 ? 6.836 25.328 20.562 1 98.62 54 ALA B C 1
ATOM 2442 O O . ALA B 1 54 ? 7.094 25.781 21.672 1 98.62 54 ALA B O 1
ATOM 2443 N N . SER B 1 55 ? 6.336 24.156 20.406 1 98.62 55 SER B N 1
ATOM 2444 C CA . SER B 1 55 ? 6.293 23.094 21.406 1 98.62 55 SER B CA 1
ATOM 2445 C C . SER B 1 55 ? 6.789 21.766 20.828 1 98.62 55 SER B C 1
ATOM 2447 O O . SER B 1 55 ? 6.992 21.656 19.625 1 98.62 55 SER B O 1
ATOM 2449 N N . ALA B 1 56 ? 7.035 20.828 21.734 1 98.5 56 ALA B N 1
ATOM 2450 C CA . ALA B 1 56 ? 7.57 19.562 21.281 1 98.5 56 ALA B CA 1
ATOM 2451 C C . ALA B 1 56 ? 7 18.406 22.094 1 98.5 56 ALA B C 1
ATOM 2453 O O . ALA B 1 56 ? 6.742 18.547 23.297 1 98.5 56 ALA B O 1
ATOM 2454 N N . VAL B 1 57 ? 6.758 17.312 21.469 1 98.56 57 VAL B N 1
ATOM 2455 C CA . VAL B 1 57 ? 6.34 16.062 22.109 1 98.56 57 VAL B CA 1
ATOM 2456 C C . VAL B 1 57 ? 7.18 14.914 21.578 1 98.56 57 VAL B C 1
ATOM 2458 O O . VAL B 1 57 ? 7.312 14.742 20.359 1 98.56 57 VAL B O 1
ATOM 2461 N N . ASN B 1 58 ? 7.785 14.188 22.469 1 98.56 58 ASN B N 1
ATOM 2462 C CA . ASN B 1 58 ? 8.523 12.984 22.094 1 98.56 58 ASN B CA 1
ATOM 2463 C C . ASN B 1 58 ? 7.59 11.789 21.906 1 98.56 58 ASN B C 1
ATOM 2465 O O . ASN B 1 58 ? 6.863 11.406 22.812 1 98.56 58 ASN B O 1
ATOM 2469 N N . PHE B 1 59 ? 7.598 11.234 20.672 1 98.56 59 PHE B N 1
ATOM 2470 C CA . PHE B 1 59 ? 6.719 10.109 20.375 1 98.56 59 PHE B CA 1
ATOM 2471 C C . PHE B 1 59 ? 7.25 9.297 19.203 1 98.56 59 PHE B C 1
ATOM 2473 O O . PHE B 1 59 ? 7.648 9.859 18.188 1 98.56 59 PHE B O 1
ATOM 2480 N N . ASP B 1 60 ? 7.355 8.039 19.391 1 98.44 60 ASP B N 1
ATOM 2481 C CA . ASP B 1 60 ? 7.68 7.09 18.328 1 98.44 60 ASP B CA 1
ATOM 2482 C C . ASP B 1 60 ? 6.414 6.578 17.641 1 98.44 60 ASP B C 1
ATOM 2484 O O . ASP B 1 60 ? 5.691 5.75 18.203 1 98.44 60 ASP B O 1
ATOM 2488 N N . ILE B 1 61 ? 6.273 7.008 16.391 1 98.31 61 ILE B N 1
ATOM 2489 C CA . ILE B 1 61 ? 5 6.75 15.734 1 98.31 61 ILE B CA 1
ATOM 2490 C C . ILE B 1 61 ? 4.875 5.262 15.422 1 98.31 61 ILE B C 1
ATOM 2492 O O . ILE B 1 61 ? 3.791 4.781 15.078 1 98.31 61 ILE B O 1
ATOM 2496 N N . SER B 1 62 ? 5.996 4.488 15.422 1 98 62 SER B N 1
ATOM 2497 C CA . SER B 1 62 ? 5.91 3.055 15.172 1 98 62 SER B CA 1
ATOM 2498 C C . SER B 1 62 ? 5.195 2.334 16.312 1 98 62 SER B C 1
ATOM 2500 O O . SER B 1 62 ? 4.785 1.182 16.156 1 98 62 SER B O 1
ATOM 2502 N N . LYS B 1 63 ? 5.07 2.998 17.484 1 98.38 63 LYS B N 1
ATOM 2503 C CA . LYS B 1 63 ? 4.309 2.453 18.609 1 98.38 63 LYS B CA 1
ATOM 2504 C C . LYS B 1 63 ? 2.822 2.762 18.469 1 98.38 63 LYS B C 1
ATOM 2506 O O . LYS B 1 63 ? 2.244 3.459 19.297 1 98.38 63 LYS B O 1
ATOM 2511 N N . THR B 1 64 ? 2.227 2.086 17.516 1 98.31 64 THR B N 1
ATOM 2512 C CA . THR B 1 64 ? 0.875 2.43 17.078 1 98.31 64 THR B CA 1
ATOM 2513 C C . THR B 1 64 ? -0.129 2.178 18.203 1 98.31 64 THR B C 1
ATOM 2515 O O . THR B 1 64 ? -1.166 2.842 18.281 1 98.31 64 THR B O 1
ATOM 2518 N N . GLU B 1 65 ? 0.136 1.233 19.094 1 97.88 65 GLU B N 1
ATOM 2519 C CA . GLU B 1 65 ? -0.756 0.947 20.219 1 97.88 65 GLU B CA 1
ATOM 2520 C C . GLU B 1 65 ? -0.875 2.15 21.141 1 97.88 65 GLU B C 1
ATOM 2522 O O . GLU B 1 65 ? -1.845 2.266 21.891 1 97.88 65 GLU B O 1
ATOM 2527 N N . GLN B 1 66 ? 0.022 3.113 21.094 1 98.62 66 GLN B N 1
ATOM 2528 C CA . GLN B 1 66 ? 0.048 4.277 21.969 1 98.62 66 GLN B CA 1
ATOM 2529 C C . GLN B 1 66 ? -0.587 5.492 21.297 1 98.62 66 GLN B C 1
ATOM 2531 O O . GLN B 1 66 ? -0.744 6.543 21.922 1 98.62 66 GLN B O 1
ATOM 2536 N N . ALA B 1 67 ? -0.999 5.391 20.062 1 98.62 67 ALA B N 1
ATOM 2537 C CA . ALA B 1 67 ? -1.482 6.516 19.266 1 98.62 67 ALA B CA 1
ATOM 2538 C C . ALA B 1 67 ? -2.719 7.148 19.906 1 98.62 67 ALA B C 1
ATOM 2540 O O . ALA B 1 67 ? -2.832 8.375 19.969 1 98.62 67 ALA B O 1
ATOM 2541 N N . PRO B 1 68 ? -3.678 6.328 20.422 1 97.88 68 PRO B N 1
ATOM 2542 C CA . PRO B 1 68 ? -4.855 6.957 21.016 1 97.88 68 PRO B CA 1
ATOM 2543 C C . PRO B 1 68 ? -4.504 7.816 22.234 1 97.88 68 PRO B C 1
ATOM 2545 O O . PRO B 1 68 ? -5.004 8.938 22.359 1 97.88 68 PRO B O 1
ATOM 2548 N N . GLN B 1 69 ? -3.654 7.309 23.078 1 98.75 69 GLN B N 1
ATOM 2549 C CA . GLN B 1 69 ? -3.244 8.078 24.234 1 98.75 69 GLN B CA 1
ATOM 2550 C C . GLN B 1 69 ? -2.434 9.305 23.828 1 98.75 69 GLN B C 1
ATOM 2552 O O . GLN B 1 69 ? -2.584 10.375 24.422 1 98.75 69 GLN B O 1
ATOM 2557 N N . PHE B 1 70 ? -1.566 9.141 22.891 1 98.81 70 PHE B N 1
ATOM 2558 C CA . PHE B 1 70 ? -0.798 10.258 22.359 1 98.81 70 PHE B CA 1
ATOM 2559 C C . PHE B 1 70 ? -1.723 11.375 21.891 1 98.81 70 PHE B C 1
ATOM 2561 O O . PHE B 1 70 ? -1.525 12.539 22.25 1 98.81 70 PHE B O 1
ATOM 2568 N N . ALA B 1 71 ? -2.758 11.047 21.094 1 98.81 71 ALA B N 1
ATOM 2569 C CA . ALA B 1 71 ? -3.707 12.031 20.594 1 98.81 71 ALA B CA 1
ATOM 2570 C C . ALA B 1 71 ? -4.441 12.727 21.734 1 98.81 71 ALA B C 1
ATOM 2572 O O . ALA B 1 71 ? -4.543 13.953 21.766 1 98.81 71 ALA B O 1
ATOM 2573 N N . LYS B 1 72 ? -4.883 11.906 22.641 1 98.69 72 LYS B N 1
ATOM 2574 C CA . LYS B 1 72 ? -5.586 12.461 23.797 1 98.69 72 LYS B CA 1
ATOM 2575 C C . LYS B 1 72 ? -4.715 13.469 24.531 1 98.69 72 LYS B C 1
ATOM 2577 O O . LYS B 1 72 ? -5.148 14.586 24.812 1 98.69 72 LYS B O 1
ATOM 2582 N N . ASP B 1 73 ? -3.504 13.07 24.812 1 98.81 73 ASP B N 1
ATOM 2583 C CA . ASP B 1 73 ? -2.592 13.914 25.578 1 98.81 73 ASP B CA 1
ATOM 2584 C C . ASP B 1 73 ? -2.281 15.203 24.828 1 98.81 73 ASP B C 1
ATOM 2586 O O . ASP B 1 73 ? -2.309 16.297 25.406 1 98.81 73 ASP B O 1
ATOM 2590 N N . VAL B 1 74 ? -2.018 15.109 23.594 1 98.81 74 VAL B N 1
ATOM 2591 C CA . VAL B 1 74 ? -1.572 16.266 22.812 1 98.81 74 VAL B CA 1
ATOM 2592 C C . VAL B 1 74 ? -2.725 17.25 22.656 1 98.81 74 VAL B C 1
ATOM 2594 O O . VAL B 1 74 ? -2.541 18.453 22.812 1 98.81 74 VAL B O 1
ATOM 2597 N N . PHE B 1 75 ? -3.912 16.812 22.375 1 98.69 75 PHE B N 1
ATOM 2598 C CA . PHE B 1 75 ? -5.035 17.719 22.141 1 98.69 75 PHE B CA 1
ATOM 2599 C C . PHE B 1 75 ? -5.555 18.281 23.453 1 98.69 75 PHE B C 1
ATOM 2601 O O . PHE B 1 75 ? -6.195 19.344 23.469 1 98.69 75 PHE B O 1
ATOM 2608 N N . THR B 1 76 ? -5.344 17.5 24.547 1 98.62 76 THR B N 1
ATOM 2609 C CA . THR B 1 76 ? -5.645 18.078 25.859 1 98.62 76 THR B CA 1
ATOM 2610 C C . THR B 1 76 ? -4.684 19.219 26.188 1 98.62 76 THR B C 1
ATOM 2612 O O . THR B 1 76 ? -5.105 20.281 26.641 1 98.62 76 THR B O 1
ATOM 2615 N N . LYS B 1 77 ? -3.48 19.016 25.922 1 98.56 77 LYS B N 1
ATOM 2616 C CA . LYS B 1 77 ? -2.447 20 26.234 1 98.56 77 LYS B CA 1
ATOM 2617 C C . LYS B 1 77 ? -2.506 21.188 25.281 1 98.56 77 LYS B C 1
ATOM 2619 O O . LYS B 1 77 ? -2.252 22.328 25.688 1 98.56 77 LYS B O 1
ATOM 2624 N N . TYR B 1 78 ? -2.766 20.922 24.062 1 98.31 78 TYR B N 1
ATOM 2625 C CA . TYR B 1 78 ? -2.824 21.938 23.031 1 98.31 78 TYR B CA 1
ATOM 2626 C C . TYR B 1 78 ? -4.168 21.922 22.312 1 98.31 78 TYR B C 1
ATOM 2628 O O . TYR B 1 78 ? -4.25 21.484 21.156 1 98.31 78 TYR B O 1
ATOM 2636 N N . PRO B 1 79 ? -5.156 22.484 22.859 1 97.81 79 PRO B N 1
ATOM 2637 C CA . PRO B 1 79 ? -6.512 22.375 22.312 1 97.81 79 PRO B CA 1
ATOM 2638 C C . PRO B 1 79 ? -6.711 23.203 21.047 1 97.81 79 PRO B C 1
ATOM 2640 O O . PRO B 1 79 ? -7.715 23.031 20.344 1 97.81 79 PRO B O 1
ATOM 2643 N N . ASP B 1 80 ? -5.801 24.094 20.734 1 97.62 80 ASP B N 1
ATOM 2644 C CA . ASP B 1 80 ? -5.98 24.984 19.594 1 97.62 80 ASP B CA 1
ATOM 2645 C C . ASP B 1 80 ? -5.352 24.391 18.328 1 97.62 80 ASP B C 1
ATOM 2647 O O . ASP B 1 80 ? -5.336 25.031 17.281 1 97.62 80 ASP B O 1
ATOM 2651 N N . ILE B 1 81 ? -4.844 23.156 18.359 1 98.69 81 ILE B N 1
ATOM 2652 C CA . ILE B 1 81 ? -4.352 22.484 17.172 1 98.69 81 ILE B CA 1
ATOM 2653 C C . ILE B 1 81 ? -5.477 22.375 16.141 1 98.69 81 ILE B C 1
ATOM 2655 O O . ILE B 1 81 ? -6.551 21.844 16.453 1 98.69 81 ILE B O 1
ATOM 2659 N N . ASP B 1 82 ? -5.176 22.891 14.969 1 98.62 82 ASP B N 1
ATOM 2660 C CA . ASP B 1 82 ? -6.215 22.859 13.938 1 98.62 82 ASP B CA 1
ATOM 2661 C C . ASP B 1 82 ? -5.703 22.188 12.664 1 98.62 82 ASP B C 1
ATOM 2663 O O . ASP B 1 82 ? -6.434 22.078 11.68 1 98.62 82 ASP B O 1
ATOM 2667 N N . CYS B 1 83 ? -4.484 21.688 12.664 1 98.75 83 CYS B N 1
ATOM 2668 C CA . CYS B 1 83 ? -3.943 20.906 11.547 1 98.75 83 CYS B CA 1
ATOM 2669 C C . CYS B 1 83 ? -3.002 19.812 12.055 1 98.75 83 CYS B C 1
ATOM 2671 O O . CYS B 1 83 ? -2.125 20.078 12.875 1 98.75 83 CYS B O 1
ATOM 2673 N N . VAL B 1 84 ? -3.209 18.609 11.625 1 98.94 84 VAL B N 1
ATOM 2674 C CA . VAL B 1 84 ? -2.293 17.484 11.852 1 98.94 84 VAL B CA 1
ATOM 2675 C C . VAL B 1 84 ? -1.501 17.203 10.586 1 98.94 84 VAL B C 1
ATOM 2677 O O . VAL B 1 84 ? -2.074 16.797 9.562 1 98.94 84 VAL B O 1
ATOM 2680 N N . PHE B 1 85 ? -0.204 17.453 10.648 1 98.88 85 PHE B N 1
ATOM 2681 C CA . PHE B 1 85 ? 0.721 17.281 9.539 1 98.88 85 PHE B CA 1
ATOM 2682 C C . PHE B 1 85 ? 1.531 15.992 9.711 1 98.88 85 PHE B C 1
ATOM 2684 O O . PHE B 1 85 ? 2.475 15.953 10.5 1 98.88 85 PHE B O 1
ATOM 2691 N N . LEU B 1 86 ? 1.163 14.977 8.977 1 98.88 86 LEU B N 1
ATOM 2692 C CA . LEU B 1 86 ? 1.788 13.664 9.055 1 98.88 86 LEU B CA 1
ATOM 2693 C C . LEU B 1 86 ? 2.914 13.531 8.031 1 98.88 86 LEU B C 1
ATOM 2695 O O . LEU B 1 86 ? 2.684 13.109 6.898 1 98.88 86 LEU B O 1
ATOM 2699 N N . ASN B 1 87 ? 4.125 13.789 8.5 1 98.44 87 ASN B N 1
ATOM 2700 C CA . ASN B 1 87 ? 5.27 13.922 7.609 1 98.44 87 ASN B CA 1
ATOM 2701 C C . ASN B 1 87 ? 6.289 12.805 7.836 1 98.44 87 ASN B C 1
ATOM 2703 O O . ASN B 1 87 ? 7.098 12.508 6.953 1 98.44 87 ASN B O 1
ATOM 2707 N N . ALA B 1 88 ? 6.258 12.133 8.977 1 95.12 88 ALA B N 1
ATOM 2708 C CA . ALA B 1 88 ? 7.293 11.164 9.336 1 95.12 88 ALA B CA 1
ATOM 2709 C C . ALA B 1 88 ? 7.359 10.031 8.312 1 95.12 88 ALA B C 1
ATOM 2711 O O . ALA B 1 88 ? 6.336 9.625 7.762 1 95.12 88 ALA B O 1
ATOM 2712 N N . GLY B 1 89 ? 8.578 9.539 8.039 1 95.5 89 GLY B N 1
ATOM 2713 C CA . GLY B 1 89 ? 8.797 8.414 7.137 1 95.5 89 GLY B CA 1
ATOM 2714 C C . GLY B 1 89 ? 10.234 7.926 7.133 1 95.5 89 GLY B C 1
ATOM 2715 O O . GLY B 1 89 ? 11.125 8.602 7.641 1 95.5 89 GLY B O 1
ATOM 2716 N N . VAL B 1 90 ? 10.453 6.773 6.648 1 95.94 90 VAL B N 1
ATOM 2717 C CA . VAL B 1 90 ? 11.773 6.18 6.465 1 95.94 90 VAL B CA 1
ATOM 2718 C C . VAL B 1 90 ? 11.859 5.527 5.086 1 95.94 90 VAL B C 1
ATOM 2720 O O . VAL B 1 90 ? 10.844 5.109 4.523 1 95.94 90 VAL B O 1
ATOM 2723 N N . GLN B 1 91 ? 13 5.508 4.52 1 95.5 91 GLN B N 1
ATOM 2724 C CA . GLN B 1 91 ? 13.234 4.918 3.205 1 95.5 91 GLN B CA 1
ATOM 2725 C C . GLN B 1 91 ? 14.523 4.105 3.189 1 95.5 91 GLN B C 1
ATOM 2727 O O . GLN B 1 91 ? 15.555 4.555 3.711 1 95.5 91 GLN B O 1
ATOM 2732 N N . ARG B 1 92 ? 14.477 2.939 2.654 1 93.62 92 ARG B N 1
ATOM 2733 C CA . ARG B 1 92 ? 15.641 2.07 2.48 1 93.62 92 ARG B CA 1
ATOM 2734 C C . ARG B 1 92 ? 15.57 1.329 1.148 1 93.62 92 ARG B C 1
ATOM 2736 O O . ARG B 1 92 ? 14.5 1.2 0.557 1 93.62 92 ARG B O 1
ATOM 2743 N N . GLN B 1 93 ? 16.719 0.948 0.706 1 93.56 93 GLN B N 1
ATOM 2744 C CA . GLN B 1 93 ? 16.781 0.021 -0.419 1 93.56 93 GLN B CA 1
ATOM 2745 C C . GLN B 1 93 ? 16.656 -1.425 0.051 1 93.56 93 GLN B C 1
ATOM 2747 O O . GLN B 1 93 ? 17.125 -1.776 1.133 1 93.56 93 GLN B O 1
ATOM 2752 N N . HIS B 1 94 ? 15.961 -2.246 -0.75 1 95.06 94 HIS B N 1
ATOM 2753 C CA . HIS B 1 94 ? 15.828 -3.67 -0.463 1 95.06 94 HIS B CA 1
ATOM 2754 C C . HIS B 1 94 ? 16.094 -4.512 -1.705 1 95.06 94 HIS B C 1
ATOM 2756 O O . HIS B 1 94 ? 15.5 -4.289 -2.758 1 95.06 94 HIS B O 1
ATOM 2762 N N . ASN B 1 95 ? 17.062 -5.441 -1.653 1 95.38 95 ASN B N 1
ATOM 2763 C CA . ASN B 1 95 ? 17.219 -6.484 -2.658 1 95.38 95 ASN B CA 1
ATOM 2764 C C . ASN B 1 95 ? 16.297 -7.672 -2.396 1 95.38 95 ASN B C 1
ATOM 2766 O O . ASN B 1 95 ? 16.625 -8.562 -1.611 1 95.38 95 ASN B O 1
ATOM 2770 N N . LEU B 1 96 ? 15.188 -7.762 -3.07 1 95.62 96 LEU B N 1
ATOM 2771 C CA . LEU B 1 96 ? 14.133 -8.734 -2.814 1 95.62 96 LEU B CA 1
ATOM 2772 C C . LEU B 1 96 ? 14.57 -10.133 -3.234 1 95.62 96 LEU B C 1
ATOM 2774 O O . LEU B 1 96 ? 13.922 -11.117 -2.873 1 95.62 96 LEU B O 1
ATOM 2778 N N . THR B 1 97 ? 15.648 -10.219 -3.967 1 93.25 97 THR B N 1
ATOM 2779 C CA . THR B 1 97 ? 16.047 -11.484 -4.555 1 93.25 97 THR B CA 1
ATOM 2780 C C . THR B 1 97 ? 17.078 -12.195 -3.668 1 93.25 97 THR B C 1
ATOM 2782 O O . THR B 1 97 ? 17.391 -13.359 -3.891 1 93.25 97 THR B O 1
ATOM 2785 N N . SER B 1 98 ? 17.531 -11.438 -2.664 1 89.62 98 SER B N 1
ATOM 2786 C CA . SER B 1 98 ? 18.609 -11.977 -1.847 1 89.62 98 SER B CA 1
ATOM 2787 C C . SER B 1 98 ? 18.109 -12.438 -0.486 1 89.62 98 SER B C 1
ATOM 2789 O O . SER B 1 98 ? 17.625 -11.625 0.31 1 89.62 98 SER B O 1
ATOM 2791 N N . GLN B 1 99 ? 18.281 -13.742 -0.223 1 84.19 99 GLN B N 1
ATOM 2792 C CA . GLN B 1 99 ? 17.891 -14.25 1.087 1 84.19 99 GLN B CA 1
ATOM 2793 C C . GLN B 1 99 ? 18.812 -13.727 2.182 1 84.19 99 GLN B C 1
ATOM 2795 O O . GLN B 1 99 ? 18.422 -13.656 3.348 1 84.19 99 GLN B O 1
ATOM 2800 N N . GLU B 1 100 ? 19.938 -13.344 1.798 1 85.38 100 GLU B N 1
ATOM 2801 C CA . GLU B 1 100 ? 20.953 -12.875 2.746 1 85.38 100 GLU B CA 1
ATOM 2802 C C . GLU B 1 100 ? 20.703 -11.43 3.152 1 85.38 100 GLU B C 1
ATOM 2804 O O . GLU B 1 100 ? 20.812 -11.078 4.328 1 85.38 100 GLU B O 1
ATOM 2809 N N . THR B 1 101 ? 20.281 -10.68 2.203 1 85.25 101 THR B N 1
ATOM 2810 C CA . THR B 1 101 ? 20.25 -9.25 2.479 1 85.25 101 THR B CA 1
ATOM 2811 C C . THR B 1 101 ? 18.812 -8.75 2.609 1 85.25 101 THR B C 1
ATOM 2813 O O . THR B 1 101 ? 18.562 -7.703 3.209 1 85.25 101 THR B O 1
ATOM 2816 N N . PHE B 1 102 ? 17.953 -9.484 2.004 1 90.75 102 PHE B N 1
ATOM 2817 C CA . PHE B 1 102 ? 16.562 -9.086 2.156 1 90.75 102 PHE B CA 1
ATOM 2818 C C . PHE B 1 102 ? 16.031 -9.492 3.521 1 90.75 102 PHE B C 1
ATOM 2820 O O . PHE B 1 102 ? 15.703 -10.664 3.738 1 90.75 102 PHE B O 1
ATOM 2827 N N . LYS B 1 103 ? 15.961 -8.484 4.391 1 93.88 103 LYS B N 1
ATOM 2828 C CA . LYS B 1 103 ? 15.359 -8.68 5.707 1 93.88 103 LYS B CA 1
ATOM 2829 C C . LYS B 1 103 ? 13.883 -8.289 5.699 1 93.88 103 LYS B C 1
ATOM 2831 O O . LYS B 1 103 ? 13.547 -7.105 5.738 1 93.88 103 LYS B O 1
ATOM 2836 N N . LEU B 1 104 ? 13.047 -9.305 5.75 1 96.81 104 LEU B N 1
ATOM 2837 C CA . LEU B 1 104 ? 11.609 -9.102 5.648 1 96.81 104 LEU B CA 1
ATOM 2838 C C . LEU B 1 104 ? 11.109 -8.195 6.77 1 96.81 104 LEU B C 1
ATOM 2840 O O . LEU B 1 104 ? 10.242 -7.344 6.547 1 96.81 104 LEU B O 1
ATOM 2844 N N . ASP B 1 105 ? 11.617 -8.391 7.949 1 96.69 105 ASP B N 1
ATOM 2845 C CA . ASP B 1 105 ? 11.188 -7.586 9.086 1 96.69 105 ASP B CA 1
ATOM 2846 C C . ASP B 1 105 ? 11.461 -6.102 8.852 1 96.69 105 ASP B C 1
ATOM 2848 O O . ASP B 1 105 ? 10.656 -5.246 9.219 1 96.69 105 ASP B O 1
ATOM 2852 N N . GLU B 1 106 ? 12.609 -5.75 8.242 1 96.69 106 GLU B N 1
ATOM 2853 C CA . GLU B 1 106 ? 12.93 -4.363 7.914 1 96.69 106 GLU B CA 1
ATOM 2854 C C . GLU B 1 106 ? 11.984 -3.816 6.848 1 96.69 106 GLU B C 1
ATOM 2856 O O . GLU B 1 106 ? 11.555 -2.666 6.93 1 96.69 106 GLU B O 1
ATOM 2861 N N . PHE B 1 107 ? 11.734 -4.625 5.887 1 98.06 107 PHE B N 1
ATOM 2862 C CA . PHE B 1 107 ? 10.789 -4.273 4.836 1 98.06 107 PHE B CA 1
ATOM 2863 C C . PHE B 1 107 ? 9.43 -3.93 5.43 1 98.06 107 PHE B C 1
ATOM 2865 O O . PHE B 1 107 ? 8.875 -2.859 5.16 1 98.06 107 PHE B O 1
ATOM 2872 N N . LEU B 1 108 ? 8.93 -4.812 6.238 1 98.5 108 LEU B N 1
ATOM 2873 C CA . LEU B 1 108 ? 7.598 -4.641 6.812 1 98.5 108 LEU B CA 1
ATOM 2874 C C . LEU B 1 108 ? 7.578 -3.486 7.805 1 98.5 108 LEU B C 1
ATOM 2876 O O . LEU B 1 108 ? 6.57 -2.787 7.934 1 98.5 108 LEU B O 1
ATOM 2880 N N . HIS B 1 109 ? 8.664 -3.283 8.508 1 98.19 109 HIS B N 1
ATOM 2881 C CA . HIS B 1 109 ? 8.766 -2.141 9.414 1 98.19 109 HIS B CA 1
ATOM 2882 C C . HIS B 1 109 ? 8.672 -0.825 8.648 1 98.19 109 HIS B C 1
ATOM 2884 O O . HIS B 1 109 ? 8.039 0.125 9.109 1 98.19 109 HIS B O 1
ATOM 2890 N N . GLU B 1 110 ? 9.328 -0.767 7.539 1 98.31 110 GLU B N 1
ATOM 2891 C CA . GLU B 1 110 ? 9.258 0.425 6.695 1 98.31 110 GLU B CA 1
ATOM 2892 C C . GLU B 1 110 ? 7.828 0.7 6.246 1 98.31 110 GLU B C 1
ATOM 2894 O O . GLU B 1 110 ? 7.383 1.85 6.242 1 98.31 110 GLU B O 1
ATOM 2899 N N . VAL B 1 111 ? 7.074 -0.323 5.871 1 98.88 111 VAL B N 1
ATOM 2900 C CA . VAL B 1 111 ? 5.668 -0.177 5.512 1 98.88 111 VAL B CA 1
ATOM 2901 C C . VAL B 1 111 ? 4.871 0.283 6.73 1 98.88 111 VAL B C 1
ATOM 2903 O O . VAL B 1 111 ? 4 1.15 6.617 1 98.88 111 VAL B O 1
ATOM 2906 N N . HIS B 1 112 ? 5.203 -0.287 7.867 1 98.75 112 HIS B N 1
ATOM 2907 C CA . HIS B 1 112 ? 4.547 0.066 9.125 1 98.75 112 HIS B CA 1
ATOM 2908 C C . HIS B 1 112 ? 4.695 1.554 9.422 1 98.75 112 HIS B C 1
ATOM 2910 O O . HIS B 1 112 ? 3.713 2.232 9.727 1 98.75 112 HIS B O 1
ATOM 2916 N N . VAL B 1 113 ? 5.828 2.104 9.281 1 98.62 113 VAL B N 1
ATOM 2917 C CA . VAL B 1 113 ? 6.109 3.496 9.617 1 98.62 113 VAL B CA 1
ATOM 2918 C C . VAL B 1 113 ? 5.465 4.418 8.586 1 98.62 113 VAL B C 1
ATOM 2920 O O . VAL B 1 113 ? 4.809 5.398 8.953 1 98.62 113 VAL B O 1
ATOM 2923 N N . ASN B 1 114 ? 5.59 4.074 7.332 1 98.81 114 ASN B N 1
ATOM 2924 C CA . ASN B 1 114 ? 5.199 4.977 6.254 1 98.81 114 ASN B CA 1
ATOM 2925 C C . ASN B 1 114 ? 3.707 4.875 5.953 1 98.81 114 ASN B C 1
ATOM 2927 O O . ASN B 1 114 ? 3.152 5.719 5.246 1 98.81 114 ASN B O 1
ATOM 2931 N N . PHE B 1 115 ? 3.057 3.883 6.461 1 98.94 115 PHE B N 1
ATOM 2932 C CA . PHE B 1 115 ? 1.646 3.723 6.125 1 98.94 115 PHE B CA 1
ATOM 2933 C C . PHE B 1 115 ? 0.818 3.459 7.375 1 98.94 115 PHE B C 1
ATOM 2935 O O . PHE B 1 115 ? 0.029 4.309 7.797 1 98.94 115 PHE B O 1
ATOM 2942 N N . THR B 1 116 ? 1.051 2.307 8.086 1 98.88 116 THR B N 1
ATOM 2943 C CA . THR B 1 116 ? 0.23 1.886 9.219 1 98.88 116 THR B CA 1
ATOM 2944 C C . THR B 1 116 ? 0.197 2.967 10.297 1 98.88 116 THR B C 1
ATOM 2946 O O . THR B 1 116 ? -0.871 3.303 10.812 1 98.88 116 THR B O 1
ATOM 2949 N N . SER B 1 117 ? 1.345 3.492 10.594 1 98.88 117 SER B N 1
ATOM 2950 C CA . SER B 1 117 ? 1.462 4.504 11.641 1 98.88 117 SER B CA 1
ATOM 2951 C C . SER B 1 117 ? 0.676 5.762 11.289 1 98.88 117 SER B C 1
ATOM 2953 O O . SER B 1 117 ? 0.008 6.344 12.141 1 98.88 117 SER B O 1
ATOM 2955 N N . LEU B 1 118 ? 0.738 6.152 10.047 1 98.88 118 LEU B N 1
ATOM 2956 C CA . LEU B 1 118 ? 0.084 7.383 9.617 1 98.88 118 LEU B CA 1
ATOM 2957 C C . LEU B 1 118 ? -1.432 7.219 9.602 1 98.88 118 LEU B C 1
ATOM 2959 O O . LEU B 1 118 ? -2.164 8.117 10.016 1 98.88 118 LEU B O 1
ATOM 2963 N N . VAL B 1 119 ? -1.928 6.051 9.133 1 98.81 119 VAL B N 1
ATOM 2964 C CA . VAL B 1 119 ? -3.355 5.75 9.172 1 98.81 119 VAL B CA 1
ATOM 2965 C C . VAL B 1 119 ? -3.846 5.742 10.617 1 98.81 119 VAL B C 1
ATOM 2967 O O . VAL B 1 119 ? -4.898 6.309 10.922 1 98.81 119 VAL B O 1
ATOM 2970 N N . THR B 1 120 ? -3.082 5.109 11.508 1 98.62 120 THR B N 1
ATOM 2971 C CA . THR B 1 120 ? -3.434 4.984 12.922 1 98.62 120 THR B CA 1
ATOM 2972 C C . THR B 1 120 ? -3.51 6.359 13.578 1 98.62 120 THR B C 1
ATOM 2974 O O . THR B 1 120 ? -4.441 6.637 14.336 1 98.62 120 THR B O 1
ATOM 2977 N N . LEU B 1 121 ? -2.57 7.219 13.266 1 98.81 121 LEU B N 1
ATOM 2978 C CA . LEU B 1 121 ? -2.555 8.562 13.836 1 98.81 121 LEU B CA 1
ATOM 2979 C C . LEU B 1 121 ? -3.717 9.391 13.305 1 98.81 121 LEU B C 1
ATOM 2981 O O . LEU B 1 121 ? -4.324 10.164 14.047 1 98.81 121 LEU B O 1
ATOM 2985 N N . ALA B 1 122 ? -4 9.289 11.984 1 98.5 122 ALA B N 1
ATOM 2986 C CA . ALA B 1 122 ? -5.156 9.984 11.422 1 98.5 122 ALA B CA 1
ATOM 2987 C C . ALA B 1 122 ? -6.441 9.57 12.133 1 98.5 122 ALA B C 1
ATOM 2989 O O . ALA B 1 122 ? -7.262 10.422 12.484 1 98.5 122 ALA B O 1
ATOM 2990 N N . HIS B 1 123 ? -6.578 8.266 12.344 1 97.94 123 HIS B N 1
ATOM 2991 C CA . HIS B 1 123 ? -7.734 7.734 13.055 1 97.94 123 HIS B CA 1
ATOM 2992 C C . HIS B 1 123 ? -7.82 8.305 14.461 1 97.94 123 HIS B C 1
ATOM 2994 O O . HIS B 1 123 ? -8.891 8.727 14.898 1 97.94 123 HIS B O 1
ATOM 3000 N N . ALA B 1 124 ? -6.73 8.32 15.172 1 98 124 ALA B N 1
ATOM 3001 C CA . ALA B 1 124 ? -6.688 8.742 16.562 1 98 124 ALA B CA 1
ATOM 3002 C C . ALA B 1 124 ? -6.984 10.234 16.703 1 98 124 ALA B C 1
ATOM 3004 O O . ALA B 1 124 ? -7.598 10.664 17.688 1 98 124 ALA B O 1
ATOM 3005 N N . CYS B 1 125 ? -6.59 11.07 15.742 1 98.5 125 CYS B N 1
ATOM 3006 C CA . CYS B 1 125 ? -6.672 12.516 15.852 1 98.5 125 CYS B CA 1
ATOM 3007 C C . CYS B 1 125 ? -7.996 13.039 15.305 1 98.5 125 CYS B C 1
ATOM 3009 O O . CYS B 1 125 ? -8.422 14.141 15.648 1 98.5 125 CYS B O 1
ATOM 3011 N N . LEU B 1 126 ? -8.664 12.281 14.438 1 98.12 126 LEU B N 1
ATOM 3012 C CA . LEU B 1 126 ? -9.82 12.742 13.688 1 98.12 126 LEU B CA 1
ATOM 3013 C C . LEU B 1 126 ? -10.914 13.25 14.625 1 98.12 126 LEU B C 1
ATOM 3015 O O . LEU B 1 126 ? -11.477 14.328 14.406 1 98.12 126 LEU B O 1
ATOM 3019 N N . PRO B 1 127 ? -11.219 12.508 15.758 1 96.81 127 PRO B N 1
ATOM 3020 C CA . PRO B 1 127 ? -12.312 12.992 16.594 1 96.81 127 PRO B CA 1
ATOM 3021 C C . PRO B 1 127 ? -12.039 14.367 17.203 1 96.81 127 PRO B C 1
ATOM 3023 O O . PRO B 1 127 ? -12.969 15.164 17.375 1 96.81 127 PRO B O 1
ATOM 3026 N N . TYR B 1 128 ? -10.828 14.695 17.453 1 97.81 128 TYR B N 1
ATOM 3027 C CA . TYR B 1 128 ? -10.477 15.977 18.062 1 97.81 128 TYR B CA 1
ATOM 3028 C C . TYR B 1 128 ? -10.578 17.109 17.031 1 97.81 128 TYR B C 1
ATOM 3030 O O . TYR B 1 128 ? -10.984 18.219 17.375 1 97.81 128 TYR B O 1
ATOM 3038 N N . LEU B 1 129 ? -10.195 16.828 15.789 1 97.81 129 LEU B N 1
ATOM 3039 C CA . LEU B 1 129 ? -10.352 17.828 14.727 1 97.81 129 LEU B CA 1
ATOM 3040 C C . LEU B 1 129 ? -11.828 18.031 14.383 1 97.81 129 LEU B C 1
ATOM 3042 O O . LEU B 1 129 ? -12.281 19.172 14.25 1 97.81 129 LEU B O 1
ATOM 3046 N N . ARG B 1 130 ? -12.539 16.969 14.305 1 95.38 130 ARG B N 1
ATOM 3047 C CA . ARG B 1 130 ? -13.945 17.031 13.914 1 95.38 130 ARG B CA 1
ATOM 3048 C C . ARG B 1 130 ? -14.773 17.781 14.945 1 95.38 130 ARG B C 1
ATOM 3050 O O . ARG B 1 130 ? -15.82 18.344 14.617 1 95.38 130 ARG B O 1
ATOM 3057 N N . ALA B 1 131 ? -14.328 17.812 16.125 1 95.56 131 ALA B N 1
ATOM 3058 C CA . ALA B 1 131 ? -15.055 18.469 17.203 1 95.56 131 ALA B CA 1
ATOM 3059 C C . ALA B 1 131 ? -14.977 19.984 17.078 1 95.56 131 ALA B C 1
ATOM 3061 O O . ALA B 1 131 ? -15.734 20.719 17.734 1 95.56 131 ALA B O 1
ATOM 3062 N N . LYS B 1 132 ? -14.148 20.422 16.234 1 95.75 132 LYS B N 1
ATOM 3063 C CA . LYS B 1 132 ? -13.961 21.859 16.078 1 95.75 132 LYS B CA 1
ATOM 3064 C C . LYS B 1 132 ? -14.914 22.438 15.039 1 95.75 132 LYS B C 1
ATOM 3066 O O . LYS B 1 132 ? -15.352 21.719 14.133 1 95.75 132 LYS B O 1
ATOM 3071 N N . THR B 1 133 ? -15.125 23.766 15.18 1 92.94 133 THR B N 1
ATOM 3072 C CA . THR B 1 133 ? -16.031 24.438 14.258 1 92.94 133 THR B CA 1
ATOM 3073 C C . THR B 1 133 ? -15.258 25.188 13.18 1 92.94 133 THR B C 1
ATOM 3075 O O . THR B 1 133 ? -15.797 25.484 12.117 1 92.94 133 THR B O 1
ATOM 3078 N N . GLU B 1 134 ? -14.031 25.5 13.523 1 93.19 134 GLU B N 1
ATOM 3079 C CA . GLU B 1 134 ? -13.172 26.172 12.547 1 93.19 134 GLU B CA 1
ATOM 3080 C C . GLU B 1 134 ? -12.648 25.188 11.516 1 93.19 134 GLU B C 1
ATOM 3082 O O . GLU B 1 134 ? -12.727 23.969 11.703 1 93.19 134 GLU B O 1
ATOM 3087 N N . PRO B 1 135 ? -12.148 25.719 10.438 1 94.62 135 PRO B N 1
ATOM 3088 C CA . PRO B 1 135 ? -11.523 24.812 9.469 1 94.62 135 PRO B CA 1
ATOM 3089 C C . PRO B 1 135 ? -10.328 24.062 10.047 1 94.62 135 PRO B C 1
ATOM 3091 O O . PRO B 1 135 ? -9.508 24.656 10.758 1 94.62 135 PRO B O 1
ATOM 3094 N N . VAL B 1 136 ? -10.344 22.781 9.844 1 98.06 136 VAL B N 1
ATOM 3095 C CA . VAL B 1 136 ? -9.234 21.938 10.289 1 98.06 136 VAL B CA 1
ATOM 3096 C C . VAL B 1 136 ? -8.742 21.062 9.133 1 98.06 136 VAL B C 1
ATOM 3098 O O . VAL B 1 136 ? -9.383 21.016 8.078 1 98.06 136 VAL B O 1
ATOM 3101 N N . SER B 1 137 ? -7.516 20.469 9.312 1 98.38 137 SER B N 1
ATOM 3102 C CA . SER B 1 137 ? -7.004 19.703 8.18 1 98.38 137 SER B CA 1
ATOM 3103 C C . SER B 1 137 ? -6.023 18.625 8.633 1 98.38 137 SER B C 1
ATOM 3105 O O . SER B 1 137 ? -5.5 18.688 9.742 1 98.38 137 SER B O 1
ATOM 3107 N N . PHE B 1 138 ? -5.977 17.656 7.805 1 98.75 138 PHE B N 1
ATOM 3108 C CA . PHE B 1 138 ? -4.824 16.766 7.754 1 98.75 138 PHE B CA 1
ATOM 3109 C C . PHE B 1 138 ? -3.934 17.094 6.562 1 98.75 138 PHE B C 1
ATOM 3111 O O . PHE B 1 138 ? -4.43 17.375 5.469 1 98.75 138 PHE B O 1
ATOM 3118 N N . ILE B 1 139 ? -2.631 17.078 6.766 1 98.88 139 ILE B N 1
ATOM 3119 C CA . ILE B 1 139 ? -1.658 17.078 5.68 1 98.88 139 ILE B CA 1
ATOM 3120 C C . ILE B 1 139 ? -0.8 15.812 5.754 1 98.88 139 ILE B C 1
ATOM 3122 O O . ILE B 1 139 ? -0.266 15.477 6.816 1 98.88 139 ILE B O 1
ATOM 3126 N N . PHE B 1 140 ? -0.753 15.086 4.707 1 98.88 140 PHE B N 1
ATOM 3127 C CA . PHE B 1 140 ? 0.107 13.914 4.594 1 98.88 140 PHE B CA 1
ATOM 3128 C C . PHE B 1 140 ? 1.273 14.188 3.65 1 98.88 140 PHE B C 1
ATOM 3130 O O . PHE B 1 140 ? 1.1 14.82 2.605 1 98.88 140 PHE B O 1
ATOM 3137 N N . THR B 1 141 ? 2.434 13.75 4.059 1 98.69 141 THR B N 1
ATOM 3138 C CA . THR B 1 141 ? 3.551 13.742 3.117 1 98.69 141 THR B CA 1
ATOM 3139 C C . THR B 1 141 ? 3.619 12.406 2.377 1 98.69 141 THR B C 1
ATOM 3141 O O . THR B 1 141 ? 4.078 11.406 2.93 1 98.69 141 THR B O 1
ATOM 3144 N N . GLY B 1 142 ? 3.117 12.43 1.156 1 98.25 142 GLY B N 1
ATOM 3145 C CA . GLY B 1 142 ? 3.25 11.289 0.263 1 98.25 142 GLY B CA 1
ATOM 3146 C C . GLY B 1 142 ? 4.586 11.25 -0.456 1 98.25 142 GLY B C 1
ATOM 3147 O O . GLY B 1 142 ? 5.637 11.398 0.168 1 98.25 142 GLY B O 1
ATOM 3148 N N . ALA B 1 143 ? 4.566 10.953 -1.71 1 97.88 143 ALA B N 1
ATOM 3149 C CA . ALA B 1 143 ? 5.734 10.898 -2.582 1 97.88 143 ALA B CA 1
ATOM 3150 C C . ALA B 1 143 ? 5.32 10.773 -4.047 1 97.88 143 ALA B C 1
ATOM 3152 O O . ALA B 1 143 ? 4.281 10.188 -4.355 1 97.88 143 ALA B O 1
ATOM 3153 N N . ASN B 1 144 ? 6.191 11.32 -4.926 1 97.25 144 ASN B N 1
ATOM 3154 C CA . ASN B 1 144 ? 6.004 11.008 -6.34 1 97.25 144 ASN B CA 1
ATOM 3155 C C . ASN B 1 144 ? 6.051 9.5 -6.586 1 97.25 144 ASN B C 1
ATOM 3157 O O . ASN B 1 144 ? 5.363 8.992 -7.473 1 97.25 144 ASN B O 1
ATOM 3161 N N . LEU B 1 145 ? 6.75 8.805 -5.742 1 97.31 145 LEU B N 1
ATOM 3162 C CA . LEU B 1 145 ? 6.934 7.363 -5.867 1 97.31 145 LEU B CA 1
ATOM 3163 C C . LEU B 1 145 ? 5.645 6.617 -5.539 1 97.31 145 LEU B C 1
ATOM 3165 O O . LEU B 1 145 ? 5.523 5.422 -5.816 1 97.31 145 LEU B O 1
ATOM 3169 N N . ALA B 1 146 ? 4.664 7.328 -4.961 1 98.31 146 ALA B N 1
ATOM 3170 C CA . ALA B 1 146 ? 3.355 6.723 -4.738 1 98.31 146 ALA B CA 1
ATOM 3171 C C . ALA B 1 146 ? 2.654 6.426 -6.059 1 98.31 146 ALA B C 1
ATOM 3173 O O . ALA B 1 146 ? 1.814 5.527 -6.137 1 98.31 146 ALA B O 1
ATOM 3174 N N . ILE B 1 147 ? 3.023 7.184 -7.078 1 97.81 147 ILE B N 1
ATOM 3175 C CA . ILE B 1 147 ? 2.402 7.062 -8.391 1 97.81 147 ILE B CA 1
ATOM 3176 C C . ILE B 1 147 ? 3.236 6.137 -9.273 1 97.81 147 ILE B C 1
ATOM 3178 O O . ILE B 1 147 ? 2.699 5.23 -9.914 1 97.81 147 ILE B O 1
ATOM 3182 N N . VAL B 1 148 ? 4.516 6.332 -9.266 1 97.75 148 VAL B N 1
ATOM 3183 C CA . VAL B 1 148 ? 5.453 5.492 -10 1 97.75 148 VAL B CA 1
ATOM 3184 C C . VAL B 1 148 ? 6.477 4.895 -9.039 1 97.75 148 VAL B C 1
ATOM 3186 O O . VAL B 1 148 ? 7.398 5.586 -8.594 1 97.75 148 VAL B O 1
ATOM 3189 N N . PRO B 1 149 ? 6.402 3.578 -8.766 1 97.81 149 PRO B N 1
ATOM 3190 C CA . PRO B 1 149 ? 7.32 2.965 -7.805 1 97.81 149 PRO B CA 1
ATOM 3191 C C . PRO B 1 149 ? 8.773 2.963 -8.289 1 97.81 149 PRO B C 1
ATOM 3193 O O . PRO B 1 149 ? 9.023 3.051 -9.492 1 97.81 149 PRO B O 1
ATOM 3196 N N . ALA B 1 150 ? 9.672 2.947 -7.336 1 96.69 150 ALA B N 1
ATOM 3197 C CA . ALA B 1 150 ? 11.102 2.809 -7.613 1 96.69 150 ALA B CA 1
ATOM 3198 C C . ALA B 1 150 ? 11.594 1.408 -7.258 1 96.69 150 ALA B C 1
ATOM 3200 O O . ALA B 1 150 ? 11.523 0.993 -6.098 1 96.69 150 ALA B O 1
ATOM 3201 N N . CYS B 1 151 ? 12.195 0.771 -8.18 1 96.31 151 CYS B N 1
ATOM 3202 C CA . CYS B 1 151 ? 12.586 -0.631 -8.102 1 96.31 151 CYS B CA 1
ATOM 3203 C C . CYS B 1 151 ? 13.453 -0.888 -6.871 1 96.31 151 CYS B C 1
ATOM 3205 O O . CYS B 1 151 ? 13.211 -1.836 -6.121 1 96.31 151 CYS B O 1
ATOM 3207 N N . PRO B 1 152 ? 14.461 -0.051 -6.527 1 95.31 152 PRO B N 1
ATOM 3208 C CA . PRO B 1 152 ? 15.336 -0.351 -5.387 1 95.31 152 PRO B CA 1
ATOM 3209 C C . PRO B 1 152 ? 14.68 -0.042 -4.043 1 95.31 152 PRO B C 1
ATOM 3211 O O . PRO B 1 152 ? 15.211 -0.405 -2.994 1 95.31 152 PRO B O 1
ATOM 3214 N N . MET B 1 153 ? 13.539 0.661 -4.035 1 96.56 153 MET B N 1
ATOM 3215 C CA . MET B 1 153 ? 12.836 1.034 -2.814 1 96.56 153 MET B CA 1
ATOM 3216 C C . MET B 1 153 ? 11.445 0.413 -2.777 1 96.56 153 MET B C 1
ATOM 3218 O O . MET B 1 153 ? 10.445 1.125 -2.67 1 96.56 153 MET B O 1
ATOM 3222 N N . PRO B 1 154 ? 11.398 -0.906 -2.822 1 98.06 154 PRO B N 1
ATOM 3223 C CA . PRO B 1 154 ? 10.094 -1.555 -2.959 1 98.06 154 PRO B CA 1
ATOM 3224 C C . PRO B 1 154 ? 9.195 -1.324 -1.748 1 98.06 154 PRO B C 1
ATOM 3226 O O . PRO B 1 154 ? 7.98 -1.144 -1.902 1 98.06 154 PRO B O 1
ATOM 3229 N N . ALA B 1 155 ? 9.727 -1.328 -0.507 1 98.56 155 ALA B N 1
ATOM 3230 C CA . ALA B 1 155 ? 8.914 -1.139 0.691 1 98.56 155 ALA B CA 1
ATOM 3231 C C . ALA B 1 155 ? 8.359 0.281 0.758 1 98.56 155 ALA B C 1
ATOM 3233 O O . ALA B 1 155 ? 7.176 0.478 1.048 1 98.56 155 ALA B O 1
ATOM 3234 N N . TYR B 1 156 ? 9.203 1.267 0.496 1 98.31 156 TYR B N 1
ATOM 3235 C CA . TYR B 1 156 ? 8.805 2.668 0.494 1 98.31 156 TYR B CA 1
ATOM 3236 C C . TYR B 1 156 ? 7.75 2.928 -0.577 1 98.31 156 TYR B C 1
ATOM 3238 O O . TYR B 1 156 ? 6.727 3.568 -0.31 1 98.31 156 TYR B O 1
ATOM 3246 N N . SER B 1 157 ? 8.008 2.4 -1.777 1 98.62 157 SER B N 1
ATOM 3247 C CA . SER B 1 157 ? 7.074 2.564 -2.883 1 98.62 157 SER B CA 1
ATOM 3248 C C . SER B 1 157 ? 5.715 1.956 -2.549 1 98.62 157 SER B C 1
ATOM 3250 O O . SER B 1 157 ? 4.676 2.576 -2.787 1 98.62 157 SER B O 1
ATOM 3252 N N . ALA B 1 158 ? 5.754 0.756 -2 1 98.94 158 ALA B N 1
ATOM 3253 C CA . ALA B 1 158 ? 4.512 0.084 -1.631 1 98.94 158 ALA B CA 1
ATOM 3254 C C . ALA B 1 158 ? 3.76 0.872 -0.562 1 98.94 158 ALA B C 1
ATOM 3256 O O . ALA B 1 158 ? 2.553 1.099 -0.684 1 98.94 158 ALA B O 1
ATOM 3257 N N . ALA B 1 159 ? 4.438 1.299 0.453 1 98.94 159 ALA B N 1
ATOM 3258 C CA . ALA B 1 159 ? 3.824 2.031 1.559 1 98.94 159 ALA B CA 1
ATOM 3259 C C . ALA B 1 159 ? 3.201 3.336 1.073 1 98.94 159 ALA B C 1
ATOM 3261 O O . ALA B 1 159 ? 2.08 3.678 1.458 1 98.94 159 ALA B O 1
ATOM 3262 N N . LYS B 1 160 ? 3.93 4.039 0.25 1 98.88 160 LYS B N 1
ATOM 3263 C CA . LYS B 1 160 ? 3.453 5.344 -0.206 1 98.88 160 LYS B CA 1
ATOM 3264 C C . LYS B 1 160 ? 2.328 5.191 -1.225 1 98.88 160 LYS B C 1
ATOM 3266 O O . LYS B 1 160 ? 1.421 6.027 -1.282 1 98.88 160 LYS B O 1
ATOM 3271 N N . ALA B 1 161 ? 2.371 4.125 -2.033 1 98.88 161 ALA B N 1
ATOM 3272 C CA . ALA B 1 161 ? 1.221 3.822 -2.883 1 98.88 161 ALA B CA 1
ATOM 3273 C C . ALA B 1 161 ? -0.028 3.568 -2.043 1 98.88 161 ALA B C 1
ATOM 3275 O O . ALA B 1 161 ? -1.106 4.078 -2.354 1 98.88 161 ALA B O 1
ATOM 3276 N N . ALA B 1 162 ? 0.129 2.76 -1.011 1 98.94 162 ALA B N 1
ATOM 3277 C CA . ALA B 1 162 ? -0.982 2.488 -0.103 1 98.94 162 ALA B CA 1
ATOM 3278 C C . ALA B 1 162 ? -1.484 3.775 0.548 1 98.94 162 ALA B C 1
ATOM 3280 O O . ALA B 1 162 ? -2.693 4 0.639 1 98.94 162 ALA B O 1
ATOM 3281 N N . LEU B 1 163 ? -0.558 4.59 0.974 1 98.94 163 LEU B N 1
ATOM 3282 C CA . LEU B 1 163 ? -0.913 5.84 1.632 1 98.94 163 LEU B CA 1
ATOM 3283 C C . LEU B 1 163 ? -1.699 6.746 0.689 1 98.94 163 LEU B C 1
ATOM 3285 O O . LEU B 1 163 ? -2.695 7.352 1.091 1 98.94 163 LEU B O 1
ATOM 3289 N N . ASN B 1 164 ? -1.251 6.859 -0.551 1 98.94 164 ASN B N 1
ATOM 3290 C CA . ASN B 1 164 ? -1.96 7.668 -1.538 1 98.94 164 ASN B CA 1
ATOM 3291 C C . ASN B 1 164 ? -3.398 7.191 -1.724 1 98.94 164 ASN B C 1
ATOM 3293 O O . ASN B 1 164 ? -4.324 8.008 -1.778 1 98.94 164 ASN B O 1
ATOM 3297 N N . ALA B 1 165 ? -3.576 5.871 -1.848 1 98.88 165 ALA B N 1
ATOM 3298 C CA . ALA B 1 165 ? -4.918 5.316 -1.983 1 98.88 165 ALA B CA 1
ATOM 3299 C C . ALA B 1 165 ? -5.777 5.648 -0.765 1 98.88 165 ALA B C 1
ATOM 3301 O O . ALA B 1 165 ? -6.941 6.027 -0.902 1 98.88 165 ALA B O 1
ATOM 3302 N N . PHE B 1 166 ? -5.227 5.496 0.429 1 98.88 166 PHE B N 1
ATOM 3303 C CA . PHE B 1 166 ? -5.918 5.84 1.664 1 98.88 166 PHE B CA 1
ATOM 3304 C C . PHE B 1 166 ? -6.34 7.305 1.659 1 98.88 166 PHE B C 1
ATOM 3306 O O . PHE B 1 166 ? -7.484 7.629 1.98 1 98.88 166 PHE B O 1
ATOM 3313 N N . ILE B 1 167 ? -5.43 8.195 1.28 1 98.88 167 ILE B N 1
ATOM 3314 C CA . ILE B 1 167 ? -5.66 9.633 1.319 1 98.88 167 ILE B CA 1
ATOM 3315 C C . ILE B 1 167 ? -6.809 10 0.384 1 98.88 167 ILE B C 1
ATOM 3317 O O . ILE B 1 167 ? -7.676 10.805 0.738 1 98.88 167 ILE B O 1
ATOM 3321 N N . LEU B 1 168 ? -6.797 9.422 -0.806 1 98.56 168 LEU B N 1
ATOM 3322 C CA . LEU B 1 168 ? -7.875 9.695 -1.749 1 98.56 168 LEU B CA 1
ATOM 3323 C C . LEU B 1 168 ? -9.227 9.312 -1.152 1 98.56 168 LEU B C 1
ATOM 3325 O O . LEU B 1 168 ? -10.18 10.094 -1.214 1 98.56 168 LEU B O 1
ATOM 3329 N N . CYS B 1 169 ? -9.305 8.133 -0.563 1 98.31 169 CYS B N 1
ATOM 3330 C CA . CYS B 1 169 ? -10.547 7.656 0.027 1 98.31 169 CYS B CA 1
ATOM 3331 C C . CYS B 1 169 ? -10.93 8.492 1.241 1 98.31 169 CYS B C 1
ATOM 3333 O O . CYS B 1 169 ? -12.094 8.867 1.402 1 98.31 169 CYS B O 1
ATOM 3335 N N . PHE B 1 170 ? -9.945 8.781 2.066 1 98.12 170 PHE B N 1
ATOM 3336 C CA . PHE B 1 170 ? -10.148 9.555 3.283 1 98.12 170 PHE B CA 1
ATOM 3337 C C . PHE B 1 170 ? -10.664 10.953 2.959 1 98.12 170 PHE B C 1
ATOM 3339 O O . PHE B 1 170 ? -11.641 11.414 3.549 1 98.12 170 PHE B O 1
ATOM 3346 N N . ARG B 1 171 ? -10.031 11.609 1.981 1 97.81 171 ARG B N 1
ATOM 3347 C CA . ARG B 1 171 ? -10.438 12.93 1.518 1 97.81 171 ARG B CA 1
ATOM 3348 C C . ARG B 1 171 ? -11.875 12.914 1.013 1 97.81 171 ARG B C 1
ATOM 3350 O O . ARG B 1 171 ? -12.672 13.789 1.373 1 97.81 171 ARG B O 1
ATOM 3357 N N . GLU B 1 172 ? -12.148 11.922 0.208 1 97.5 172 GLU B N 1
ATOM 3358 C CA . GLU B 1 172 ? -13.484 11.828 -0.366 1 97.5 172 GLU B CA 1
ATOM 3359 C C . GLU B 1 172 ? -14.539 11.633 0.719 1 97.5 172 GLU B C 1
ATOM 3361 O O . GLU B 1 172 ? -15.602 12.25 0.681 1 97.5 172 GLU B O 1
ATOM 3366 N N . GLN B 1 173 ? -14.273 10.797 1.694 1 96.62 173 GLN B N 1
ATOM 3367 C CA . GLN B 1 173 ? -15.25 10.492 2.73 1 96.62 173 GLN B CA 1
ATOM 3368 C C . GLN B 1 173 ? -15.438 11.672 3.678 1 96.62 173 GLN B C 1
ATOM 3370 O O . GLN B 1 173 ? -16.484 11.812 4.301 1 96.62 173 GLN B O 1
ATOM 3375 N N . LEU B 1 174 ? -14.477 12.531 3.75 1 96.12 174 LEU B N 1
ATOM 3376 C CA . LEU B 1 174 ? -14.547 13.68 4.648 1 96.12 174 LEU B CA 1
ATOM 3377 C C . LEU B 1 174 ? -15.008 14.93 3.9 1 96.12 174 LEU B C 1
ATOM 3379 O O . LEU B 1 174 ? -15.094 16.016 4.484 1 96.12 174 LEU B O 1
ATOM 3383 N N . LYS B 1 175 ? -15.289 14.828 2.65 1 93.5 175 LYS B N 1
ATOM 3384 C CA . LYS B 1 175 ? -15.469 15.969 1.764 1 93.5 175 LYS B CA 1
ATOM 3385 C C . LYS B 1 175 ? -16.625 16.844 2.23 1 93.5 175 LYS B C 1
ATOM 3387 O O . LYS B 1 175 ? -16.641 18.047 1.973 1 93.5 175 LYS B O 1
ATOM 3392 N N . SER B 1 176 ? -17.594 16.297 2.939 1 91 176 SER B N 1
ATOM 3393 C CA . SER B 1 176 ? -18.766 17.062 3.375 1 91 176 SER B CA 1
ATOM 3394 C C . SER B 1 176 ? -18.562 17.609 4.785 1 91 176 SER B C 1
ATOM 3396 O O . SER B 1 176 ? -19.453 18.281 5.324 1 91 176 SER B O 1
ATOM 3398 N N . MET B 1 177 ? -17.453 17.328 5.324 1 91.44 177 MET B N 1
ATOM 3399 C CA . MET B 1 177 ? -17.156 17.781 6.676 1 91.44 177 MET B CA 1
ATOM 3400 C C . MET B 1 177 ? -16.188 18.969 6.645 1 91.44 177 MET B C 1
ATOM 3402 O O . MET B 1 177 ? -15.742 19.391 5.574 1 91.44 177 MET B O 1
ATOM 3406 N N . ASN B 1 178 ? -15.922 19.531 7.777 1 92.62 178 ASN B N 1
ATOM 3407 C CA . ASN B 1 178 ? -15.055 20.703 7.871 1 92.62 178 ASN B CA 1
ATOM 3408 C C . ASN B 1 178 ? -13.586 20.297 7.973 1 92.62 178 ASN B C 1
ATOM 3410 O O . ASN B 1 178 ? -12.75 21.094 8.391 1 92.62 178 ASN B O 1
ATOM 3414 N N . VAL B 1 179 ? -13.281 19.078 7.676 1 97 179 VAL B N 1
ATOM 3415 C CA . VAL B 1 179 ? -11.922 18.562 7.738 1 97 179 VAL B CA 1
ATOM 3416 C C . VAL B 1 179 ? -11.359 18.406 6.328 1 97 179 VAL B C 1
ATOM 3418 O O . VAL B 1 179 ? -11.828 17.578 5.547 1 97 179 VAL B O 1
ATOM 3421 N N . LYS B 1 180 ? -10.367 19.203 6 1 97.56 180 LYS B N 1
ATOM 3422 C CA . LYS B 1 180 ? -9.688 19.062 4.711 1 97.56 180 LYS B CA 1
ATOM 3423 C C . LYS B 1 180 ? -8.547 18.062 4.785 1 97.56 180 LYS B C 1
ATOM 3425 O O . LYS B 1 180 ? -7.855 17.969 5.797 1 97.56 180 LYS B O 1
ATOM 3430 N N . VAL B 1 181 ? -8.383 17.266 3.734 1 98.5 181 VAL B N 1
ATOM 3431 C CA . VAL B 1 181 ? -7.277 16.312 3.619 1 98.5 181 VAL B CA 1
ATOM 3432 C C . VAL B 1 181 ? -6.375 16.719 2.453 1 98.5 181 VAL B C 1
ATOM 3434 O O . VAL B 1 181 ? -6.809 16.719 1.299 1 98.5 181 VAL B O 1
ATOM 3437 N N . ILE B 1 182 ? -5.156 17.047 2.785 1 98.5 182 ILE B N 1
ATOM 3438 C CA . ILE B 1 182 ? -4.188 17.531 1.811 1 98.5 182 ILE B CA 1
ATOM 3439 C C . ILE B 1 182 ? -3.021 16.562 1.701 1 98.5 182 ILE B C 1
ATOM 3441 O O . ILE B 1 182 ? -2.574 16 2.705 1 98.5 182 ILE B O 1
ATOM 3445 N N . GLU B 1 183 ? -2.549 16.312 0.493 1 98.69 183 GLU B N 1
ATOM 3446 C CA . GLU B 1 183 ? -1.366 15.492 0.262 1 98.69 183 GLU B CA 1
ATOM 3447 C C . GLU B 1 183 ? -0.244 16.312 -0.377 1 98.69 183 GLU B C 1
ATOM 3449 O O . GLU B 1 183 ? -0.451 16.969 -1.4 1 98.69 183 GLU B O 1
ATOM 3454 N N . LEU B 1 184 ? 0.879 16.344 0.278 1 98.31 184 LEU B N 1
ATOM 3455 C CA . LEU B 1 184 ? 2.127 16.797 -0.329 1 98.31 184 LEU B CA 1
ATOM 3456 C C . LEU B 1 184 ? 2.85 15.633 -1.005 1 98.31 184 LEU B C 1
ATOM 3458 O O . LEU B 1 184 ? 2.99 14.555 -0.417 1 98.31 184 LEU B O 1
ATOM 3462 N N . SER B 1 185 ? 3.258 15.773 -2.225 1 97.38 185 SER B N 1
ATOM 3463 C CA . SER B 1 185 ? 3.959 14.734 -2.973 1 97.38 185 SER B CA 1
ATOM 3464 C C . SER B 1 185 ? 5.344 15.203 -3.406 1 97.38 185 SER B C 1
ATOM 3466 O O . SER B 1 185 ? 5.504 15.758 -4.496 1 97.38 185 SER B O 1
ATOM 3468 N N . PRO B 1 186 ? 6.332 14.922 -2.584 1 96.94 186 PRO B N 1
ATOM 3469 C CA . PRO B 1 186 ? 7.699 15.328 -2.918 1 96.94 186 PRO B CA 1
ATOM 3470 C C . PRO B 1 186 ? 8.367 14.383 -3.914 1 96.94 186 PRO B C 1
ATOM 3472 O O . PRO B 1 186 ? 8.078 13.18 -3.92 1 96.94 186 PRO B O 1
ATOM 3475 N N . PRO B 1 187 ? 9.211 14.961 -4.73 1 93.81 187 PRO B N 1
ATOM 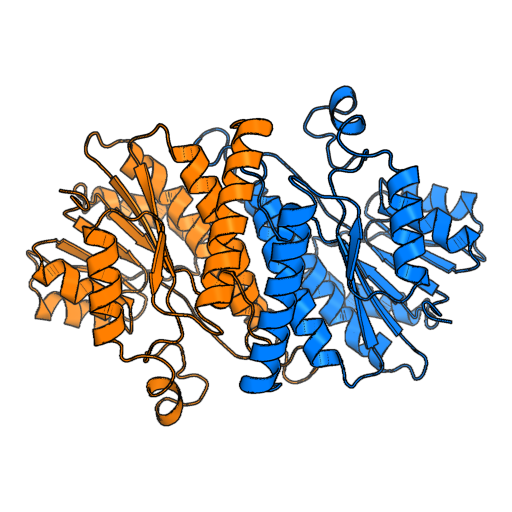3476 C CA . PRO B 1 187 ? 10.219 14.141 -5.418 1 93.81 187 PRO B CA 1
ATOM 3477 C C . PRO B 1 187 ? 11.367 13.727 -4.5 1 93.81 187 PRO B C 1
ATOM 3479 O O . PRO B 1 187 ? 11.195 13.672 -3.279 1 93.81 187 PRO B O 1
ATOM 3482 N N . ALA B 1 188 ? 12.461 13.281 -5.062 1 89.06 188 ALA B N 1
ATOM 3483 C CA . ALA B 1 188 ? 13.664 13.195 -4.238 1 89.06 188 ALA B CA 1
ATOM 3484 C C . ALA B 1 188 ? 14.094 14.57 -3.746 1 89.06 188 ALA B C 1
ATOM 3486 O O . ALA B 1 188 ? 14.211 15.508 -4.535 1 89.06 188 ALA B O 1
ATOM 3487 N N . VAL B 1 189 ? 14.141 14.695 -2.453 1 91.25 189 VAL B N 1
ATOM 3488 C CA . VAL B 1 189 ? 14.531 15.953 -1.828 1 91.25 189 VAL B CA 1
ATOM 3489 C C . VAL B 1 189 ? 15.797 15.75 -1.004 1 91.25 189 VAL B C 1
ATOM 3491 O O . VAL B 1 189 ? 15.93 14.75 -0.29 1 91.25 189 VAL B O 1
ATOM 3494 N N . GLN B 1 190 ? 16.672 16.641 -1.115 1 84.38 190 GLN B N 1
ATOM 3495 C CA . GLN B 1 190 ? 17.906 16.562 -0.339 1 84.38 190 GLN B CA 1
ATOM 3496 C C . GLN B 1 190 ? 17.625 16.625 1.158 1 84.38 190 GLN B C 1
ATOM 3498 O O . GLN B 1 190 ? 17.328 17.703 1.691 1 84.38 190 GLN B O 1
ATOM 3503 N N . SER B 1 191 ? 17.672 15.469 1.795 1 83.5 191 SER B N 1
ATOM 3504 C CA . SER B 1 191 ? 17.344 15.32 3.209 1 83.5 191 SER B CA 1
ATOM 3505 C C . SER B 1 191 ? 17.984 14.062 3.793 1 83.5 191 SER B C 1
ATOM 3507 O O . SER B 1 191 ? 18.609 13.289 3.068 1 83.5 191 SER B O 1
ATOM 3509 N N . GLU B 1 192 ? 17.812 13.914 5.074 1 80.31 192 GLU B N 1
ATOM 3510 C CA . GLU B 1 192 ? 18.375 12.766 5.777 1 80.31 192 GLU B CA 1
ATOM 3511 C C . GLU B 1 192 ? 17.672 11.469 5.367 1 80.31 192 GLU B C 1
ATOM 3513 O O . GLU B 1 192 ? 18.156 10.375 5.645 1 80.31 192 GLU B O 1
ATOM 3518 N N . LEU B 1 193 ? 16.594 11.562 4.695 1 82.62 193 LEU B N 1
ATOM 3519 C CA . LEU B 1 193 ? 15.828 10.398 4.266 1 82.62 193 LEU B CA 1
ATOM 3520 C C . LEU B 1 193 ? 16.688 9.461 3.426 1 82.62 193 LEU B C 1
ATOM 3522 O O . LEU B 1 193 ? 16.5 8.242 3.449 1 82.62 193 LEU B O 1
ATOM 3526 N N . HIS B 1 194 ? 17.703 9.984 2.799 1 79.81 194 HIS B N 1
ATOM 3527 C CA . HIS B 1 194 ? 18.5 9.219 1.855 1 79.81 194 HIS B CA 1
ATOM 3528 C C . HIS B 1 194 ? 19.859 8.836 2.461 1 79.81 194 HIS B C 1
ATOM 3530 O O . HIS B 1 194 ? 20.734 8.352 1.756 1 79.81 194 HIS B O 1
ATOM 3536 N N . ASP B 1 195 ? 20.047 9.055 3.711 1 77.88 195 ASP B N 1
ATOM 3537 C CA . ASP B 1 195 ? 21.344 8.859 4.348 1 77.88 195 ASP B CA 1
ATOM 3538 C C . ASP B 1 195 ? 21.734 7.387 4.336 1 77.88 195 ASP B C 1
ATOM 3540 O O . ASP B 1 195 ? 22.906 7.051 4.574 1 77.88 195 ASP B O 1
ATOM 3544 N N . TYR B 1 196 ? 20.844 6.555 4.047 1 70.62 196 TYR B N 1
ATOM 3545 C CA . TYR B 1 196 ? 21.188 5.141 3.941 1 70.62 196 TYR B CA 1
ATOM 3546 C C . TYR B 1 196 ? 22.172 4.906 2.811 1 70.62 196 TYR B C 1
ATOM 3548 O O . TYR B 1 196 ? 22.906 3.904 2.807 1 70.62 196 TYR B O 1
ATOM 3556 N N . MET B 1 197 ? 22.234 5.754 1.718 1 68.19 197 MET B N 1
ATOM 3557 C CA . MET B 1 197 ? 23.234 5.715 0.664 1 68.19 197 MET B CA 1
ATOM 3558 C C . MET B 1 197 ? 24.531 6.406 1.111 1 68.19 197 MET B C 1
ATOM 3560 O O . MET B 1 197 ? 25.328 6.824 0.28 1 68.19 197 MET B O 1
ATOM 3564 N N . THR B 1 198 ? 24.719 6.73 2.369 1 67.38 198 THR B N 1
ATOM 3565 C CA . THR B 1 198 ? 25.688 7.555 3.076 1 67.38 198 THR B CA 1
ATOM 3566 C C . THR B 1 198 ? 25.266 9.023 3.068 1 67.38 198 THR B C 1
ATOM 3568 O O . THR B 1 198 ? 24.609 9.477 2.127 1 67.38 198 THR B O 1
ATOM 3571 N N . PRO B 1 199 ? 25.562 9.664 4.129 1 72.81 199 PRO B N 1
ATOM 3572 C CA . PRO B 1 199 ? 25.156 11.07 4.195 1 72.81 199 PRO B CA 1
ATOM 3573 C C . PRO B 1 199 ? 25.75 11.906 3.061 1 72.81 199 PRO B C 1
ATOM 3575 O O . PRO B 1 199 ? 25.094 12.805 2.537 1 72.81 199 PRO B O 1
ATOM 3578 N N . GLU B 1 200 ? 26.938 11.625 2.602 1 71 200 GLU B N 1
ATOM 3579 C CA . GLU B 1 200 ? 27.609 12.375 1.551 1 71 200 GLU B CA 1
ATOM 3580 C C . GLU B 1 200 ? 26.891 12.234 0.214 1 71 200 GLU B C 1
ATOM 3582 O O . GLU B 1 200 ? 26.75 13.203 -0.532 1 71 200 GLU B O 1
ATOM 3587 N N . VAL B 1 201 ? 26.391 11.109 -0.06 1 65 201 VAL B N 1
ATOM 3588 C CA . VAL B 1 201 ? 25.719 10.82 -1.32 1 65 201 VAL B CA 1
ATOM 3589 C C . VAL B 1 201 ? 24.234 11.164 -1.204 1 65 201 VAL B C 1
ATOM 3591 O O . VAL B 1 201 ? 23.672 11.82 -2.08 1 65 201 VAL B O 1
ATOM 3594 N N . GLY B 1 202 ? 23.703 10.828 -0.121 1 72.06 202 GLY B N 1
ATOM 3595 C CA . GLY B 1 202 ? 22.266 10.938 0.074 1 72.06 202 GLY B CA 1
ATOM 3596 C C . GLY B 1 202 ? 21.781 12.375 0.084 1 72.06 202 GLY B C 1
ATOM 3597 O O . GLY B 1 202 ? 20.719 12.688 -0.465 1 72.06 202 GLY B O 1
ATOM 3598 N N . ARG B 1 203 ? 22.516 13.227 0.613 1 75 203 ARG B N 1
ATOM 3599 C CA . ARG B 1 203 ? 22.078 14.609 0.799 1 75 203 ARG B CA 1
ATOM 3600 C C . ARG B 1 203 ? 22.203 15.398 -0.502 1 75 203 ARG B C 1
ATOM 3602 O O . ARG B 1 203 ? 21.797 16.562 -0.568 1 75 203 ARG B O 1
ATOM 3609 N N . LYS B 1 204 ? 22.688 14.781 -1.543 1 78 204 LYS B N 1
ATOM 3610 C CA . LYS B 1 204 ? 22.828 15.445 -2.834 1 78 204 LYS B CA 1
ATOM 3611 C C . LYS B 1 204 ? 21.766 14.969 -3.822 1 78 204 LYS B C 1
ATOM 3613 O O . LYS B 1 204 ? 21.672 15.484 -4.934 1 78 204 LYS B O 1
ATOM 3618 N N . ILE B 1 205 ? 20.938 14.102 -3.377 1 78.19 205 ILE B N 1
ATOM 3619 C CA . ILE B 1 205 ? 19.969 13.484 -4.277 1 78.19 205 ILE B CA 1
ATOM 3620 C C . ILE B 1 205 ? 18.688 14.32 -4.305 1 78.19 205 ILE B C 1
ATOM 3622 O O . ILE B 1 205 ? 18.141 14.656 -3.256 1 78.19 205 ILE B O 1
ATOM 3626 N N . GLY B 1 206 ? 18.297 14.656 -5.582 1 86.88 206 GLY B N 1
ATOM 3627 C CA . GLY B 1 206 ? 17.016 15.336 -5.746 1 86.88 206 GLY B CA 1
ATOM 3628 C C . GLY B 1 206 ? 17.141 16.844 -5.738 1 86.88 206 GLY B C 1
ATOM 3629 O O . GLY B 1 206 ? 18.25 17.391 -5.867 1 86.88 206 GLY B O 1
ATOM 3630 N N . ILE B 1 207 ? 16.047 17.531 -5.543 1 91.06 207 ILE B N 1
ATOM 3631 C CA . ILE B 1 207 ? 16.016 18.984 -5.562 1 91.06 207 ILE B CA 1
ATOM 3632 C C . ILE B 1 207 ? 16.453 19.531 -4.199 1 91.06 207 ILE B C 1
ATOM 3634 O O . ILE B 1 207 ? 16.297 18.844 -3.18 1 91.06 207 ILE B O 1
ATOM 3638 N N . PRO B 1 208 ? 16.969 20.781 -4.195 1 94.19 208 PRO B N 1
ATOM 3639 C CA . PRO B 1 208 ? 17.312 21.391 -2.908 1 94.19 208 PRO B CA 1
ATOM 3640 C C . PRO B 1 208 ? 16.125 21.516 -1.968 1 94.19 208 PRO B C 1
ATOM 3642 O O . PRO B 1 208 ? 15.008 21.812 -2.414 1 94.19 208 PRO B O 1
ATOM 3645 N N . LEU B 1 209 ? 16.359 21.281 -0.689 1 95.5 209 LEU B N 1
ATOM 3646 C CA . LEU B 1 209 ? 15.328 21.297 0.338 1 95.5 209 LEU B CA 1
ATOM 3647 C C . LEU B 1 209 ? 14.578 22.641 0.331 1 95.5 209 LEU B C 1
ATOM 3649 O O . LEU B 1 209 ? 13.352 22.656 0.377 1 95.5 209 LEU B O 1
ATOM 3653 N N . ASP B 1 210 ? 15.273 23.766 0.219 1 95.81 210 ASP B N 1
ATOM 3654 C CA . ASP B 1 210 ? 14.656 25.094 0.254 1 95.81 210 ASP B CA 1
ATOM 3655 C C . ASP B 1 210 ? 13.727 25.297 -0.938 1 95.81 210 ASP B C 1
ATOM 3657 O O . ASP B 1 210 ? 12.664 25.906 -0.804 1 95.81 210 ASP B O 1
ATOM 3661 N N . GLN B 1 211 ? 14.172 24.781 -2.07 1 96.38 211 GLN B N 1
ATOM 3662 C CA . GLN B 1 211 ? 13.32 24.859 -3.254 1 96.38 211 GLN B CA 1
ATOM 3663 C C . GLN B 1 211 ? 12.023 24.078 -3.049 1 96.38 211 GLN B C 1
ATOM 3665 O O . GLN B 1 211 ? 10.945 24.562 -3.391 1 96.38 211 GLN B O 1
ATOM 3670 N N . PHE B 1 212 ? 12.148 22.891 -2.543 1 97 212 PHE B N 1
ATOM 3671 C CA . PHE B 1 212 ? 10.961 22.078 -2.281 1 97 212 PHE B CA 1
ATOM 3672 C C . PHE B 1 212 ? 10.023 22.781 -1.317 1 97 212 PHE B C 1
ATOM 3674 O O . PHE B 1 212 ? 8.812 22.828 -1.549 1 97 212 PHE B O 1
ATOM 3681 N N . ILE B 1 213 ? 10.562 23.344 -0.264 1 97.88 213 ILE B N 1
ATOM 3682 C CA . ILE B 1 213 ? 9.758 23.984 0.766 1 97.88 213 ILE B CA 1
ATOM 3683 C C . ILE B 1 213 ? 9.016 25.172 0.169 1 97.88 213 ILE B C 1
ATOM 3685 O O . ILE B 1 213 ? 7.82 25.359 0.42 1 97.88 213 ILE B O 1
ATOM 3689 N N . ASP B 1 214 ? 9.695 25.953 -0.645 1 97.69 214 ASP B N 1
ATOM 3690 C CA . ASP B 1 214 ? 9.078 27.125 -1.279 1 97.69 214 ASP B CA 1
ATOM 3691 C C . ASP B 1 214 ? 7.895 26.719 -2.152 1 97.69 214 ASP B C 1
ATOM 3693 O O . ASP B 1 214 ? 6.809 27.281 -2.043 1 97.69 214 ASP B O 1
ATOM 3697 N N . GLU B 1 215 ? 8.102 25.719 -2.943 1 97.75 215 GLU B N 1
ATOM 3698 C CA . GLU B 1 215 ? 7.062 25.297 -3.877 1 97.75 215 GLU B CA 1
ATOM 3699 C C . GLU B 1 215 ? 5.914 24.609 -3.145 1 97.75 215 GLU B C 1
ATOM 3701 O O . GLU B 1 215 ? 4.746 24.828 -3.471 1 97.75 215 GLU B O 1
ATOM 3706 N N . ALA B 1 216 ? 6.262 23.75 -2.195 1 97.75 216 ALA B N 1
ATOM 3707 C CA . ALA B 1 216 ? 5.246 23.078 -1.401 1 97.75 216 ALA B CA 1
ATOM 3708 C C . ALA B 1 216 ? 4.379 24.078 -0.64 1 97.75 216 ALA B C 1
ATOM 3710 O O . ALA B 1 216 ? 3.15 23.984 -0.656 1 97.75 216 ALA B O 1
ATOM 3711 N N . PHE B 1 217 ? 5.031 25.031 0.021 1 97.44 217 PHE B N 1
ATOM 3712 C CA . PHE B 1 217 ? 4.316 26.031 0.814 1 97.44 217 PHE B CA 1
ATOM 3713 C C . PHE B 1 217 ? 3.432 26.891 -0.073 1 97.44 217 PHE B C 1
ATOM 3715 O O . PHE B 1 217 ? 2.305 27.234 0.301 1 97.44 217 PHE B O 1
ATOM 3722 N N . ALA B 1 218 ? 3.908 27.25 -1.245 1 97.38 218 ALA B N 1
ATOM 3723 C CA . ALA B 1 218 ? 3.105 28.016 -2.195 1 97.38 218 ALA B CA 1
ATOM 3724 C C . ALA B 1 218 ? 1.854 27.25 -2.604 1 97.38 218 ALA B C 1
ATOM 3726 O O . ALA B 1 218 ? 0.777 27.828 -2.744 1 97.38 218 ALA B O 1
ATOM 3727 N N . GLY B 1 219 ? 2.01 25.938 -2.836 1 97.5 219 GLY B N 1
ATOM 3728 C CA . GLY B 1 219 ? 0.862 25.109 -3.152 1 97.5 219 GLY B CA 1
ATOM 3729 C C . GLY B 1 219 ? -0.159 25.047 -2.031 1 97.5 219 GLY B C 1
ATOM 3730 O O . GLY B 1 219 ? -1.365 25.094 -2.281 1 97.5 219 GLY B O 1
ATOM 3731 N N . LEU B 1 220 ? 0.346 24.922 -0.825 1 96.88 220 LEU B N 1
ATOM 3732 C CA . LEU B 1 220 ? -0.534 24.922 0.339 1 96.88 220 LEU B CA 1
ATOM 3733 C C . LEU B 1 220 ? -1.283 26.25 0.454 1 96.88 220 LEU B C 1
ATOM 3735 O O . LEU B 1 220 ? -2.498 26.25 0.665 1 96.88 220 LEU B O 1
ATOM 3739 N N . GLN B 1 221 ? -0.609 27.328 0.265 1 95.62 221 GLN B N 1
ATOM 3740 C CA . GLN B 1 221 ? -1.21 28.656 0.357 1 95.62 221 GLN B CA 1
ATOM 3741 C C . GLN B 1 221 ? -2.254 28.859 -0.735 1 95.62 221 GLN B C 1
ATO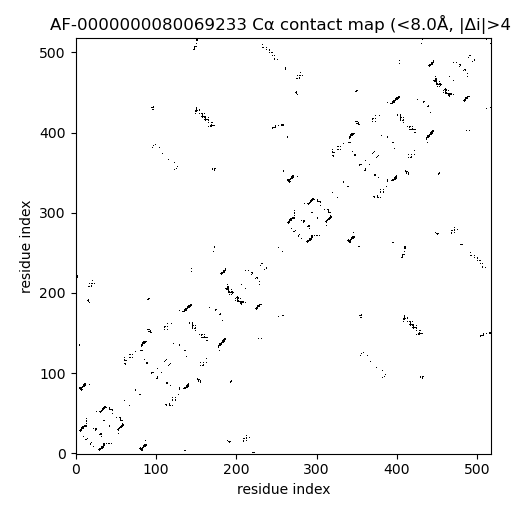M 3743 O O . GLN B 1 221 ? -3.246 29.562 -0.528 1 95.62 221 GLN B O 1
ATOM 3748 N N . ALA B 1 222 ? -2.025 28.234 -1.885 1 96.5 222 ALA B N 1
ATOM 3749 C CA . ALA B 1 222 ? -2.955 28.344 -3.006 1 96.5 222 ALA B CA 1
ATOM 3750 C C . ALA B 1 222 ? -4.219 27.531 -2.756 1 96.5 222 ALA B C 1
ATOM 3752 O O . ALA B 1 222 ? -5.176 27.594 -3.531 1 96.5 222 ALA B O 1
ATOM 3753 N N . GLY B 1 223 ? -4.234 26.703 -1.77 1 95.62 223 GLY B N 1
ATOM 3754 C CA . GLY B 1 223 ? -5.422 25.969 -1.381 1 95.62 223 GLY B CA 1
ATOM 3755 C C . GLY B 1 223 ? -5.555 24.641 -2.094 1 95.62 223 GLY B C 1
ATOM 3756 O O . GLY B 1 223 ? -6.633 24.031 -2.102 1 95.62 223 GLY B O 1
ATOM 3757 N N . LYS B 1 224 ? -4.457 24.141 -2.674 1 96.56 224 LYS B N 1
ATOM 3758 C CA . LYS B 1 224 ? -4.488 22.844 -3.352 1 96.56 224 LYS B CA 1
ATOM 3759 C C . LYS B 1 224 ? -4.633 21.703 -2.352 1 96.56 224 LYS B C 1
ATOM 3761 O O . LYS B 1 224 ? -4.027 21.734 -1.278 1 96.56 224 LYS B O 1
ATOM 3766 N N . ASP B 1 225 ? -5.426 20.656 -2.717 1 97.12 225 ASP B N 1
ATOM 3767 C CA . ASP B 1 225 ? -5.539 19.5 -1.849 1 97.12 225 ASP B CA 1
ATOM 3768 C C . ASP B 1 225 ? -4.52 18.422 -2.232 1 97.12 225 ASP B C 1
ATOM 3770 O O . ASP B 1 225 ? -4.344 17.438 -1.508 1 97.12 225 ASP B O 1
ATOM 3774 N N . GLN B 1 226 ? -3.945 18.609 -3.361 1 97.31 226 GLN B N 1
ATOM 3775 C CA . GLN B 1 226 ? -2.809 17.812 -3.83 1 97.31 226 GLN B CA 1
ATOM 3776 C C . GLN B 1 226 ? -1.685 18.719 -4.336 1 97.31 226 GLN B C 1
ATOM 3778 O O . GLN B 1 226 ? -1.829 19.375 -5.363 1 97.31 226 GLN B O 1
ATOM 3783 N N . VAL B 1 227 ? -0.599 18.781 -3.586 1 97.94 227 VAL B N 1
ATOM 3784 C CA . VAL B 1 227 ? 0.555 19.594 -3.941 1 97.94 227 VAL B CA 1
ATOM 3785 C C . VAL B 1 227 ? 1.694 18.703 -4.426 1 97.94 227 VAL B C 1
ATOM 3787 O O . VAL B 1 227 ? 2.379 18.062 -3.619 1 97.94 227 VAL B O 1
ATOM 3790 N N . VAL B 1 228 ? 1.859 18.609 -5.68 1 97.25 228 VAL B N 1
ATOM 3791 C CA . VAL B 1 228 ? 2.922 17.828 -6.297 1 97.25 228 VAL B CA 1
ATOM 3792 C C . VAL B 1 228 ? 4.066 18.734 -6.719 1 97.25 228 VAL B C 1
ATOM 3794 O O . VAL B 1 228 ? 3.84 19.766 -7.363 1 97.25 228 VAL B O 1
ATOM 3797 N N . VAL B 1 229 ? 5.203 18.453 -6.242 1 95.25 229 VAL B N 1
ATOM 3798 C CA . VAL B 1 229 ? 6.383 19.219 -6.633 1 95.25 229 VAL B CA 1
ATOM 3799 C C . VAL B 1 229 ? 7.262 18.375 -7.559 1 95.25 229 VAL B C 1
ATOM 3801 O O . VAL B 1 229 ? 7.531 17.203 -7.277 1 95.25 229 VAL B O 1
ATOM 3804 N N . ASP B 1 230 ? 7.605 18.938 -8.672 1 91.12 230 ASP B N 1
ATOM 3805 C CA . ASP B 1 230 ? 8.453 18.281 -9.656 1 91.12 230 ASP B CA 1
ATOM 3806 C C . ASP B 1 230 ? 7.871 16.938 -10.078 1 91.12 230 ASP B C 1
ATOM 3808 O O . ASP B 1 230 ? 6.656 16.734 -10.016 1 91.12 230 ASP B O 1
ATOM 3812 N N . SER B 1 231 ? 8.789 16.172 -10.781 1 83.62 231 SER B N 1
ATOM 3813 C CA . SER B 1 231 ? 8.359 14.844 -11.219 1 83.62 231 SER B CA 1
ATOM 3814 C C . SER B 1 231 ? 9.523 13.859 -11.242 1 83.62 231 SER B C 1
ATOM 3816 O O . SER B 1 231 ? 10.688 14.273 -11.234 1 83.62 231 SER B O 1
ATOM 3818 N N . ILE B 1 232 ? 9.414 12.562 -11.016 1 79.88 232 ILE B N 1
ATOM 3819 C CA . ILE B 1 232 ? 10.445 11.539 -11 1 79.88 232 ILE B CA 1
ATOM 3820 C C . ILE B 1 232 ? 10.75 11.086 -12.43 1 79.88 232 ILE B C 1
ATOM 3822 O O . ILE B 1 232 ? 11.828 10.562 -12.703 1 79.88 232 ILE B O 1
ATOM 3826 N N . THR B 1 233 ? 10 11.414 -13.367 1 85.56 233 THR B N 1
ATOM 3827 C CA . THR B 1 233 ? 10.164 11.109 -14.781 1 85.56 233 THR B CA 1
ATOM 3828 C C . THR B 1 233 ? 9.711 12.289 -15.641 1 85.56 233 THR B C 1
ATOM 3830 O O . THR B 1 233 ? 9.82 13.445 -15.227 1 85.56 233 THR B O 1
ATOM 3833 N N . ASP B 1 234 ? 9.297 11.828 -16.828 1 90.81 234 ASP B N 1
ATOM 3834 C CA . ASP B 1 234 ? 8.781 12.859 -17.734 1 90.81 234 ASP B CA 1
ATOM 3835 C C . ASP B 1 234 ? 7.602 13.594 -17.109 1 90.81 234 ASP B C 1
ATOM 3837 O O . ASP B 1 234 ? 6.59 12.977 -16.766 1 90.81 234 ASP B O 1
ATOM 3841 N N . GLU B 1 235 ? 7.82 14.867 -16.906 1 92.62 235 GLU B N 1
ATOM 3842 C CA . GLU B 1 235 ? 6.848 15.688 -16.188 1 92.62 235 GLU B CA 1
ATOM 3843 C C . GLU B 1 235 ? 5.473 15.617 -16.844 1 92.62 235 GLU B C 1
ATOM 3845 O O . GLU B 1 235 ? 4.461 15.438 -16.172 1 92.62 235 GLU B O 1
ATOM 3850 N N . LYS B 1 236 ? 5.441 15.766 -18.141 1 95.62 236 LYS B N 1
ATOM 3851 C CA . LYS B 1 236 ? 4.172 15.773 -18.859 1 95.62 236 LYS B CA 1
ATOM 3852 C C . LYS B 1 236 ? 3.418 14.461 -18.656 1 95.62 236 LYS B C 1
ATOM 3854 O O . LYS B 1 236 ? 2.232 14.469 -18.312 1 95.62 236 LYS B O 1
ATOM 3859 N N . THR B 1 237 ? 4.102 13.344 -18.859 1 96.62 237 THR B N 1
ATOM 3860 C CA . THR B 1 237 ? 3.477 12.031 -18.719 1 96.62 237 THR B CA 1
ATOM 3861 C C . THR B 1 237 ? 3.078 11.781 -17.266 1 96.62 237 THR B C 1
ATOM 3863 O O . THR B 1 237 ? 2.02 11.211 -16.984 1 96.62 237 THR B O 1
ATOM 3866 N N . PHE B 1 238 ? 3.912 12.227 -16.359 1 97.12 238 PHE B N 1
ATOM 3867 C CA . PHE B 1 238 ? 3.637 12.047 -14.938 1 97.12 238 PHE B CA 1
ATOM 3868 C C . PHE B 1 238 ? 2.332 12.727 -14.547 1 97.12 238 PHE B C 1
ATOM 3870 O O . PHE B 1 238 ? 1.461 12.109 -13.93 1 97.12 238 PHE B O 1
ATOM 3877 N N . TYR B 1 239 ? 2.168 13.977 -14.914 1 97 239 TYR B N 1
ATOM 3878 C CA . TYR B 1 239 ? 0.979 14.734 -14.539 1 97 239 TYR B CA 1
ATOM 3879 C C . TYR B 1 239 ? -0.246 14.234 -15.297 1 97 239 TYR B C 1
ATOM 3881 O O . TYR B 1 239 ? -1.368 14.305 -14.789 1 97 239 TYR B O 1
ATOM 3889 N N . GLU B 1 240 ? -0.025 13.711 -16.516 1 97.31 240 GLU B N 1
ATOM 3890 C CA . GLU B 1 240 ? -1.134 13.094 -17.25 1 97.31 240 GLU B CA 1
ATOM 3891 C C . GLU B 1 240 ? -1.681 11.891 -16.484 1 97.31 240 GLU B C 1
ATOM 3893 O O . GLU B 1 240 ? -2.895 11.758 -16.312 1 97.31 240 GLU B O 1
ATOM 3898 N N . VAL B 1 241 ? -0.777 11.039 -15.984 1 97.56 241 VAL B N 1
ATOM 3899 C CA . VAL B 1 241 ? -1.169 9.852 -15.234 1 97.56 241 VAL B CA 1
ATOM 3900 C C . VAL B 1 241 ? -1.822 10.266 -13.922 1 97.56 241 VAL B C 1
ATOM 3902 O O . VAL B 1 241 ? -2.883 9.75 -13.555 1 97.56 241 VAL B O 1
ATOM 3905 N N . LEU B 1 242 ? -1.2 11.195 -13.273 1 97.31 242 LEU B N 1
ATOM 3906 C CA . LEU B 1 242 ? -1.696 11.688 -11.992 1 97.31 242 LEU B CA 1
ATOM 3907 C C . LEU B 1 242 ? -3.113 12.234 -12.133 1 97.31 242 LEU B C 1
ATOM 3909 O O . LEU B 1 242 ? -4.004 11.875 -11.359 1 97.31 242 LEU B O 1
ATOM 3913 N N . ASN B 1 243 ? -3.338 13.078 -13.094 1 97.56 243 ASN B N 1
ATOM 3914 C CA . ASN B 1 243 ? -4.613 13.766 -13.266 1 97.56 243 ASN B CA 1
ATOM 3915 C C . ASN B 1 243 ? -5.699 12.812 -13.766 1 97.56 243 ASN B C 1
ATOM 3917 O O . ASN B 1 243 ? -6.844 12.875 -13.312 1 97.56 243 ASN B O 1
ATOM 3921 N N . LYS B 1 244 ? -5.348 11.961 -14.727 1 97.69 244 LYS B N 1
ATOM 3922 C CA . LYS B 1 244 ? -6.332 11.008 -15.242 1 97.69 244 LYS B CA 1
ATOM 3923 C C . LYS B 1 244 ? -6.738 10.008 -14.164 1 97.69 244 LYS B C 1
ATOM 3925 O O . LYS B 1 244 ? -7.906 9.625 -14.078 1 97.69 244 LYS B O 1
ATOM 3930 N N . ARG B 1 245 ? -5.77 9.547 -13.391 1 97.94 245 ARG B N 1
ATOM 3931 C CA . ARG B 1 245 ? -6.07 8.633 -12.289 1 97.94 245 ARG B CA 1
ATOM 3932 C C . ARG B 1 245 ? -7.016 9.281 -11.289 1 97.94 245 ARG B C 1
ATOM 3934 O O . ARG B 1 245 ? -7.973 8.648 -10.828 1 97.94 245 ARG B O 1
ATOM 3941 N N . ARG B 1 246 ? -6.754 10.523 -10.914 1 97.44 246 ARG B N 1
ATOM 3942 C CA . ARG B 1 246 ? -7.613 11.258 -9.992 1 97.44 246 ARG B CA 1
ATOM 3943 C C . ARG B 1 246 ? -9.023 11.398 -10.555 1 97.44 246 ARG B C 1
ATOM 3945 O O . ARG B 1 246 ? -10.008 11.203 -9.836 1 97.44 246 ARG B O 1
ATOM 3952 N N . ALA B 1 247 ? -9.07 11.75 -11.82 1 97.38 247 ALA B N 1
ATOM 3953 C CA . ALA B 1 247 ? -10.375 11.898 -12.461 1 97.38 247 ALA B CA 1
ATOM 3954 C C . ALA B 1 247 ? -11.148 10.578 -12.453 1 97.38 247 ALA B C 1
ATOM 3956 O O . ALA B 1 247 ? -12.359 10.562 -12.211 1 97.38 247 ALA B O 1
ATOM 3957 N N . MET B 1 248 ? -10.5 9.492 -12.742 1 97.25 248 MET B N 1
ATOM 3958 C CA . MET B 1 248 ? -11.133 8.18 -12.719 1 97.25 248 MET B CA 1
ATOM 3959 C C . MET B 1 248 ? -11.617 7.836 -11.312 1 97.25 248 MET B C 1
ATOM 3961 O O . MET B 1 248 ? -12.703 7.289 -11.133 1 97.25 248 MET B O 1
ATOM 3965 N N . PHE B 1 249 ? -10.82 8.141 -10.305 1 97.56 249 PHE B N 1
ATOM 3966 C CA . PHE B 1 249 ? -11.211 7.914 -8.914 1 97.56 249 PHE B CA 1
ATOM 3967 C C . PHE B 1 249 ? -12.484 8.672 -8.586 1 97.56 249 PHE B C 1
ATOM 3969 O O . PHE B 1 249 ? -13.398 8.125 -7.969 1 97.56 249 PHE B O 1
ATOM 3976 N N . GLU B 1 250 ? -12.508 9.969 -8.938 1 96.5 250 GLU B N 1
ATOM 3977 C CA . GLU B 1 250 ? -13.664 10.812 -8.648 1 96.5 250 GLU B CA 1
ATOM 3978 C C . GLU B 1 250 ? -14.914 10.289 -9.352 1 96.5 250 GLU B C 1
ATOM 3980 O O . GLU B 1 250 ? -16 10.289 -8.766 1 96.5 250 GLU B O 1
ATOM 3985 N N . THR B 1 251 ? -14.734 9.844 -10.609 1 95.31 251 THR B N 1
ATOM 3986 C CA . THR B 1 251 ? -15.852 9.258 -11.344 1 95.31 251 THR B CA 1
ATOM 3987 C C . THR B 1 251 ? -16.344 7.984 -10.664 1 95.31 251 THR B C 1
ATOM 3989 O O . THR B 1 251 ? -17.547 7.789 -10.492 1 95.31 251 THR B O 1
ATOM 3992 N N . LEU B 1 252 ? -15.398 7.129 -10.266 1 94.75 252 LEU B N 1
ATOM 3993 C CA . LEU B 1 252 ? -15.742 5.883 -9.594 1 94.75 252 LEU B CA 1
ATOM 3994 C C . LEU B 1 252 ? -16.438 6.152 -8.266 1 94.75 252 LEU B C 1
ATOM 3996 O O . LEU B 1 252 ? -17.375 5.434 -7.895 1 94.75 252 LEU B O 1
ATOM 4000 N N . SER B 1 253 ? -15.961 7.145 -7.574 1 94.88 253 SER B N 1
ATOM 4001 C CA . SER B 1 253 ? -16.562 7.504 -6.293 1 94.88 253 SER B CA 1
ATOM 4002 C C . SER B 1 253 ? -18.016 7.941 -6.465 1 94.88 253 SER B C 1
ATOM 4004 O O . SER B 1 253 ? -18.859 7.672 -5.605 1 94.88 253 SER B O 1
ATOM 4006 N N . LYS B 1 254 ? -18.312 8.656 -7.52 1 92.5 254 LYS B N 1
ATOM 4007 C CA . LYS B 1 254 ? -19.688 9.062 -7.805 1 92.5 254 LYS B CA 1
ATOM 4008 C C . LYS B 1 254 ? -20.578 7.848 -8.062 1 92.5 254 LYS B C 1
ATOM 4010 O O . LYS B 1 254 ? -21.734 7.828 -7.656 1 92.5 254 LYS B O 1
ATOM 4015 N N . VAL B 1 255 ? -20.047 6.793 -8.688 1 87.62 255 VAL B N 1
ATOM 4016 C CA . VAL B 1 255 ? -20.797 5.602 -9.062 1 87.62 255 VAL B CA 1
ATOM 4017 C C . VAL B 1 255 ? -21.016 4.723 -7.828 1 87.62 255 VAL B C 1
ATOM 4019 O O . VAL B 1 255 ? -22.125 4.215 -7.617 1 87.62 255 VAL B O 1
ATOM 4022 N N . LEU B 1 256 ? -20.016 4.52 -7.02 1 87.94 256 LEU B N 1
ATOM 4023 C CA . LEU B 1 256 ? -20.078 3.582 -5.902 1 87.94 256 LEU B CA 1
ATOM 4024 C C . LEU B 1 256 ? -20.734 4.227 -4.684 1 87.94 256 LEU B C 1
ATOM 4026 O O . LEU B 1 256 ? -21.266 3.531 -3.82 1 87.94 256 LEU B O 1
ATOM 4030 N N . GLY B 1 257 ? -20.766 5.516 -4.719 1 78.06 257 GLY B N 1
ATOM 4031 C CA . GLY B 1 257 ? -21.266 6.238 -3.562 1 78.06 257 GLY B CA 1
ATOM 4032 C C . GLY B 1 257 ? -20.328 6.184 -2.371 1 78.06 257 GLY B C 1
ATOM 4033 O O . GLY B 1 257 ? -19.172 5.777 -2.504 1 78.06 257 GLY B O 1
ATOM 4034 N N . SER B 1 258 ? -20.828 6.953 -1.348 1 65.44 258 SER B N 1
ATOM 4035 C CA . SER B 1 258 ? -20.062 6.996 -0.111 1 65.44 258 SER B CA 1
ATOM 4036 C C . SER B 1 258 ? -20.594 6.004 0.913 1 65.44 258 SER B C 1
ATOM 4038 O O . SER B 1 258 ? -21.688 5.453 0.741 1 65.44 258 SER B O 1
ATOM 4040 N N . VAL B 1 259 ? -19.641 5.355 1.729 1 67.06 259 VAL B N 1
ATOM 4041 C CA . VAL B 1 259 ? -20.078 4.484 2.816 1 67.06 259 VAL B CA 1
ATOM 4042 C C . VAL B 1 259 ? -20.672 5.328 3.947 1 67.06 259 VAL B C 1
ATOM 4044 O O . VAL B 1 259 ? -20.312 6.496 4.109 1 67.06 259 VAL B O 1
#

pLDDT: mean 94.76, std 7.18, range [59.03, 98.94]